Protein AF-A0A4Z0A9M0-F1 (afdb_monomer_lite)

Foldseek 3Di:
DDDDDDDDDDDDDDDDDDDDDDDDDDDDDDDDDDDDDDDDDDDDPPPPVVPPVVVVVVVVVQVVFWDWDWDADPQRKIWTWIWGQDPVRHTDIDTPDTHHDPDPPDDDDDDDDDDDDDDDDDDDDDDDDDDDDDDDDDDDDDDDDDDDDDDDDDPDPDDWDFDFDDDDPDPQDKGKDWTWDADPVRHTDIDIDIDGDPDDPDDDDDDPDPDDDQDPVNVCVVVDDPCVPVPDPPVVVVPPDPDDDDDDDDDDDDDDDDDDDDDDPPPPPPPPVPQAAAEEEEEEEEQALVCVVCLLVCLVVPVVVVQVVVCVVDPRHQYWYWYWYAYAPPDPPHRTQDTGAGHRPVVVNCCSNPPVVNNSHNVYHQNPPFGIAVLQSLLSVLVSLVCVVVVVVCDPPDPPPDDDDPPPSDHHYAAEYEYYDDHGHGPDQADDPHPDPVRRNPGPVCSVVSCVVSNYDYDYD

Organism: NCBI:txid135208

Sequence (461 aa):
MDSIPTPASRAEGCRSSPILPAPGTIAAIPLTHPSHRRLPREPSSTTMRAFVFPCVAALMTAINAQQIITTVDALGNTIVEQVTLNAAGVPVTQILQTLPAGIPVNPTSTSPSTTVPAATTTPLVQTTTQATRTTTPLTTTTPLTTTTPLAVTPPVQQGPVGQPASPPAEAGDPTPYQYTTTDANGDPTVVQDVFTPSFPATTPFTPTSTGSILDYSAWLSMIGNATAGLNQPIASQIASEGVPFVYPVLHDYIFPLSFPKTYEVSQVLLFNETMTNYVAVCVLVDSSLTLASEWHRLFMEYVTPLLQRLSEIYQGSQLRLALVSYGPSDSLSEPILAKRYFLPPQDIMKELKGHAENLGIGQTGSGGGMGMAALEGYAAAIEMFELFQNDQDLKPLRPLNGAEQQEKSTRTVSSYLLHLAAAPPDATTRPSYNSCPKLDDLSWDTMAVELRKARTSYQCF

Structure (mmCIF, N/CA/C/O backbone):
data_AF-A0A4Z0A9M0-F1
#
_entry.id   AF-A0A4Z0A9M0-F1
#
loop_
_atom_site.group_PDB
_atom_site.id
_atom_site.type_symbol
_atom_site.label_atom_id
_atom_site.label_alt_id
_atom_site.label_comp_id
_atom_site.label_asym_id
_atom_site.label_entity_id
_atom_site.label_seq_id
_atom_site.pdbx_PDB_ins_code
_atom_site.Cartn_x
_atom_site.Cartn_y
_atom_site.Cartn_z
_atom_site.occupancy
_atom_site.B_iso_or_equiv
_atom_site.auth_seq_id
_atom_site.auth_comp_id
_atom_site.auth_asym_id
_atom_site.auth_atom_id
_atom_site.pdbx_PDB_model_num
ATOM 1 N N . MET A 1 1 ? 61.204 -21.816 31.057 1.00 39.84 1 MET A N 1
ATOM 2 C CA . MET A 1 1 ? 60.731 -21.949 29.672 1.00 39.84 1 MET A CA 1
ATOM 3 C C . MET A 1 1 ? 59.338 -22.556 29.669 1.00 39.84 1 MET A C 1
ATOM 5 O O . MET A 1 1 ? 59.216 -23.765 29.587 1.00 39.84 1 MET A O 1
ATOM 9 N N . ASP A 1 2 ? 58.235 -21.841 29.803 1.00 42.62 2 ASP A N 1
ATOM 10 C CA . ASP A 1 2 ? 57.935 -20.545 30.406 1.00 42.62 2 ASP A CA 1
ATOM 11 C C . ASP A 1 2 ? 56.460 -20.624 30.796 1.00 42.62 2 ASP A C 1
ATOM 13 O O . ASP A 1 2 ? 55.621 -21.095 30.029 1.00 42.62 2 ASP A O 1
ATOM 17 N N . SER A 1 3 ? 56.181 -20.233 32.033 1.00 44.59 3 SER A N 1
ATOM 18 C CA . SER A 1 3 ? 54.864 -20.254 32.656 1.00 44.59 3 SER A CA 1
ATOM 19 C C . SER A 1 3 ? 54.127 -18.965 32.294 1.00 44.59 3 SER A C 1
ATOM 21 O O . SER A 1 3 ? 54.628 -17.877 32.571 1.00 44.59 3 SER A O 1
ATOM 23 N N . ILE A 1 4 ? 52.942 -19.075 31.695 1.00 53.69 4 ILE A N 1
ATOM 24 C CA . ILE A 1 4 ? 52.071 -17.933 31.380 1.00 53.69 4 ILE A CA 1
ATOM 25 C C . ILE A 1 4 ? 51.210 -17.613 32.614 1.00 53.69 4 ILE A C 1
ATOM 27 O O . ILE A 1 4 ? 50.502 -18.509 33.081 1.00 53.69 4 ILE A O 1
ATOM 31 N N . PRO A 1 5 ? 51.236 -16.378 33.155 1.00 61.41 5 PRO A N 1
ATOM 32 C CA . PRO A 1 5 ? 50.421 -16.004 34.300 1.00 61.41 5 PRO A CA 1
ATOM 33 C C . PRO A 1 5 ? 49.126 -15.278 33.902 1.00 61.41 5 PRO A C 1
ATOM 35 O O . PRO A 1 5 ? 49.069 -14.477 32.970 1.00 61.41 5 PRO A O 1
ATOM 38 N N . THR A 1 6 ? 48.099 -15.549 34.697 1.00 49.41 6 THR A N 1
ATOM 39 C CA . THR A 1 6 ? 46.799 -14.879 34.810 1.00 49.41 6 THR A CA 1
ATOM 40 C C . THR A 1 6 ? 46.940 -13.386 35.154 1.00 49.41 6 THR A C 1
ATOM 42 O O . THR A 1 6 ? 47.735 -13.061 36.039 1.00 49.41 6 THR A O 1
ATOM 45 N N . PRO A 1 7 ? 46.135 -12.465 34.585 1.00 59.12 7 PRO A N 1
ATOM 46 C CA . PRO A 1 7 ? 46.036 -11.108 35.108 1.00 59.12 7 PRO A CA 1
ATOM 47 C C . PRO A 1 7 ? 44.903 -10.970 36.133 1.00 59.12 7 PRO A C 1
ATOM 49 O O . PRO A 1 7 ? 43.756 -11.358 35.914 1.00 59.12 7 PRO A O 1
ATOM 52 N N . ALA A 1 8 ? 45.287 -10.392 37.268 1.00 50.22 8 ALA A N 1
ATOM 53 C CA . ALA A 1 8 ? 44.469 -10.073 38.421 1.00 50.22 8 ALA A CA 1
ATOM 54 C C . ALA A 1 8 ? 43.662 -8.775 38.249 1.00 50.22 8 ALA A C 1
ATOM 56 O O . ALA A 1 8 ? 44.024 -7.861 37.508 1.00 50.22 8 ALA A O 1
ATOM 57 N N . SER A 1 9 ? 42.591 -8.711 39.037 1.00 46.00 9 SER A N 1
ATOM 58 C CA . SER A 1 9 ? 41.753 -7.556 39.344 1.00 46.00 9 SER A CA 1
ATOM 59 C C . SER A 1 9 ? 42.542 -6.315 39.768 1.00 46.00 9 SER A C 1
ATOM 61 O O . SER A 1 9 ? 43.413 -6.403 40.637 1.00 46.00 9 SER A O 1
ATOM 63 N N . ARG A 1 10 ? 42.138 -5.137 39.279 1.00 46.62 10 ARG A N 1
ATOM 64 C CA . ARG A 1 10 ? 42.496 -3.853 39.892 1.00 46.62 10 ARG A CA 1
ATOM 65 C C . ARG A 1 10 ? 41.272 -2.945 39.982 1.00 46.62 10 ARG A C 1
ATOM 67 O O . ARG A 1 10 ? 40.719 -2.523 38.973 1.00 46.62 10 ARG A O 1
ATOM 74 N N . ALA A 1 11 ? 40.865 -2.704 41.222 1.00 44.00 11 ALA A N 1
ATOM 75 C CA . ALA A 1 11 ? 39.955 -1.650 41.633 1.00 44.00 11 ALA A CA 1
ATOM 76 C C . ALA A 1 11 ? 40.706 -0.308 41.774 1.00 44.00 11 ALA A C 1
ATOM 78 O O . ALA A 1 11 ? 41.935 -0.282 41.768 1.00 44.00 11 ALA A O 1
ATOM 79 N N . GLU A 1 12 ? 39.917 0.748 41.991 1.00 41.00 12 GLU A N 1
ATOM 80 C CA . GLU A 1 12 ? 40.255 2.132 42.371 1.00 41.00 12 GLU A CA 1
ATOM 81 C C . GLU A 1 12 ? 40.338 3.170 41.243 1.00 41.00 12 GLU A C 1
ATOM 83 O O . GLU A 1 12 ? 41.189 3.130 40.358 1.00 41.00 12 GLU A O 1
ATOM 88 N N . GLY A 1 13 ? 39.450 4.166 41.339 1.00 39.84 13 GLY A N 1
ATOM 89 C CA . GLY A 1 13 ? 39.440 5.341 40.475 1.00 39.84 13 GLY A CA 1
ATOM 90 C C . GLY A 1 13 ? 38.252 6.272 40.712 1.00 39.84 13 GLY A C 1
ATOM 91 O O . GLY A 1 13 ? 37.553 6.618 39.767 1.00 39.84 13 GLY A O 1
ATOM 92 N N . CYS A 1 14 ? 38.010 6.663 41.967 1.00 43.84 14 CYS A N 1
ATOM 93 C CA . CYS A 1 14 ? 37.103 7.753 42.342 1.00 43.84 14 CYS A CA 1
ATOM 94 C C . CYS A 1 14 ? 37.475 9.034 41.567 1.00 43.84 14 CYS A C 1
ATOM 96 O O . CYS A 1 14 ? 38.573 9.560 41.752 1.00 43.84 14 CYS A O 1
ATOM 98 N N . ARG A 1 15 ? 36.576 9.566 40.728 1.00 45.66 15 ARG A N 1
ATOM 99 C CA . ARG A 1 15 ? 36.690 10.924 40.170 1.00 45.66 15 ARG A CA 1
ATOM 100 C C . ARG A 1 15 ? 35.414 11.722 40.428 1.00 45.66 15 ARG A C 1
ATOM 102 O O . ARG A 1 15 ? 34.383 11.520 39.802 1.00 45.66 15 ARG A O 1
ATOM 109 N N . SER A 1 16 ? 35.571 12.605 41.407 1.00 43.06 16 SER A N 1
ATOM 110 C CA . SER A 1 16 ? 34.960 13.919 41.624 1.00 43.06 16 SER A CA 1
ATOM 111 C C . SER A 1 16 ? 34.029 14.473 40.537 1.00 43.06 16 SER A C 1
ATOM 113 O O . SER A 1 16 ? 34.441 14.719 39.403 1.00 43.06 16 SER A O 1
ATOM 115 N N . SER A 1 17 ? 32.817 14.790 40.988 1.00 44.50 17 SER A N 1
ATOM 116 C CA . SER A 1 17 ? 31.788 15.621 40.364 1.00 44.50 17 SER A CA 1
ATOM 117 C C . SER A 1 17 ? 32.280 17.027 39.986 1.00 44.50 17 SER A C 1
ATOM 119 O O . SER A 1 17 ? 33.005 17.642 40.774 1.00 44.50 17 SER A O 1
ATOM 121 N N . PRO A 1 18 ? 31.835 17.601 38.853 1.00 58.72 18 PRO A N 1
ATOM 122 C CA . PRO A 1 18 ? 31.982 19.022 38.592 1.00 58.72 18 PRO A CA 1
ATOM 123 C C . PRO A 1 18 ? 30.867 19.839 39.262 1.00 58.72 18 PRO A C 1
ATOM 125 O O . PRO A 1 18 ? 29.689 19.488 39.266 1.00 58.72 18 PRO A O 1
ATOM 128 N N . ILE A 1 19 ? 31.318 20.942 39.845 1.00 53.03 19 ILE A N 1
ATOM 129 C CA . ILE A 1 19 ? 30.608 21.963 40.610 1.00 53.03 19 ILE A CA 1
ATOM 130 C C . ILE A 1 19 ? 29.674 22.777 39.697 1.00 53.03 19 ILE A C 1
ATOM 132 O O . ILE A 1 19 ? 30.095 23.272 38.653 1.00 53.03 19 ILE A O 1
ATOM 136 N N . LEU A 1 20 ? 28.418 22.947 40.126 1.00 49.25 20 LEU A N 1
ATOM 137 C CA . LEU A 1 20 ? 27.456 23.916 39.587 1.00 49.25 20 LEU A CA 1
ATOM 138 C C . LEU A 1 20 ? 27.928 25.362 39.843 1.00 49.25 20 LEU A C 1
ATOM 140 O O . LEU A 1 20 ? 28.232 25.688 40.993 1.00 49.25 20 LEU A O 1
ATOM 144 N N . PRO A 1 21 ? 27.909 26.266 38.846 1.00 58.69 21 PRO A N 1
ATOM 145 C CA . PRO A 1 21 ? 27.988 27.698 39.103 1.00 58.69 21 PRO A CA 1
ATOM 146 C C . PRO A 1 21 ? 26.614 28.294 39.464 1.00 58.69 21 PRO A C 1
ATOM 148 O O . PRO A 1 21 ? 25.579 27.953 38.893 1.00 58.69 21 PRO A O 1
ATOM 151 N N . ALA A 1 22 ? 26.649 29.194 40.445 1.00 49.91 22 ALA A N 1
ATOM 152 C CA . ALA A 1 22 ? 25.544 29.953 41.024 1.00 49.91 22 ALA A CA 1
ATOM 153 C C . ALA A 1 22 ? 24.860 30.930 40.033 1.00 49.91 22 ALA A C 1
ATOM 155 O O . ALA A 1 22 ? 25.465 31.314 39.029 1.00 49.91 22 ALA A O 1
ATOM 156 N N . PRO A 1 23 ? 23.621 31.384 40.321 1.00 51.91 23 PRO A N 1
ATOM 157 C CA . PRO A 1 23 ? 22.862 32.265 39.439 1.00 51.91 23 PRO A CA 1
ATOM 158 C C . PRO A 1 23 ? 23.324 33.724 39.567 1.00 51.91 23 PRO A C 1
ATOM 160 O O . PRO A 1 23 ? 23.208 34.341 40.625 1.00 51.91 23 PRO A O 1
ATOM 163 N N . GLY A 1 24 ? 23.831 34.279 38.465 1.00 45.25 24 GLY A N 1
ATOM 164 C CA . GLY A 1 24 ? 24.187 35.689 38.327 1.00 45.25 24 GLY A CA 1
ATOM 165 C C . GLY A 1 24 ? 23.169 36.456 37.481 1.00 45.25 24 GLY A C 1
ATOM 166 O O . GLY A 1 24 ? 22.998 36.173 36.302 1.00 45.25 24 GLY A O 1
ATOM 167 N N . THR A 1 25 ? 22.510 37.418 38.124 1.00 42.19 25 THR A N 1
ATOM 168 C CA . THR A 1 25 ? 22.109 38.751 37.638 1.00 42.19 25 THR A CA 1
ATOM 169 C C . THR A 1 25 ? 21.792 38.916 36.143 1.00 42.19 25 THR A C 1
ATOM 171 O O . THR A 1 25 ? 22.677 39.119 35.314 1.00 42.19 25 THR A O 1
ATOM 174 N N . ILE A 1 26 ? 20.495 38.965 35.821 1.00 43.41 26 ILE A N 1
ATOM 175 C CA . ILE A 1 26 ? 19.971 39.383 34.514 1.00 43.41 26 ILE A CA 1
ATOM 176 C C . ILE A 1 26 ? 20.058 40.913 34.409 1.00 43.41 26 ILE A C 1
ATOM 178 O O . ILE A 1 26 ? 19.331 41.635 35.091 1.00 43.41 26 ILE A O 1
ATOM 182 N N . ALA A 1 27 ? 20.949 41.403 33.547 1.00 42.78 27 ALA A N 1
ATOM 183 C CA . ALA A 1 27 ? 20.980 42.791 33.101 1.00 42.78 27 ALA A CA 1
ATOM 184 C C . ALA A 1 27 ? 20.002 42.990 31.929 1.00 42.78 27 ALA A C 1
ATOM 186 O O . ALA A 1 27 ? 19.976 42.205 30.981 1.00 42.78 27 ALA A O 1
ATOM 187 N N . ALA A 1 28 ? 19.192 44.044 32.012 1.00 43.75 28 ALA A N 1
ATOM 188 C CA . ALA A 1 28 ? 18.209 44.432 31.008 1.00 43.75 28 ALA A CA 1
ATOM 189 C C . ALA A 1 28 ? 18.879 44.874 29.693 1.00 43.75 28 ALA A C 1
ATOM 191 O O . ALA A 1 28 ? 19.738 45.755 29.689 1.00 43.75 28 ALA A O 1
ATOM 192 N N . ILE A 1 29 ? 18.445 44.287 28.574 1.00 46.38 29 ILE A N 1
ATOM 193 C CA . ILE A 1 29 ? 18.834 44.675 27.212 1.00 46.38 29 ILE A CA 1
ATOM 194 C C . ILE A 1 29 ? 17.718 45.563 26.631 1.00 46.38 29 ILE A C 1
ATOM 196 O O . ILE A 1 29 ? 16.549 45.173 26.695 1.00 46.38 29 ILE A O 1
ATOM 200 N N . PRO A 1 30 ? 18.027 46.747 26.070 1.00 49.38 30 PRO A N 1
ATOM 201 C CA . PRO A 1 30 ? 17.018 47.660 25.545 1.00 49.38 30 PRO A CA 1
ATOM 202 C C . PRO A 1 30 ? 16.478 47.195 24.184 1.00 49.38 30 PRO A C 1
ATOM 204 O O . PRO A 1 30 ? 17.236 46.930 23.249 1.00 49.38 30 PRO A O 1
ATOM 207 N N . LEU A 1 31 ? 15.145 47.151 24.070 1.00 40.47 31 LEU A N 1
ATOM 208 C CA . LEU A 1 31 ? 14.417 46.978 22.812 1.00 40.47 31 LEU A CA 1
ATOM 209 C C . LEU A 1 31 ? 14.771 48.114 21.843 1.00 40.47 31 LEU A C 1
ATOM 211 O O . LEU A 1 31 ? 14.439 49.274 22.085 1.00 40.47 31 LEU A O 1
ATOM 215 N N . THR A 1 32 ? 15.371 47.768 20.707 1.00 43.78 32 THR A N 1
ATOM 216 C CA . THR A 1 32 ? 15.414 48.638 19.528 1.00 43.78 32 THR A CA 1
ATOM 217 C C . THR A 1 32 ? 14.512 48.050 18.451 1.00 43.78 32 THR A C 1
ATOM 219 O O . THR A 1 32 ? 14.633 46.899 18.043 1.00 43.78 32 THR A O 1
ATOM 222 N N . HIS A 1 33 ? 13.536 48.861 18.063 1.00 47.25 33 HIS A N 1
ATOM 223 C CA . HIS A 1 33 ? 12.468 48.571 17.120 1.00 47.25 33 HIS A CA 1
ATOM 224 C C . HIS A 1 33 ? 13.000 48.737 15.685 1.00 47.25 33 HIS A C 1
ATOM 226 O O . HIS A 1 33 ? 13.456 49.835 15.358 1.00 47.25 33 HIS A O 1
ATOM 232 N N . PRO A 1 34 ? 12.949 47.718 14.804 1.00 50.34 34 PRO A N 1
ATOM 233 C CA . PRO A 1 34 ? 13.258 47.921 13.400 1.00 50.34 34 PRO A CA 1
ATOM 234 C C . PRO A 1 34 ? 11.988 48.172 12.583 1.00 50.34 34 PRO A C 1
ATOM 236 O O . PRO A 1 34 ? 10.940 47.550 12.763 1.00 50.34 34 PRO A O 1
ATOM 239 N N . SER A 1 35 ? 12.138 49.144 11.694 1.00 42.53 35 SER A N 1
ATOM 240 C CA . SER A 1 35 ? 11.144 49.773 10.843 1.00 42.53 35 SER A CA 1
ATOM 241 C C . SER A 1 35 ? 10.605 48.877 9.722 1.00 42.53 35 SER A C 1
ATOM 243 O O . SER A 1 35 ? 11.291 48.009 9.186 1.00 42.53 35 SER A O 1
ATOM 245 N N . HIS A 1 36 ? 9.364 49.181 9.336 1.00 46.84 36 HIS A N 1
ATOM 246 C CA . HIS A 1 36 ? 8.600 48.671 8.197 1.00 46.84 36 HIS A CA 1
ATOM 247 C C . HIS A 1 36 ? 9.423 48.336 6.939 1.00 46.84 36 HIS A C 1
ATOM 249 O O . HIS A 1 36 ? 9.947 49.225 6.265 1.00 46.84 36 HIS A O 1
ATOM 255 N N . ARG A 1 37 ? 9.387 47.062 6.530 1.00 47.34 37 ARG A N 1
ATOM 256 C CA . ARG A 1 37 ? 9.769 46.606 5.186 1.00 47.34 37 ARG A CA 1
ATOM 257 C C . ARG A 1 37 ? 8.498 46.215 4.425 1.00 47.34 37 ARG A C 1
ATOM 259 O O . ARG A 1 37 ? 7.851 45.230 4.764 1.00 47.34 37 ARG A O 1
ATOM 266 N N . ARG A 1 38 ? 8.104 47.022 3.432 1.00 49.50 38 ARG A N 1
ATOM 267 C CA . ARG A 1 38 ? 7.003 46.706 2.503 1.00 49.50 38 ARG A CA 1
ATOM 268 C C . ARG A 1 38 ? 7.421 45.535 1.608 1.00 49.50 38 ARG A C 1
ATOM 270 O O . ARG A 1 38 ? 8.463 45.615 0.962 1.00 49.50 38 ARG A O 1
ATOM 277 N N . LEU A 1 39 ? 6.612 44.478 1.577 1.00 50.16 39 LEU A N 1
ATOM 278 C CA . LEU A 1 39 ? 6.776 43.340 0.670 1.00 50.16 39 LEU A CA 1
ATOM 279 C C . LEU A 1 39 ? 6.174 43.646 -0.716 1.00 50.16 39 LEU A C 1
ATOM 281 O O . LEU A 1 39 ? 5.169 44.361 -0.794 1.00 50.16 39 LEU A O 1
ATOM 285 N N . PRO A 1 40 ? 6.776 43.133 -1.805 1.00 55.22 40 PRO A N 1
ATOM 286 C CA . PRO A 1 40 ? 6.266 43.294 -3.158 1.00 55.22 40 PRO A CA 1
ATOM 287 C C . PRO A 1 40 ? 5.060 42.383 -3.424 1.00 55.22 40 PRO A C 1
ATOM 289 O O . PRO A 1 40 ? 4.939 41.281 -2.900 1.00 55.22 40 PRO A O 1
ATOM 292 N N . ARG A 1 41 ? 4.162 42.913 -4.251 1.00 50.62 41 ARG A N 1
ATOM 293 C CA . ARG A 1 41 ? 2.861 42.382 -4.665 1.00 50.62 41 ARG A CA 1
ATOM 294 C C . ARG A 1 41 ? 3.031 41.104 -5.505 1.00 50.62 41 ARG A C 1
ATOM 296 O O . ARG A 1 41 ? 3.784 41.124 -6.476 1.00 50.62 41 ARG A O 1
ATOM 303 N N . GLU A 1 42 ? 2.326 40.034 -5.136 1.00 46.66 42 GLU A N 1
ATOM 304 C CA . GLU A 1 42 ? 2.282 38.756 -5.866 1.00 46.66 42 GLU A CA 1
ATOM 305 C C . GLU A 1 42 ? 1.804 38.914 -7.326 1.00 46.66 42 GLU A C 1
ATOM 307 O O . GLU A 1 42 ? 0.864 39.677 -7.584 1.00 46.66 42 GLU A O 1
ATOM 312 N N . PRO A 1 43 ? 2.391 38.169 -8.284 1.00 51.91 43 PRO A N 1
ATOM 313 C CA . PRO A 1 43 ? 1.875 38.060 -9.644 1.00 51.91 43 PRO A CA 1
ATOM 314 C C . PRO A 1 43 ? 0.649 37.131 -9.704 1.00 51.91 43 PRO A C 1
ATOM 316 O O . PRO A 1 43 ? 0.655 36.009 -9.207 1.00 51.91 43 PRO A O 1
ATOM 319 N N . SER A 1 44 ? -0.415 37.609 -10.349 1.00 50.50 44 SER A N 1
ATOM 320 C CA . SER A 1 44 ? -1.705 36.929 -10.486 1.00 50.50 44 SER A CA 1
ATOM 321 C C . SER A 1 44 ? -1.615 35.586 -11.230 1.00 50.50 44 SER A C 1
ATOM 323 O O . SER A 1 44 ? -1.220 35.532 -12.395 1.00 50.50 44 SER A O 1
ATOM 325 N N . SER A 1 45 ? -2.086 34.528 -10.566 1.00 50.25 45 SER A N 1
ATOM 326 C CA . SER A 1 45 ? -2.159 33.110 -10.966 1.00 50.25 45 SER A CA 1
ATOM 327 C C . SER A 1 45 ? -3.151 32.783 -12.110 1.00 50.25 45 SER A C 1
ATOM 329 O O . SER A 1 45 ? -3.815 31.743 -12.093 1.00 50.25 45 SER A O 1
ATOM 331 N N . THR A 1 46 ? -3.290 33.635 -13.127 1.00 50.09 46 THR A N 1
ATOM 332 C CA . THR A 1 46 ? -4.298 33.416 -14.190 1.00 50.09 46 THR A CA 1
ATOM 333 C C . THR A 1 46 ? -3.709 32.809 -15.472 1.00 50.09 46 THR A C 1
ATOM 335 O O . THR A 1 46 ? -4.450 32.295 -16.304 1.00 50.09 46 THR A O 1
ATOM 338 N N . THR A 1 47 ? -2.381 32.762 -15.624 1.00 47.12 47 THR A N 1
ATOM 339 C CA . THR A 1 47 ? -1.743 32.399 -16.909 1.00 47.12 47 THR A CA 1
ATOM 340 C C . THR A 1 47 ? -1.293 30.931 -17.018 1.00 47.12 47 THR A C 1
ATOM 342 O O . THR A 1 47 ? -1.054 30.450 -18.120 1.00 47.12 47 THR A O 1
ATOM 345 N N . MET A 1 48 ? -1.228 30.161 -15.921 1.00 46.81 48 MET A N 1
ATOM 346 C CA . MET A 1 48 ? -0.751 28.759 -15.966 1.00 46.81 48 MET A CA 1
ATOM 347 C C . MET A 1 48 ? -1.781 27.741 -16.486 1.00 46.81 48 MET A C 1
ATOM 349 O O . MET A 1 48 ? -1.404 26.652 -16.909 1.00 46.81 48 MET A O 1
ATOM 353 N N . ARG A 1 49 ? -3.079 28.075 -16.518 1.00 47.28 49 ARG A N 1
ATOM 354 C CA . ARG A 1 49 ? -4.125 27.132 -16.966 1.00 47.28 49 ARG A CA 1
ATOM 355 C C . ARG A 1 49 ? -4.143 26.880 -18.479 1.00 47.28 49 ARG A C 1
ATOM 357 O O . ARG A 1 49 ? -4.729 25.890 -18.903 1.00 47.28 49 ARG A O 1
ATOM 364 N N . ALA A 1 50 ? -3.486 27.718 -19.283 1.00 50.81 50 ALA A N 1
ATOM 365 C CA . ALA A 1 50 ? -3.515 27.602 -20.744 1.00 50.81 50 ALA A CA 1
ATOM 366 C C . ALA A 1 50 ? -2.530 26.564 -21.323 1.00 50.81 50 ALA A C 1
ATOM 368 O O . ALA A 1 50 ? -2.712 26.139 -22.459 1.00 50.81 50 ALA A O 1
ATOM 369 N N . PHE A 1 51 ? -1.522 26.118 -20.560 1.00 51.94 51 PHE A N 1
ATOM 370 C CA . PHE A 1 51 ? -0.483 25.200 -21.062 1.00 51.94 51 PHE A CA 1
ATOM 371 C C . PHE A 1 51 ? -0.628 23.743 -20.596 1.00 51.94 51 PHE A C 1
ATOM 373 O O . PHE A 1 51 ? -0.051 22.852 -21.211 1.00 51.94 51 PHE A O 1
ATOM 380 N N . VAL A 1 52 ? -1.415 23.466 -19.552 1.00 57.50 52 VAL A N 1
ATOM 381 C CA . VAL A 1 52 ? -1.512 22.111 -18.971 1.00 57.50 52 VAL A CA 1
ATOM 382 C C . VAL A 1 52 ? -2.409 21.182 -19.803 1.00 57.50 52 VAL A C 1
ATOM 384 O O . VAL A 1 52 ? -2.087 20.012 -19.988 1.00 57.50 52 VAL A O 1
ATOM 387 N N . PHE A 1 53 ? -3.501 21.701 -20.369 1.00 56.66 53 PHE A N 1
ATOM 388 C CA . PHE A 1 53 ? -4.450 20.902 -21.155 1.00 56.66 53 PHE A CA 1
ATOM 389 C C . PHE A 1 53 ? -3.877 20.257 -22.437 1.00 56.66 53 PHE A C 1
ATOM 391 O O . PHE A 1 53 ? -4.140 19.070 -22.643 1.00 56.66 53 PHE A O 1
ATOM 398 N N . PRO A 1 54 ? -3.086 20.941 -23.293 1.00 61.28 54 PRO A N 1
ATOM 399 C CA . PRO A 1 54 ? -2.549 20.310 -24.503 1.00 61.28 54 PRO A CA 1
ATOM 400 C C . PRO A 1 54 ? -1.492 19.230 -24.211 1.00 61.28 54 PRO A C 1
ATOM 402 O O . PRO A 1 54 ? -1.426 18.243 -24.939 1.00 61.28 54 PRO A O 1
ATOM 405 N N . CYS A 1 55 ? -0.715 19.356 -23.129 1.00 60.88 55 CYS A N 1
ATOM 406 C CA . CYS A 1 55 ? 0.277 18.343 -22.748 1.00 60.88 55 CYS A CA 1
ATOM 407 C C . CYS A 1 55 ? -0.373 17.036 -22.272 1.00 60.88 55 CYS A C 1
ATOM 409 O O . CYS A 1 55 ? 0.088 15.957 -22.636 1.00 60.88 55 CYS A O 1
ATOM 411 N N . VAL A 1 56 ? -1.468 17.121 -21.508 1.00 62.75 56 VAL A N 1
ATOM 412 C CA . VAL A 1 56 ? -2.211 15.932 -21.054 1.00 62.75 56 VAL A CA 1
ATOM 413 C C . VAL A 1 56 ? -2.902 15.239 -22.232 1.00 62.75 56 VAL A C 1
ATOM 415 O O . VAL A 1 56 ? -2.855 14.016 -22.327 1.00 62.75 56 VAL A O 1
ATOM 418 N N . ALA A 1 57 ? -3.472 15.995 -23.177 1.00 63.06 57 ALA A N 1
ATOM 419 C CA . ALA A 1 57 ? -4.063 15.419 -24.387 1.00 63.06 57 ALA A CA 1
ATOM 420 C C . ALA A 1 57 ? -3.019 14.695 -25.261 1.00 63.06 57 ALA A C 1
ATOM 422 O O . ALA A 1 57 ? -3.278 13.579 -25.707 1.00 63.06 57 ALA A O 1
ATOM 423 N N . ALA A 1 58 ? -1.825 15.277 -25.439 1.00 65.00 58 ALA A N 1
ATOM 424 C CA . ALA A 1 58 ? -0.726 14.652 -26.182 1.00 65.00 58 ALA A CA 1
ATOM 425 C C . ALA A 1 58 ? -0.211 13.362 -25.508 1.00 65.00 58 ALA A C 1
ATOM 427 O O . ALA A 1 58 ? 0.087 12.377 -26.189 1.00 65.00 58 ALA A O 1
ATOM 428 N N . LEU A 1 59 ? -0.162 13.334 -24.171 1.00 62.34 59 LEU A N 1
ATOM 429 C CA . LEU A 1 59 ? 0.234 12.150 -23.406 1.00 62.34 59 LEU A CA 1
ATOM 430 C C . LEU A 1 59 ? -0.812 11.025 -23.515 1.00 62.34 59 LEU A C 1
ATOM 432 O O . LEU A 1 59 ? -0.455 9.874 -23.753 1.00 62.34 59 LEU A O 1
ATOM 436 N N . MET A 1 60 ? -2.105 11.357 -23.441 1.00 61.53 60 MET A N 1
ATOM 437 C CA . MET A 1 60 ? -3.192 10.377 -23.589 1.00 61.53 60 MET A CA 1
ATOM 438 C C . MET A 1 60 ? -3.276 9.800 -25.011 1.00 61.53 60 MET A C 1
ATOM 440 O O . MET A 1 60 ? -3.638 8.634 -25.178 1.00 61.53 60 MET A O 1
ATOM 444 N N . THR A 1 61 ? -2.896 10.561 -26.044 1.00 60.56 61 THR A N 1
ATOM 445 C CA . THR A 1 61 ? -2.763 10.017 -27.409 1.00 60.56 61 THR A CA 1
ATOM 446 C C . THR A 1 61 ? -1.544 9.109 -27.578 1.00 60.56 61 THR A C 1
ATOM 448 O O . THR A 1 61 ? -1.605 8.177 -28.372 1.00 60.56 61 THR A O 1
ATOM 451 N N . ALA A 1 62 ? -0.464 9.327 -26.819 1.00 58.97 62 ALA A N 1
ATOM 452 C CA . ALA A 1 62 ? 0.723 8.470 -26.865 1.00 58.97 62 ALA A CA 1
ATOM 453 C C . ALA A 1 62 ? 0.504 7.119 -26.156 1.00 58.97 62 ALA A C 1
ATOM 455 O O . ALA A 1 62 ? 1.009 6.098 -26.618 1.00 58.97 62 ALA A O 1
ATOM 456 N N . ILE A 1 63 ? -0.286 7.094 -25.075 1.00 59.03 63 ILE A N 1
ATOM 457 C CA . ILE A 1 63 ? -0.585 5.867 -24.313 1.00 59.03 63 ILE A CA 1
ATOM 458 C C . ILE A 1 63 ? -1.554 4.942 -25.074 1.00 59.03 63 ILE A C 1
ATOM 460 O O . ILE A 1 63 ? -1.392 3.727 -25.044 1.00 59.03 63 ILE A O 1
ATOM 464 N N . ASN A 1 64 ? -2.501 5.490 -25.845 1.00 58.25 64 ASN A N 1
ATOM 465 C CA . ASN A 1 64 ? -3.425 4.692 -26.669 1.00 58.25 64 ASN A CA 1
ATOM 466 C C . ASN A 1 64 ? -2.797 4.116 -27.959 1.00 58.25 64 ASN A C 1
ATOM 468 O O . ASN A 1 64 ? -3.492 3.471 -28.740 1.00 58.25 64 ASN A O 1
ATOM 472 N N . ALA A 1 65 ? -1.505 4.350 -28.215 1.00 62.91 65 ALA A N 1
ATOM 473 C CA . ALA A 1 65 ? -0.854 3.972 -29.471 1.00 62.91 65 ALA A CA 1
ATOM 474 C C . ALA A 1 65 ? -0.207 2.574 -29.463 1.00 62.91 65 ALA A C 1
ATOM 476 O O . ALA A 1 65 ? 0.462 2.228 -30.436 1.00 62.91 65 ALA A O 1
ATOM 477 N N . GLN A 1 66 ? -0.362 1.785 -28.392 1.00 73.88 66 GLN A N 1
ATOM 478 C CA . GLN A 1 66 ? 0.176 0.424 -28.312 1.00 73.88 66 GLN A CA 1
ATOM 479 C C . GLN A 1 66 ? -0.959 -0.600 -28.340 1.00 73.88 66 GLN A C 1
ATOM 481 O O . GLN A 1 66 ? -1.771 -0.665 -27.419 1.00 73.88 66 GLN A O 1
ATOM 486 N N . GLN A 1 67 ? -1.005 -1.414 -29.393 1.00 87.12 67 GLN A N 1
ATOM 487 C CA . GLN A 1 67 ? -1.983 -2.488 -29.553 1.00 87.12 67 GLN A CA 1
ATOM 488 C C . GLN A 1 67 ? -1.255 -3.829 -29.675 1.00 87.12 67 GLN A C 1
ATOM 490 O O . GLN A 1 67 ? -0.311 -3.954 -30.451 1.00 87.12 67 GLN A O 1
ATOM 495 N N . ILE A 1 68 ? -1.699 -4.842 -28.928 1.00 92.06 68 ILE A N 1
ATOM 496 C CA . ILE A 1 68 ? -1.236 -6.225 -29.102 1.00 92.06 68 ILE A CA 1
ATOM 497 C C . ILE A 1 68 ? -2.179 -6.910 -30.090 1.00 92.06 68 ILE A C 1
ATOM 499 O O . ILE A 1 68 ? -3.397 -6.890 -29.903 1.00 92.06 68 ILE A O 1
ATOM 503 N N . ILE A 1 69 ? -1.620 -7.497 -31.144 1.00 92.75 69 ILE A N 1
ATOM 504 C CA . ILE A 1 69 ? -2.354 -8.232 -32.174 1.00 92.75 69 ILE A CA 1
ATOM 505 C C . ILE A 1 69 ? -1.819 -9.664 -32.215 1.00 92.75 69 ILE A C 1
ATOM 507 O O . ILE A 1 69 ? -0.625 -9.912 -32.065 1.00 92.75 69 ILE A O 1
ATOM 511 N N . THR A 1 70 ? -2.723 -10.626 -32.386 1.00 92.88 70 THR A N 1
ATOM 512 C CA . THR A 1 70 ? -2.376 -12.030 -32.614 1.00 92.88 70 THR A CA 1
ATOM 513 C C . THR A 1 70 ? -2.773 -12.402 -34.035 1.00 92.88 70 THR A C 1
ATOM 515 O O . THR A 1 70 ? -3.947 -12.304 -34.393 1.00 92.88 70 THR A O 1
ATOM 518 N N . THR A 1 71 ? -1.800 -12.797 -34.849 1.00 94.31 71 THR A N 1
ATOM 519 C CA . THR A 1 71 ? -1.987 -13.214 -36.244 1.00 94.31 71 THR A CA 1
ATOM 520 C C . THR A 1 71 ? -1.469 -14.636 -36.445 1.00 94.31 71 THR A C 1
ATOM 522 O O . THR A 1 71 ? -0.772 -15.183 -35.593 1.00 94.31 71 THR A O 1
ATOM 525 N N . VAL A 1 72 ? -1.850 -15.276 -37.549 1.00 92.12 72 VAL A N 1
ATOM 526 C CA . VAL A 1 72 ? -1.338 -16.597 -37.936 1.00 92.12 72 VAL A CA 1
ATOM 527 C C . VAL A 1 72 ? -0.572 -16.439 -39.245 1.00 92.12 72 VAL A C 1
ATOM 529 O O . VAL A 1 72 ? -1.085 -15.812 -40.174 1.00 92.12 72 VAL A O 1
ATOM 532 N N . ASP A 1 73 ? 0.656 -16.954 -39.315 1.00 93.75 73 ASP A N 1
ATOM 533 C CA . ASP A 1 73 ? 1.475 -16.869 -40.528 1.00 93.75 73 ASP A CA 1
ATOM 534 C C . ASP A 1 73 ? 1.094 -17.926 -41.582 1.00 93.75 73 ASP A C 1
ATOM 536 O O . ASP A 1 73 ? 0.263 -18.807 -41.359 1.00 93.75 73 ASP A O 1
ATOM 540 N N . ALA A 1 74 ? 1.725 -17.856 -42.757 1.00 88.81 74 ALA A N 1
ATOM 541 C CA . ALA A 1 74 ? 1.486 -18.799 -43.853 1.00 88.81 74 ALA A CA 1
ATOM 542 C C . ALA A 1 74 ? 1.877 -20.256 -43.525 1.00 88.81 74 ALA A C 1
ATOM 544 O O . ALA A 1 74 ? 1.510 -21.167 -44.265 1.00 88.81 74 ALA A O 1
ATOM 545 N N . LEU A 1 75 ? 2.630 -20.479 -42.445 1.00 87.69 75 LEU A N 1
ATOM 546 C CA . LEU A 1 75 ? 3.033 -21.795 -41.954 1.00 87.69 75 LEU A CA 1
ATOM 547 C C . LEU A 1 75 ? 2.119 -22.288 -40.816 1.00 87.69 75 LEU A C 1
ATOM 549 O O . LEU A 1 75 ? 2.342 -23.378 -40.292 1.00 87.69 75 LEU A O 1
ATOM 553 N N . GLY A 1 76 ? 1.094 -21.514 -40.440 1.00 89.25 76 GLY A N 1
ATOM 554 C CA . GLY A 1 76 ? 0.158 -21.836 -39.363 1.00 89.25 76 GLY A CA 1
ATOM 555 C C . GLY A 1 76 ? 0.659 -21.474 -37.961 1.00 89.25 76 GLY A C 1
ATOM 556 O O . GLY A 1 76 ? 0.011 -21.833 -36.976 1.00 89.25 76 GLY A O 1
ATOM 557 N N . ASN A 1 77 ? 1.800 -20.794 -37.834 1.00 92.00 77 ASN A N 1
ATOM 558 C CA . ASN A 1 77 ? 2.320 -20.381 -36.534 1.00 92.00 77 ASN A CA 1
ATOM 559 C C . ASN A 1 77 ? 1.507 -19.200 -36.004 1.00 92.00 77 ASN A C 1
ATOM 561 O O . ASN A 1 77 ? 1.199 -18.273 -36.751 1.00 92.00 77 ASN A O 1
ATOM 565 N N . THR A 1 78 ? 1.210 -19.191 -34.707 1.00 94.19 78 THR A N 1
ATOM 566 C CA . THR A 1 78 ? 0.581 -18.031 -34.063 1.00 94.19 78 THR A CA 1
ATOM 567 C C . THR A 1 78 ? 1.657 -17.008 -33.707 1.00 94.19 78 THR A C 1
ATOM 569 O O . THR A 1 78 ? 2.551 -17.291 -32.908 1.00 94.19 78 THR A O 1
ATOM 572 N N . ILE A 1 79 ? 1.581 -15.820 -34.299 1.00 94.50 79 ILE A N 1
ATOM 573 C CA . ILE A 1 79 ? 2.464 -14.684 -34.039 1.00 94.50 79 ILE A CA 1
ATOM 574 C C . ILE A 1 79 ? 1.732 -13.703 -33.125 1.00 94.50 79 ILE A C 1
ATOM 576 O O . ILE A 1 79 ? 0.674 -13.180 -33.468 1.00 94.50 79 ILE A O 1
ATOM 580 N N . VAL A 1 80 ? 2.307 -13.436 -31.955 1.00 92.31 80 VAL A N 1
ATO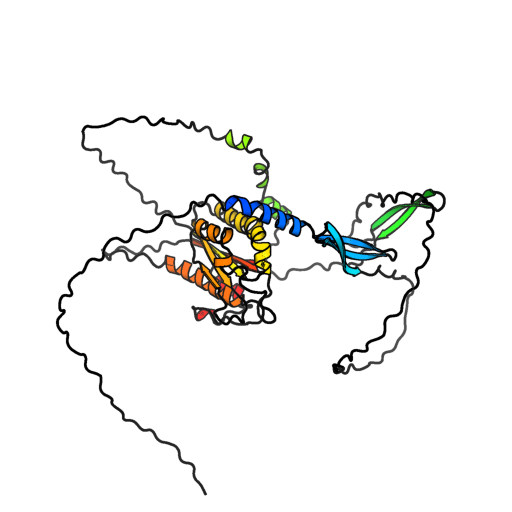M 581 C CA . VAL A 1 80 ? 1.893 -12.334 -31.083 1.00 92.31 80 VAL A CA 1
ATOM 582 C C . VAL A 1 80 ? 2.818 -11.162 -31.371 1.00 92.31 80 VAL A C 1
ATOM 584 O O . VAL A 1 80 ? 4.029 -11.250 -31.142 1.00 92.31 80 VAL A O 1
ATOM 587 N N . GLU A 1 81 ? 2.264 -10.067 -31.876 1.00 95.56 81 GLU A N 1
ATOM 588 C CA . GLU A 1 81 ? 3.011 -8.859 -32.209 1.00 95.56 81 GLU A CA 1
ATOM 589 C C . GLU A 1 81 ? 2.429 -7.623 -31.525 1.00 95.56 81 GLU A C 1
ATOM 591 O O . GLU A 1 81 ? 1.225 -7.492 -31.304 1.00 95.56 81 GLU A O 1
ATOM 596 N N . GLN A 1 82 ? 3.314 -6.702 -31.175 1.00 94.12 82 GLN A N 1
ATOM 597 C CA . GLN A 1 82 ? 2.969 -5.382 -30.686 1.00 94.12 82 GLN A CA 1
ATOM 598 C C . GLN A 1 82 ? 3.039 -4.404 -31.854 1.00 94.12 82 GLN A C 1
ATOM 600 O O . GLN A 1 82 ? 4.085 -4.254 -32.486 1.00 94.12 82 GLN A O 1
ATOM 605 N N . VAL A 1 83 ? 1.934 -3.719 -32.123 1.00 93.38 83 VAL A N 1
ATOM 606 C CA . VAL A 1 83 ? 1.857 -2.641 -33.106 1.00 93.38 83 VAL A CA 1
ATOM 607 C C . VAL A 1 83 ? 1.904 -1.319 -32.357 1.00 93.38 83 VAL A C 1
ATOM 609 O O . VAL A 1 83 ? 1.057 -1.039 -31.508 1.00 93.38 83 VAL A O 1
ATOM 612 N N . THR A 1 84 ? 2.916 -0.512 -32.660 1.00 91.44 84 THR A N 1
ATOM 613 C CA . THR A 1 84 ? 3.079 0.840 -32.114 1.00 91.44 84 THR A CA 1
ATOM 614 C C . THR A 1 84 ? 3.122 1.855 -33.242 1.00 91.44 84 THR A C 1
ATOM 616 O O . THR A 1 84 ? 3.591 1.544 -34.331 1.00 91.44 84 THR A O 1
ATOM 619 N N . LEU A 1 85 ? 2.644 3.077 -33.023 1.00 87.81 85 LEU A N 1
ATOM 620 C CA . LEU A 1 85 ? 2.866 4.161 -33.981 1.00 87.81 85 LEU A CA 1
ATOM 621 C C . LEU A 1 85 ? 4.184 4.866 -33.652 1.00 87.81 85 LEU A C 1
ATOM 623 O O . LEU A 1 85 ? 4.426 5.237 -32.504 1.00 87.81 85 LEU A O 1
ATOM 627 N N . ASN A 1 86 ? 5.039 5.081 -34.652 1.00 83.69 86 ASN A N 1
ATOM 628 C CA . ASN A 1 86 ? 6.213 5.931 -34.472 1.00 83.69 86 ASN A CA 1
ATOM 629 C C . ASN A 1 86 ? 5.817 7.419 -34.387 1.00 83.69 86 ASN A C 1
ATOM 631 O O . ASN A 1 86 ? 4.656 7.789 -34.557 1.00 83.69 86 ASN A O 1
ATOM 635 N N . ALA A 1 87 ? 6.798 8.302 -34.178 1.00 75.06 87 ALA A N 1
ATOM 636 C CA . ALA A 1 87 ? 6.567 9.747 -34.077 1.00 75.06 87 ALA A CA 1
ATOM 637 C C . ALA A 1 87 ? 5.897 10.381 -35.320 1.00 75.06 87 ALA A C 1
ATOM 639 O O . ALA A 1 87 ? 5.373 11.487 -35.225 1.00 75.06 87 ALA A O 1
ATOM 640 N N . ALA A 1 88 ? 5.897 9.702 -36.474 1.00 84.50 88 ALA A N 1
ATOM 641 C CA . ALA A 1 88 ? 5.223 10.135 -37.698 1.00 84.50 88 ALA A CA 1
ATOM 642 C C . ALA A 1 88 ? 3.819 9.516 -37.873 1.00 84.50 88 ALA A C 1
ATOM 644 O O . ALA A 1 88 ? 3.201 9.702 -38.920 1.00 84.50 88 ALA A O 1
ATOM 645 N N . GLY A 1 89 ? 3.317 8.766 -36.886 1.00 82.00 89 GLY A N 1
ATOM 646 C CA . GLY A 1 89 ? 2.039 8.057 -36.977 1.00 82.00 89 GLY A CA 1
ATOM 647 C C . GLY A 1 89 ? 2.080 6.821 -37.882 1.00 82.00 89 GLY A C 1
ATOM 648 O O . GLY A 1 89 ? 1.028 6.323 -38.274 1.00 82.00 89 GLY A O 1
ATOM 649 N N . VAL A 1 90 ? 3.271 6.330 -38.241 1.00 87.44 90 VAL A N 1
ATOM 650 C CA . VAL A 1 90 ? 3.431 5.126 -39.068 1.00 87.44 90 VAL A CA 1
ATOM 651 C C . VAL A 1 90 ? 3.508 3.905 -38.150 1.00 87.44 90 VAL A C 1
ATOM 653 O O . VAL A 1 90 ? 4.304 3.927 -37.205 1.00 87.44 90 VAL A O 1
ATOM 656 N N . PRO A 1 91 ? 2.722 2.844 -38.404 1.00 87.88 91 PRO A N 1
ATOM 657 C CA . PRO A 1 91 ? 2.785 1.628 -37.608 1.00 87.88 91 PRO A CA 1
ATOM 658 C C . PRO A 1 91 ? 4.147 0.943 -37.752 1.00 87.88 91 PRO A C 1
ATOM 660 O O . PRO A 1 91 ? 4.664 0.759 -38.853 1.00 87.88 91 PRO A O 1
ATOM 663 N N . VAL A 1 92 ? 4.715 0.562 -36.616 1.00 92.88 92 VAL A N 1
ATOM 664 C CA . VAL A 1 92 ? 5.915 -0.253 -36.455 1.00 92.88 92 VAL A CA 1
ATOM 665 C C . VAL A 1 92 ? 5.510 -1.476 -35.646 1.00 92.88 92 VAL A C 1
ATOM 667 O O . VAL A 1 92 ? 4.891 -1.347 -34.587 1.00 92.88 92 VAL A O 1
ATOM 670 N N . THR A 1 93 ? 5.844 -2.659 -36.149 1.00 94.62 93 THR A N 1
ATOM 671 C CA . THR A 1 93 ? 5.521 -3.928 -35.498 1.00 94.62 93 THR A CA 1
ATOM 672 C C . THR A 1 93 ? 6.748 -4.513 -34.804 1.00 94.62 93 THR A C 1
ATOM 674 O O . THR A 1 93 ? 7.878 -4.387 -35.282 1.00 94.62 93 THR A O 1
ATOM 677 N N . GLN A 1 94 ? 6.529 -5.152 -33.659 1.00 93.94 94 GLN A N 1
ATOM 678 C CA . GLN A 1 94 ? 7.530 -5.929 -32.937 1.00 93.94 94 GLN A CA 1
ATOM 679 C C . GLN A 1 94 ? 6.942 -7.298 -32.600 1.00 93.94 94 GLN A C 1
ATOM 681 O O . GLN A 1 94 ? 5.947 -7.389 -31.886 1.00 93.94 94 GLN A O 1
ATOM 686 N N . ILE A 1 95 ? 7.569 -8.370 -33.084 1.00 94.81 95 ILE A N 1
ATOM 687 C CA . ILE A 1 95 ? 7.170 -9.736 -32.732 1.00 94.81 95 ILE A CA 1
ATOM 688 C C . ILE A 1 95 ? 7.595 -10.002 -31.288 1.00 94.81 95 ILE A C 1
ATOM 690 O O . ILE A 1 95 ? 8.781 -9.924 -30.962 1.00 94.81 95 ILE A O 1
ATOM 694 N N . LEU A 1 96 ? 6.624 -10.313 -30.434 1.00 91.25 96 LEU A N 1
ATOM 695 C CA . LEU A 1 96 ? 6.858 -10.683 -29.040 1.00 91.25 96 LEU A CA 1
ATOM 696 C C . LEU A 1 96 ? 7.047 -12.193 -28.904 1.00 91.25 96 LEU A C 1
ATOM 698 O O . LEU A 1 96 ? 7.894 -12.646 -28.137 1.00 91.25 96 LEU A O 1
ATOM 702 N N . GLN A 1 97 ? 6.267 -12.975 -29.656 1.00 94.38 97 GLN A N 1
ATOM 703 C CA . GLN A 1 97 ? 6.291 -14.430 -29.576 1.00 94.38 97 GLN A CA 1
ATOM 704 C C . GLN A 1 97 ? 5.818 -15.070 -30.882 1.00 94.38 97 GLN A C 1
ATOM 706 O O . GLN A 1 97 ? 4.865 -14.609 -31.505 1.00 94.38 97 GLN A O 1
ATOM 711 N N . THR A 1 98 ? 6.449 -16.182 -31.256 1.00 95.25 98 THR A N 1
ATOM 712 C CA . THR A 1 98 ? 5.975 -17.075 -32.318 1.00 95.25 98 THR A CA 1
ATOM 713 C C . THR A 1 98 ? 5.758 -18.459 -31.721 1.00 95.25 98 THR A C 1
ATOM 715 O O . THR A 1 98 ? 6.687 -19.069 -31.193 1.00 95.25 98 THR A O 1
ATOM 718 N N . LEU A 1 99 ? 4.524 -18.941 -31.779 1.00 89.94 99 LEU A N 1
ATOM 719 C CA . LEU A 1 99 ? 4.119 -20.272 -31.342 1.00 89.94 99 LEU A CA 1
ATOM 720 C C . LEU A 1 99 ? 4.023 -21.171 -32.581 1.00 89.94 99 LEU A C 1
ATOM 722 O O . LEU A 1 99 ? 3.227 -20.858 -33.470 1.00 89.94 99 LEU A O 1
ATOM 726 N N . PRO A 1 100 ? 4.810 -22.259 -32.669 1.00 91.88 100 PRO A N 1
ATOM 727 C CA . PRO A 1 100 ? 4.762 -23.160 -33.811 1.00 91.88 100 PRO A CA 1
ATOM 728 C C . PRO A 1 100 ? 3.366 -23.751 -34.009 1.00 91.88 100 PRO A C 1
ATOM 730 O O . PRO A 1 100 ? 2.714 -24.115 -33.026 1.00 91.88 100 PRO A O 1
ATOM 733 N N . ALA A 1 101 ? 2.935 -23.904 -35.263 1.00 86.62 101 ALA A N 1
ATOM 734 C CA . ALA A 1 101 ? 1.781 -24.736 -35.584 1.00 86.62 101 ALA A CA 1
ATOM 735 C C . ALA A 1 101 ? 2.026 -26.133 -34.996 1.00 86.62 101 ALA A C 1
ATOM 737 O O . ALA A 1 101 ? 3.055 -26.753 -35.281 1.00 86.62 101 ALA A O 1
ATOM 738 N N . GLY A 1 102 ? 1.131 -26.607 -34.126 1.00 80.62 102 GLY A N 1
ATOM 739 C CA . GLY A 1 102 ? 1.276 -27.914 -33.492 1.00 80.62 102 GLY A CA 1
ATOM 740 C C . GLY A 1 102 ? 1.527 -28.990 -34.549 1.00 80.62 102 GLY A C 1
ATOM 741 O O . GLY A 1 102 ? 0.752 -29.124 -35.493 1.00 80.62 102 GLY A O 1
ATOM 742 N N . ILE A 1 103 ? 2.631 -29.730 -34.416 1.00 58.25 103 ILE A N 1
ATOM 743 C CA . ILE A 1 103 ? 2.951 -30.842 -35.316 1.00 58.25 103 ILE A CA 1
ATOM 744 C C . ILE A 1 103 ? 1.783 -31.835 -35.236 1.00 58.25 103 ILE A C 1
ATOM 746 O O . ILE A 1 103 ? 1.457 -32.263 -34.125 1.00 58.25 103 ILE A O 1
ATOM 750 N N . PRO A 1 104 ? 1.156 -32.230 -36.360 1.00 48.38 104 PRO A N 1
ATOM 751 C CA . PRO A 1 104 ? 0.134 -33.262 -36.338 1.00 48.38 104 PRO A CA 1
ATOM 752 C C . PRO A 1 104 ? 0.759 -34.556 -35.813 1.00 48.38 104 PRO A C 1
ATOM 754 O O . PRO A 1 104 ? 1.608 -35.178 -36.455 1.00 48.38 104 PRO A O 1
ATOM 757 N N . VAL A 1 105 ? 0.362 -34.943 -34.602 1.00 42.53 105 VAL A N 1
ATOM 758 C CA . VAL A 1 105 ? 0.748 -36.217 -34.006 1.00 42.53 105 VAL A CA 1
ATOM 759 C C . VAL A 1 105 ? -0.029 -37.294 -34.752 1.00 42.53 105 VAL A C 1
ATOM 761 O O . VAL A 1 105 ? -1.235 -37.429 -34.580 1.00 42.53 105 VAL A O 1
ATOM 764 N N . ASN A 1 106 ? 0.657 -38.029 -35.624 1.00 40.81 106 ASN A N 1
ATOM 765 C CA . ASN A 1 106 ? 0.082 -39.138 -36.377 1.00 40.81 106 ASN A CA 1
ATOM 766 C C . ASN A 1 106 ? -0.228 -40.308 -35.412 1.00 40.81 106 ASN A C 1
ATOM 768 O O . ASN A 1 106 ? 0.715 -40.860 -34.834 1.00 40.81 106 ASN A O 1
ATOM 772 N N . PRO A 1 107 ? -1.494 -40.716 -35.194 1.00 52.94 107 PRO A N 1
ATOM 773 C CA . PRO A 1 107 ? -1.817 -41.750 -34.222 1.00 52.94 107 PRO A CA 1
ATOM 774 C C . PRO A 1 107 ? -1.882 -43.121 -34.903 1.00 52.94 107 PRO A C 1
ATOM 776 O O . PRO A 1 107 ? -2.959 -43.604 -35.239 1.00 52.94 107 PRO A O 1
ATOM 779 N N . THR A 1 108 ? -0.747 -43.794 -35.122 1.00 38.69 108 THR A N 1
ATOM 780 C CA . THR A 1 108 ? -0.762 -45.246 -35.400 1.00 38.69 108 THR A CA 1
ATOM 781 C C . THR A 1 108 ? 0.579 -45.912 -35.082 1.00 38.69 108 THR A C 1
ATOM 783 O O . THR A 1 108 ? 1.558 -45.688 -35.786 1.00 38.69 108 THR A O 1
ATOM 786 N N . SER A 1 109 ? 0.612 -46.760 -34.046 1.00 34.19 109 SER A N 1
ATOM 787 C CA . SER A 1 109 ? 1.218 -48.109 -34.055 1.00 34.19 109 SER A CA 1
ATOM 788 C C . SER A 1 109 ? 1.563 -48.592 -32.639 1.00 34.19 109 SER A C 1
ATOM 790 O O . SER A 1 109 ? 2.387 -48.024 -31.928 1.00 34.19 109 SER A O 1
ATOM 792 N N . THR A 1 110 ? 0.936 -49.700 -32.271 1.00 37.69 110 THR A N 1
ATOM 793 C CA . THR A 1 110 ? 1.092 -50.512 -31.063 1.00 37.69 110 THR A CA 1
ATOM 794 C C . THR A 1 110 ? 2.371 -51.369 -31.025 1.00 37.69 110 THR A C 1
ATOM 796 O O . THR A 1 110 ? 2.638 -52.102 -31.972 1.00 37.69 110 THR A O 1
ATOM 799 N N . SER A 1 111 ? 2.983 -51.425 -29.828 1.00 35.78 111 SER A N 1
ATOM 800 C CA . SER A 1 111 ? 3.653 -52.582 -29.174 1.00 35.78 111 SER A CA 1
ATOM 801 C C . SER A 1 111 ? 5.118 -52.956 -29.543 1.00 35.78 111 SER A C 1
ATOM 803 O O . SER A 1 111 ? 5.662 -52.425 -30.504 1.00 35.78 111 SER A O 1
ATOM 805 N N . PRO A 1 112 ? 5.831 -53.774 -28.725 1.00 64.56 112 PRO A N 1
ATOM 806 C CA . PRO A 1 112 ? 6.869 -53.304 -27.791 1.00 64.56 112 PRO A CA 1
ATOM 807 C C . PRO A 1 112 ? 8.243 -53.981 -28.023 1.00 64.56 112 PRO A C 1
ATOM 809 O O . PRO A 1 112 ? 8.293 -54.992 -28.706 1.00 64.56 112 PRO A O 1
ATOM 812 N N . SER A 1 113 ? 9.341 -53.482 -27.424 1.00 33.66 113 SER A N 1
ATOM 813 C CA . SER A 1 113 ? 10.441 -54.285 -26.819 1.00 33.66 113 SER A CA 1
ATOM 814 C C . SER A 1 113 ? 11.677 -53.422 -26.465 1.00 33.66 113 SER A C 1
ATOM 816 O O . SER A 1 113 ? 12.350 -52.899 -27.339 1.00 33.66 113 SER A O 1
ATOM 818 N N . THR A 1 114 ? 11.972 -53.371 -25.161 1.00 33.75 114 THR A N 1
ATOM 819 C CA . THR A 1 114 ? 13.274 -53.611 -24.488 1.00 33.75 114 THR A CA 1
ATOM 820 C C . THR A 1 114 ? 14.517 -52.707 -24.684 1.00 33.75 114 THR A C 1
ATOM 822 O O . THR A 1 114 ? 14.959 -52.378 -25.776 1.00 33.75 114 THR A O 1
ATOM 825 N N . THR A 1 115 ? 15.176 -52.524 -23.526 1.00 30.45 115 THR A N 1
ATOM 826 C CA . THR A 1 115 ? 16.612 -52.312 -23.214 1.00 30.45 115 THR A CA 1
ATOM 827 C C . THR A 1 115 ? 17.187 -50.891 -23.072 1.00 30.45 115 THR A C 1
ATOM 829 O O . THR A 1 115 ? 17.635 -50.254 -24.013 1.00 30.45 115 THR A O 1
ATOM 832 N N . VAL A 1 116 ? 17.257 -50.501 -21.792 1.00 38.06 116 VAL A N 1
ATOM 833 C CA . VAL A 1 116 ? 18.255 -49.700 -21.039 1.00 38.06 116 VAL A CA 1
ATOM 834 C C . VAL A 1 116 ? 19.700 -49.936 -21.555 1.00 38.06 116 VAL A C 1
ATOM 836 O O . VAL A 1 116 ? 20.026 -51.086 -21.856 1.00 38.06 116 VAL A O 1
ATOM 839 N N . PRO A 1 117 ? 20.582 -48.909 -21.651 1.00 45.38 117 PRO A N 1
ATOM 840 C CA . PRO A 1 117 ? 21.376 -48.505 -20.487 1.00 45.38 117 PRO A CA 1
ATOM 841 C C . PRO A 1 117 ? 21.549 -47.003 -20.236 1.00 45.38 117 PRO A C 1
ATOM 843 O O . PRO A 1 117 ? 21.511 -46.156 -21.122 1.00 45.38 117 PRO A O 1
ATOM 846 N N . ALA A 1 118 ? 21.765 -46.739 -18.949 1.00 42.38 118 ALA A N 1
ATOM 847 C CA . ALA A 1 118 ? 22.019 -45.466 -18.308 1.00 42.38 118 ALA A CA 1
ATOM 848 C C . ALA A 1 118 ? 23.247 -44.731 -18.865 1.00 42.38 118 ALA A C 1
ATOM 850 O O . ALA A 1 118 ? 24.299 -45.334 -19.080 1.00 42.38 118 ALA A O 1
ATOM 851 N N . ALA A 1 119 ? 23.129 -43.407 -18.979 1.00 36.66 119 ALA A N 1
ATOM 852 C CA . ALA A 1 119 ? 24.262 -42.506 -19.121 1.00 36.66 119 ALA A CA 1
ATOM 853 C C . ALA A 1 119 ? 24.162 -41.375 -18.090 1.00 36.66 119 ALA A C 1
ATOM 855 O O . ALA A 1 119 ? 23.207 -40.604 -18.038 1.00 36.66 119 ALA A O 1
ATOM 856 N N . THR A 1 120 ? 25.190 -41.355 -17.254 1.00 34.22 120 THR A N 1
ATOM 857 C CA . THR A 1 120 ? 25.572 -40.393 -16.230 1.00 34.22 120 THR A CA 1
ATOM 858 C C . THR A 1 120 ? 25.628 -38.958 -16.762 1.00 34.22 120 THR A C 1
ATOM 860 O O . THR A 1 120 ? 26.354 -38.676 -17.711 1.00 34.22 120 THR A O 1
ATOM 863 N N . THR A 1 121 ? 24.935 -38.026 -16.108 1.00 33.47 121 THR A N 1
ATOM 864 C CA . THR A 1 121 ? 25.106 -36.582 -16.322 1.00 33.47 121 THR A CA 1
ATOM 865 C C . THR A 1 121 ? 26.210 -36.038 -15.415 1.00 33.47 121 THR A C 1
ATOM 867 O O . THR A 1 121 ? 26.053 -35.974 -14.197 1.00 33.47 121 THR A O 1
ATOM 870 N N . THR A 1 122 ? 27.327 -35.632 -16.017 1.00 38.16 122 THR A N 1
ATOM 871 C CA . THR A 1 122 ? 28.354 -34.767 -15.415 1.00 38.16 122 THR A CA 1
ATOM 872 C C . THR A 1 122 ? 28.049 -33.310 -15.801 1.00 38.16 122 THR A C 1
ATOM 874 O O . THR A 1 122 ? 27.704 -33.073 -16.960 1.00 38.16 122 THR A O 1
ATOM 877 N N . PRO A 1 123 ? 28.147 -32.322 -14.892 1.00 40.06 123 PRO A N 1
ATOM 878 C CA . PRO A 1 123 ? 27.851 -30.928 -15.218 1.00 40.06 123 PRO A CA 1
ATOM 879 C C . PRO A 1 123 ? 28.977 -30.297 -16.051 1.00 40.06 123 PRO A C 1
ATOM 881 O O . PRO A 1 123 ? 30.148 -30.339 -15.672 1.00 40.06 123 PRO A O 1
ATOM 884 N N . LEU A 1 124 ? 28.613 -29.701 -17.191 1.00 35.81 124 LEU A N 1
ATOM 885 C CA . LEU A 1 124 ? 29.527 -28.951 -18.048 1.00 35.81 124 LEU A CA 1
ATOM 886 C C . LEU A 1 124 ? 29.750 -27.543 -17.470 1.00 35.81 124 LEU A C 1
ATOM 888 O O . LEU A 1 124 ? 28.810 -26.784 -17.242 1.00 35.81 124 LEU A O 1
ATOM 892 N N . VAL A 1 125 ? 31.021 -27.213 -17.260 1.00 34.97 125 VAL A N 1
ATOM 893 C CA . VAL A 1 125 ? 31.539 -25.900 -16.868 1.00 34.97 125 VAL A CA 1
ATOM 894 C C . VAL A 1 125 ? 31.299 -24.888 -17.996 1.00 34.97 125 VAL A C 1
ATOM 896 O O . VAL A 1 125 ? 31.764 -25.082 -19.120 1.00 34.97 125 VAL A O 1
ATOM 899 N N . GLN A 1 126 ? 30.601 -23.788 -17.700 1.00 35.16 126 GLN A N 1
ATOM 900 C CA . GLN A 1 126 ? 30.496 -22.635 -18.597 1.00 35.16 126 GLN A CA 1
ATOM 901 C C . GLN A 1 126 ? 31.857 -21.933 -18.692 1.00 35.16 126 GLN A C 1
ATOM 903 O O . GLN A 1 126 ? 32.338 -21.353 -17.723 1.00 35.16 126 GLN A O 1
ATOM 908 N N . THR A 1 127 ? 32.473 -21.984 -19.874 1.00 31.52 127 THR A N 1
ATOM 909 C CA . THR A 1 127 ? 33.664 -21.193 -20.208 1.00 31.52 127 THR A CA 1
ATOM 910 C C . THR A 1 127 ? 33.234 -20.026 -21.091 1.00 31.52 127 THR A C 1
ATOM 912 O O . THR A 1 127 ? 32.852 -20.207 -22.248 1.00 31.52 127 THR A O 1
ATOM 915 N N . THR A 1 128 ? 33.271 -18.819 -20.537 1.00 36.25 128 THR A N 1
ATOM 916 C CA . THR A 1 128 ? 32.980 -17.566 -21.237 1.00 36.25 128 THR A CA 1
ATOM 917 C C . THR A 1 128 ? 34.107 -17.276 -22.228 1.00 36.25 128 THR A C 1
ATOM 919 O O . THR A 1 128 ? 35.230 -16.993 -21.817 1.00 36.25 128 THR A O 1
ATOM 922 N N . THR A 1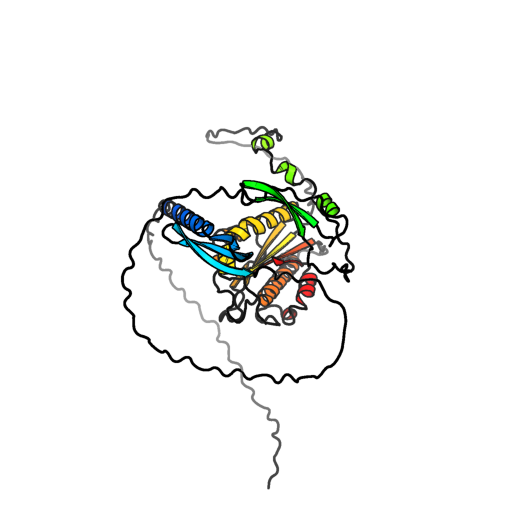 129 ? 33.829 -17.346 -23.534 1.00 31.45 129 THR A N 1
ATOM 923 C CA . THR A 1 129 ? 34.797 -16.957 -24.574 1.00 31.45 129 THR A CA 1
ATOM 924 C C . THR A 1 129 ? 34.396 -15.608 -25.164 1.00 31.45 129 THR A C 1
ATOM 926 O O . THR A 1 129 ? 33.275 -15.410 -25.623 1.00 31.45 129 THR A O 1
ATOM 929 N N . GLN A 1 130 ? 35.332 -14.670 -25.084 1.00 34.97 130 GLN A N 1
ATOM 930 C CA . GLN A 1 130 ? 35.241 -13.262 -25.453 1.00 34.97 130 GLN A CA 1
ATOM 931 C C . GLN A 1 130 ? 35.156 -13.099 -26.984 1.00 34.97 130 GLN A C 1
ATOM 933 O O . GLN A 1 130 ? 36.033 -13.559 -27.713 1.00 34.97 130 GLN A O 1
ATOM 938 N N . ALA A 1 131 ? 34.106 -12.442 -27.485 1.00 37.28 131 ALA A N 1
ATOM 939 C CA . ALA A 1 131 ? 33.910 -12.221 -28.918 1.00 37.28 131 ALA A CA 1
ATOM 940 C C . ALA A 1 131 ? 34.881 -11.156 -29.463 1.00 37.28 131 ALA A C 1
ATOM 942 O O . ALA A 1 131 ? 34.837 -9.985 -29.082 1.00 37.28 131 ALA A O 1
ATOM 943 N N . THR A 1 132 ? 35.753 -11.572 -30.383 1.00 34.69 132 THR A N 1
ATOM 944 C CA . THR A 1 132 ? 36.614 -10.693 -31.187 1.00 34.69 132 THR A CA 1
ATOM 945 C C . THR A 1 132 ? 35.799 -10.077 -32.327 1.00 34.69 132 THR A C 1
ATOM 947 O O . THR A 1 132 ? 35.122 -10.785 -33.068 1.00 34.69 132 THR A O 1
ATOM 950 N N . ARG A 1 133 ? 35.857 -8.746 -32.473 1.00 40.56 133 ARG A N 1
ATOM 951 C CA . ARG A 1 133 ? 35.265 -8.010 -33.601 1.00 40.56 133 ARG A CA 1
ATOM 952 C C . ARG A 1 133 ? 36.056 -8.293 -34.879 1.00 40.56 133 ARG A C 1
ATOM 954 O O . ARG A 1 133 ? 37.210 -7.887 -34.983 1.00 40.56 133 ARG A O 1
ATOM 961 N N . THR A 1 134 ? 35.409 -8.903 -35.866 1.00 37.91 134 THR A N 1
ATOM 962 C CA . THR A 1 134 ? 35.901 -8.966 -37.248 1.00 37.91 134 THR A CA 1
ATOM 963 C C . THR A 1 134 ? 35.070 -8.019 -38.108 1.00 37.91 134 THR A C 1
ATOM 965 O O . THR A 1 134 ? 33.857 -8.167 -38.221 1.00 37.91 134 THR A O 1
ATOM 968 N N . THR A 1 135 ? 35.724 -7.016 -38.688 1.00 49.88 135 THR A N 1
ATOM 969 C CA . THR A 1 135 ? 35.152 -6.086 -39.669 1.00 49.88 135 THR A CA 1
ATOM 970 C C . THR A 1 135 ? 35.248 -6.684 -41.071 1.00 49.88 135 THR A C 1
ATOM 972 O O . THR A 1 135 ? 36.350 -6.985 -41.531 1.00 49.88 135 THR A O 1
ATOM 975 N N . THR A 1 136 ? 34.116 -6.818 -41.763 1.00 41.16 136 THR A N 1
ATOM 976 C CA . THR A 1 136 ? 34.034 -7.243 -43.173 1.00 41.16 136 THR A CA 1
ATOM 977 C C . THR A 1 136 ? 33.624 -6.048 -44.048 1.00 41.16 136 THR A C 1
ATOM 979 O O . THR A 1 136 ? 32.783 -5.257 -43.615 1.00 41.16 136 THR A O 1
ATOM 982 N N . PRO A 1 137 ? 34.220 -5.864 -45.244 1.00 45.78 137 PRO A N 1
ATOM 983 C CA . PRO A 1 137 ? 34.011 -4.674 -46.063 1.00 45.78 137 PRO A CA 1
ATOM 984 C C . PRO A 1 137 ? 32.689 -4.674 -46.844 1.00 45.78 137 PRO A C 1
ATOM 986 O O . PRO A 1 137 ? 32.137 -5.708 -47.216 1.00 45.78 137 PRO A O 1
ATOM 989 N N . LEU A 1 138 ? 32.226 -3.450 -47.104 1.00 40.06 138 LEU A N 1
ATOM 990 C CA . LEU A 1 138 ? 31.020 -3.074 -47.836 1.00 40.06 138 LEU A CA 1
ATOM 991 C C . LEU A 1 138 ? 31.067 -3.586 -49.289 1.00 40.06 138 LEU A C 1
ATOM 993 O O . LEU A 1 138 ? 32.000 -3.269 -50.025 1.00 40.06 138 LEU A O 1
ATOM 997 N N . THR A 1 139 ? 30.049 -4.342 -49.708 1.00 37.09 139 THR A N 1
ATOM 998 C CA . THR A 1 139 ? 29.867 -4.763 -51.108 1.00 37.09 139 THR A CA 1
ATOM 999 C C . THR A 1 139 ? 28.779 -3.908 -51.757 1.00 37.09 139 THR A C 1
ATOM 1001 O O . THR A 1 139 ? 27.643 -3.866 -51.289 1.00 37.09 139 THR A O 1
ATOM 1004 N N . THR A 1 140 ? 29.152 -3.208 -52.825 1.00 42.12 140 THR A N 1
ATOM 1005 C CA . THR A 1 140 ? 28.299 -2.363 -53.670 1.00 42.12 140 THR A CA 1
ATOM 1006 C C . THR A 1 140 ? 27.261 -3.205 -54.415 1.00 42.12 140 THR A C 1
ATOM 1008 O O . THR A 1 140 ? 27.625 -4.128 -55.141 1.00 42.12 140 THR A O 1
ATOM 1011 N N . THR A 1 141 ? 25.976 -2.876 -54.273 1.00 41.47 141 THR A N 1
ATOM 1012 C CA . THR A 1 141 ? 24.864 -3.510 -55.000 1.00 41.47 141 THR A CA 1
ATOM 1013 C C . THR A 1 141 ? 24.427 -2.671 -56.204 1.00 41.47 141 THR A C 1
ATOM 1015 O O . THR A 1 141 ? 24.263 -1.455 -56.129 1.00 41.47 141 THR A O 1
ATOM 1018 N N . THR A 1 142 ? 24.271 -3.354 -57.338 1.00 52.38 142 THR A N 1
ATOM 1019 C CA . THR A 1 142 ? 23.792 -2.865 -58.640 1.00 52.38 142 THR A CA 1
ATOM 1020 C C . THR A 1 142 ? 22.260 -2.707 -58.632 1.00 52.38 142 THR A C 1
ATOM 1022 O O . THR A 1 142 ? 21.586 -3.540 -58.026 1.00 52.38 142 THR A O 1
ATOM 1025 N N . PRO A 1 143 ? 21.670 -1.693 -59.297 1.00 45.25 143 PRO A N 1
ATOM 1026 C CA . PRO A 1 143 ? 20.217 -1.522 -59.328 1.00 45.25 143 PRO A CA 1
ATOM 1027 C C . PRO A 1 143 ? 19.540 -2.560 -60.236 1.00 45.25 143 PRO A C 1
ATOM 1029 O O . PRO A 1 143 ? 19.897 -2.697 -61.407 1.00 45.25 143 PRO A O 1
ATOM 1032 N N . LEU A 1 144 ? 18.541 -3.266 -59.698 1.00 41.41 144 LEU A N 1
ATOM 1033 C CA . LEU A 1 144 ? 17.677 -4.180 -60.446 1.00 41.41 144 LEU A CA 1
ATOM 1034 C C . LEU A 1 144 ? 16.437 -3.433 -60.962 1.00 41.41 144 LEU A C 1
ATOM 1036 O O . LEU A 1 144 ? 15.820 -2.644 -60.250 1.00 41.41 144 LEU A O 1
ATOM 1040 N N . THR A 1 145 ? 16.091 -3.684 -62.220 1.00 40.81 145 THR A N 1
ATOM 1041 C CA . THR A 1 145 ? 14.980 -3.073 -62.953 1.00 40.81 145 THR A CA 1
ATOM 1042 C C . THR A 1 145 ? 13.635 -3.643 -62.490 1.00 40.81 145 THR A C 1
ATOM 1044 O O . THR A 1 145 ? 13.381 -4.839 -62.620 1.00 40.81 145 THR A O 1
ATOM 1047 N N . THR A 1 146 ? 12.756 -2.782 -61.977 1.00 38.59 146 THR A N 1
ATOM 1048 C CA . THR A 1 146 ? 11.376 -3.117 -61.599 1.00 38.59 146 THR A CA 1
ATOM 1049 C C . THR A 1 146 ? 10.510 -3.297 -62.846 1.00 38.59 146 THR A C 1
ATOM 1051 O O . THR A 1 146 ? 10.340 -2.362 -63.625 1.00 38.59 146 THR A O 1
ATOM 1054 N N . THR A 1 147 ? 9.930 -4.484 -63.025 1.00 43.41 147 THR A N 1
ATOM 1055 C CA . THR A 1 147 ? 8.828 -4.733 -63.968 1.00 43.41 147 THR A CA 1
ATOM 1056 C C . THR A 1 147 ? 7.521 -4.859 -63.187 1.00 43.41 147 THR A C 1
ATOM 1058 O O . THR A 1 147 ? 7.420 -5.624 -62.233 1.00 43.41 147 THR A O 1
ATOM 1061 N N . THR A 1 148 ? 6.533 -4.051 -63.567 1.00 42.88 148 THR A N 1
ATOM 1062 C CA . THR A 1 148 ? 5.194 -3.976 -62.967 1.00 42.88 148 THR A CA 1
ATOM 1063 C C . THR A 1 148 ? 4.315 -5.131 -63.471 1.00 42.88 148 THR A C 1
ATOM 1065 O O . THR A 1 148 ? 4.092 -5.203 -64.681 1.00 42.88 148 THR A O 1
ATOM 1068 N N . PRO A 1 149 ? 3.773 -6.015 -62.611 1.00 41.00 149 PRO A N 1
ATOM 1069 C CA . PRO A 1 149 ? 2.748 -6.972 -63.018 1.00 41.00 149 PRO A CA 1
ATOM 1070 C C . PRO A 1 149 ? 1.357 -6.322 -63.005 1.00 41.00 149 PRO A C 1
ATOM 1072 O O . PRO A 1 149 ? 1.044 -5.505 -62.138 1.00 41.00 149 PRO A O 1
ATOM 1075 N N . LEU A 1 150 ? 0.518 -6.702 -63.974 1.00 41.03 150 LEU A N 1
ATOM 1076 C CA . LEU A 1 150 ? -0.888 -6.305 -64.055 1.00 41.03 150 LEU A CA 1
ATOM 1077 C C . LEU A 1 150 ? -1.692 -6.817 -62.849 1.00 41.03 150 LEU A C 1
ATOM 1079 O O . LEU A 1 150 ? -1.521 -7.950 -62.403 1.00 41.03 150 LEU A O 1
ATOM 1083 N N . ALA A 1 151 ? -2.600 -5.969 -62.366 1.00 38.62 151 ALA A N 1
ATOM 1084 C CA . ALA A 1 151 ? -3.506 -6.243 -61.260 1.00 38.62 151 ALA A CA 1
ATOM 1085 C C . ALA A 1 151 ? -4.504 -7.363 -61.604 1.00 38.62 151 ALA A C 1
ATOM 1087 O O . ALA A 1 151 ? -5.343 -7.209 -62.491 1.00 38.62 151 ALA A O 1
ATOM 1088 N N . VAL A 1 152 ? -4.434 -8.464 -60.856 1.00 46.06 152 VAL A N 1
ATOM 1089 C CA . VAL A 1 152 ? -5.509 -9.453 -60.728 1.00 46.06 152 VAL A CA 1
ATOM 1090 C C . VAL A 1 152 ? -6.165 -9.209 -59.374 1.00 46.06 152 VAL A C 1
ATOM 1092 O O . VAL A 1 152 ? -5.485 -9.187 -58.350 1.00 46.06 152 VAL A O 1
ATOM 1095 N N . THR A 1 153 ? -7.474 -8.974 -59.371 1.00 41.84 153 THR A N 1
ATOM 1096 C CA . THR A 1 153 ? -8.279 -8.770 -58.163 1.00 41.84 153 THR A CA 1
ATOM 1097 C C . THR A 1 153 ? -8.264 -10.057 -57.323 1.00 41.84 153 THR A C 1
ATOM 1099 O O . THR A 1 153 ? -8.728 -11.084 -57.823 1.00 41.84 153 THR A O 1
ATOM 1102 N N . PRO A 1 154 ? -7.734 -10.061 -56.086 1.00 43.84 154 PRO A N 1
ATOM 1103 C CA . PRO A 1 154 ? -7.762 -11.253 -55.246 1.00 43.84 154 PRO A CA 1
ATOM 1104 C C . PRO A 1 154 ? -9.206 -11.569 -54.813 1.00 43.84 154 PRO A C 1
ATOM 1106 O O . PRO A 1 154 ? -9.970 -10.637 -54.533 1.00 43.84 154 PRO A O 1
ATOM 1109 N N . PRO A 1 155 ? -9.607 -12.854 -54.756 1.00 46.66 155 PRO A N 1
ATOM 1110 C CA . PRO A 1 155 ? -10.902 -13.239 -54.210 1.00 46.66 155 PRO A CA 1
ATOM 1111 C C . PRO A 1 155 ? -10.995 -12.781 -52.750 1.00 46.66 155 PRO A C 1
ATOM 1113 O O . PRO A 1 155 ? -10.061 -12.944 -51.966 1.00 46.66 155 PRO A O 1
ATOM 1116 N N . VAL A 1 156 ? -12.123 -12.165 -52.399 1.00 43.50 156 VAL A N 1
ATOM 1117 C CA . VAL A 1 156 ? -12.418 -11.692 -51.044 1.00 43.50 156 VAL A CA 1
ATOM 1118 C C . VAL A 1 156 ? -12.446 -12.905 -50.115 1.00 43.50 156 VAL A C 1
ATOM 1120 O O . VAL A 1 156 ? -13.355 -13.726 -50.195 1.00 43.50 156 VAL A O 1
ATOM 1123 N N . GLN A 1 157 ? -11.444 -13.032 -49.246 1.00 41.94 157 GLN A N 1
ATOM 1124 C CA . GLN A 1 157 ? -11.387 -14.077 -48.229 1.00 41.94 157 GLN A CA 1
ATOM 1125 C C . GLN A 1 157 ? -12.469 -13.791 -47.177 1.00 41.94 157 GLN A C 1
ATOM 1127 O O . GLN A 1 157 ? -12.259 -13.028 -46.235 1.00 41.94 157 GLN A O 1
ATOM 1132 N N . GLN A 1 158 ? -13.662 -14.359 -47.358 1.00 48.56 158 GLN A N 1
ATOM 1133 C CA . GLN A 1 158 ? -14.647 -14.453 -46.286 1.00 48.56 158 GLN A CA 1
ATOM 1134 C C . GLN A 1 158 ? -14.093 -15.428 -45.245 1.00 48.56 158 GLN A C 1
ATOM 1136 O O . GLN A 1 158 ? -13.911 -16.611 -45.526 1.00 48.56 158 GLN A O 1
ATOM 1141 N N . GLY A 1 159 ? -13.765 -14.915 -44.057 1.00 52.38 159 GLY A N 1
ATOM 1142 C CA . GLY A 1 159 ? -13.393 -15.751 -42.918 1.00 52.38 159 GLY A CA 1
ATOM 1143 C C . GLY A 1 159 ? -14.500 -16.766 -42.588 1.00 52.38 159 GLY A C 1
ATOM 1144 O O . GLY A 1 159 ? -15.656 -16.542 -42.951 1.00 52.38 159 GLY A O 1
ATOM 1145 N N . PRO A 1 160 ? -14.170 -17.885 -41.923 1.00 49.75 160 PRO A N 1
ATOM 1146 C CA . PRO A 1 160 ? -15.102 -18.985 -41.699 1.00 49.75 160 PRO A CA 1
ATOM 1147 C C . PRO A 1 160 ? -16.351 -18.515 -40.938 1.00 49.75 160 PRO A C 1
ATOM 1149 O O . PRO A 1 160 ? -16.285 -18.157 -39.764 1.00 49.75 160 PRO A O 1
ATOM 1152 N N . VAL A 1 161 ? -17.503 -18.522 -41.617 1.00 58.03 161 VAL A N 1
ATOM 1153 C CA . VAL A 1 161 ? -18.818 -18.260 -41.016 1.00 58.03 161 VAL A CA 1
ATOM 1154 C C . VAL A 1 161 ? -19.449 -19.606 -40.673 1.00 58.03 161 VAL A C 1
ATOM 1156 O O . VAL A 1 161 ? -20.131 -20.219 -41.490 1.00 58.03 161 VAL A O 1
ATOM 1159 N N . GLY A 1 162 ? -19.184 -20.090 -39.464 1.00 59.53 162 GLY A N 1
ATOM 1160 C CA . GLY A 1 162 ? -19.807 -21.291 -38.917 1.00 59.53 162 GLY A CA 1
ATOM 1161 C C . GLY A 1 162 ? -20.019 -21.137 -37.418 1.00 59.53 162 GLY A C 1
ATOM 1162 O O . GLY A 1 162 ? -19.080 -20.847 -36.681 1.00 59.53 162 GLY A O 1
ATOM 1163 N N . GLN A 1 163 ? -21.261 -21.304 -36.966 1.00 56.25 163 GLN A N 1
ATOM 1164 C CA . GLN A 1 163 ? -21.589 -21.395 -35.547 1.00 56.25 163 GLN A CA 1
ATOM 1165 C C . GLN A 1 163 ? -21.103 -22.762 -35.026 1.00 56.25 163 GLN A C 1
ATOM 1167 O O . GLN A 1 163 ? -21.431 -23.773 -35.651 1.00 56.25 163 GLN A O 1
ATOM 1172 N N . PRO A 1 164 ? -20.338 -22.830 -33.918 1.00 61.69 164 PRO A N 1
ATOM 1173 C CA . PRO A 1 164 ? -19.947 -24.100 -33.313 1.00 61.69 164 PRO A CA 1
ATOM 1174 C C . PRO A 1 164 ? -21.172 -24.977 -33.039 1.00 61.69 164 PRO A C 1
ATOM 1176 O O . PRO A 1 164 ? -22.213 -24.474 -32.603 1.00 61.69 164 PRO A O 1
ATOM 1179 N N . ALA A 1 165 ? -21.046 -26.285 -33.273 1.00 67.31 165 ALA A N 1
ATOM 1180 C CA . ALA A 1 165 ? -22.039 -27.240 -32.800 1.00 67.31 165 ALA A CA 1
ATOM 1181 C C . ALA A 1 165 ? -22.177 -27.137 -31.269 1.00 67.31 165 ALA A C 1
ATOM 1183 O O . ALA A 1 165 ? -21.280 -26.646 -30.579 1.00 67.31 165 ALA A O 1
ATOM 1184 N N . SER A 1 166 ? -23.314 -27.583 -30.731 1.00 71.44 166 SER A N 1
ATOM 1185 C CA . SER A 1 166 ? -23.523 -27.641 -29.283 1.00 71.44 166 SER A CA 1
ATOM 1186 C C . SER A 1 166 ? -22.362 -28.395 -28.617 1.00 71.44 166 SER A C 1
ATOM 1188 O O . SER A 1 166 ? -21.989 -29.456 -29.124 1.00 71.44 166 SER A O 1
ATOM 1190 N N . PRO A 1 167 ? -21.771 -27.866 -27.528 1.00 67.12 167 PRO A N 1
ATOM 1191 C CA . PRO A 1 167 ? -20.645 -28.520 -26.874 1.00 67.12 167 PRO A CA 1
ATOM 1192 C C . PRO A 1 167 ? -21.033 -29.936 -26.417 1.00 67.12 167 PRO A C 1
ATOM 1194 O O . PRO A 1 167 ? -22.194 -30.154 -26.046 1.00 67.12 167 PRO A O 1
ATOM 1197 N N . PRO A 1 168 ? -20.096 -30.900 -26.466 1.00 68.00 168 PRO A N 1
ATOM 1198 C CA . PRO A 1 168 ? -20.360 -32.271 -26.052 1.00 68.00 168 PRO A CA 1
ATOM 1199 C C . PRO A 1 168 ? -20.727 -32.351 -24.562 1.00 68.00 168 PRO A C 1
ATOM 1201 O O . PRO A 1 168 ? -20.424 -31.455 -23.774 1.00 68.00 168 PRO A O 1
ATOM 1204 N N . ALA A 1 169 ? -21.430 -33.425 -24.190 1.00 72.81 169 ALA A N 1
ATOM 1205 C CA . ALA A 1 169 ? -21.991 -33.599 -22.850 1.00 72.81 169 ALA A CA 1
ATOM 1206 C C . ALA A 1 169 ? -20.922 -33.803 -21.761 1.00 72.81 169 ALA A C 1
ATOM 1208 O O . ALA A 1 169 ? -21.194 -33.526 -20.592 1.00 72.81 169 ALA A O 1
ATOM 1209 N N . GLU A 1 170 ? -19.721 -34.257 -22.131 1.00 75.75 170 GLU A N 1
ATOM 1210 C CA . GLU A 1 170 ? -18.623 -34.524 -21.204 1.00 75.75 170 GLU A CA 1
ATOM 1211 C C . GLU A 1 170 ? -17.397 -33.646 -21.500 1.00 75.75 170 GLU A C 1
ATOM 1213 O O . GLU A 1 170 ? -17.031 -33.370 -22.645 1.00 75.75 170 GLU A O 1
ATOM 1218 N N . ALA A 1 171 ? -16.759 -33.163 -20.431 1.00 66.25 171 ALA A N 1
ATOM 1219 C CA . ALA A 1 171 ? -15.573 -32.323 -20.524 1.00 66.25 171 ALA A CA 1
ATOM 1220 C C . ALA A 1 171 ? -14.377 -33.148 -21.025 1.00 66.25 171 ALA A C 1
ATOM 1222 O O . ALA A 1 171 ? -13.914 -34.053 -20.334 1.00 66.25 171 ALA A O 1
ATOM 1223 N N . GLY A 1 172 ? -13.859 -32.796 -22.204 1.00 70.62 172 GLY A N 1
ATOM 1224 C CA . GLY A 1 172 ? -12.733 -33.482 -22.847 1.00 70.62 172 GLY A CA 1
ATOM 1225 C C . GLY A 1 172 ? -13.104 -34.237 -24.124 1.00 70.62 172 GLY A C 1
ATOM 1226 O O . GLY A 1 172 ? -12.203 -34.654 -24.850 1.00 70.62 172 GLY A O 1
ATOM 1227 N N . ASP A 1 173 ? -14.396 -34.359 -24.436 1.00 77.81 173 ASP A N 1
ATOM 1228 C CA . ASP A 1 173 ? -14.836 -34.978 -25.683 1.00 77.81 173 ASP A CA 1
ATOM 1229 C C . ASP A 1 173 ? -14.455 -34.134 -26.914 1.00 77.81 173 ASP A C 1
ATOM 1231 O O . ASP A 1 173 ? -14.422 -32.899 -26.840 1.00 77.81 173 ASP A O 1
ATOM 1235 N N . PRO A 1 174 ? -14.176 -34.773 -28.068 1.00 79.31 174 PRO A N 1
ATOM 1236 C CA . PRO A 1 174 ? -13.864 -34.058 -29.294 1.00 79.31 174 PRO A CA 1
ATOM 1237 C C . PRO A 1 174 ? -15.052 -33.207 -29.758 1.00 79.31 174 PRO A C 1
ATOM 1239 O O . PRO A 1 174 ? -16.179 -33.695 -29.860 1.00 79.31 174 PRO A O 1
ATOM 1242 N N . THR A 1 175 ? -14.795 -31.948 -30.105 1.00 81.12 175 THR A N 1
ATOM 1243 C CA . THR A 1 175 ? -15.817 -31.040 -30.637 1.00 81.12 175 THR A CA 1
ATOM 1244 C C . THR A 1 175 ? -15.733 -31.021 -32.165 1.00 81.12 175 THR A C 1
ATOM 1246 O O . THR A 1 175 ? -14.738 -30.523 -32.704 1.00 81.12 175 THR A O 1
ATOM 1249 N N . PRO A 1 176 ? -16.737 -31.546 -32.892 1.00 82.62 176 PRO A N 1
ATOM 1250 C CA . PRO A 1 176 ? -16.756 -31.483 -34.346 1.00 82.62 176 PRO A CA 1
ATOM 1251 C C . PRO A 1 176 ? -17.090 -30.066 -34.829 1.00 82.62 176 PRO A C 1
ATOM 1253 O O . PRO A 1 176 ? -18.022 -29.422 -34.342 1.00 82.62 176 PRO A O 1
ATOM 1256 N N . TYR A 1 177 ? -16.356 -29.608 -35.837 1.00 79.12 177 TYR A N 1
ATOM 1257 C CA . TYR A 1 177 ? -16.577 -28.357 -36.550 1.00 79.12 177 TYR A CA 1
ATOM 1258 C C . TYR A 1 177 ? -16.825 -28.637 -38.033 1.00 79.12 177 TYR A C 1
ATOM 1260 O O . TYR A 1 177 ? -16.264 -29.562 -38.618 1.00 79.12 177 TYR A O 1
ATOM 1268 N N . GLN A 1 178 ? -17.681 -27.823 -38.649 1.00 80.38 178 GLN A N 1
ATOM 1269 C CA . GLN A 1 178 ? -17.882 -27.809 -40.095 1.00 80.38 178 GLN A CA 1
ATOM 1270 C C . GLN A 1 178 ? -17.513 -26.433 -40.627 1.00 80.38 178 GLN A C 1
ATOM 1272 O O . GLN A 1 178 ? -18.039 -25.426 -40.149 1.00 80.38 178 GLN A O 1
ATOM 1277 N N . TYR A 1 179 ? -16.634 -26.390 -41.624 1.00 78.75 179 TYR A N 1
ATOM 1278 C CA . TYR A 1 179 ? -16.356 -25.179 -42.388 1.00 78.75 179 TYR A CA 1
ATOM 1279 C C . TYR A 1 179 ? -16.741 -25.386 -43.847 1.00 78.75 179 TYR A C 1
ATOM 1281 O O . TYR A 1 179 ? -16.510 -26.440 -44.433 1.00 78.75 179 TYR A O 1
ATOM 1289 N N . THR A 1 180 ? -17.357 -24.363 -44.435 1.00 83.00 180 THR A N 1
ATOM 1290 C CA . THR A 1 180 ? -17.598 -24.321 -45.878 1.00 83.00 180 THR A CA 1
ATOM 1291 C C . THR A 1 180 ? -16.400 -23.634 -46.515 1.00 83.00 180 THR A C 1
ATOM 1293 O O . THR A 1 180 ? -16.145 -22.464 -46.239 1.00 83.00 180 THR A O 1
ATOM 1296 N N . THR A 1 181 ? -15.644 -24.368 -47.321 1.00 86.12 181 THR A N 1
ATOM 1297 C CA . THR A 1 181 ? -14.582 -23.828 -48.173 1.00 86.12 181 THR A CA 1
ATOM 1298 C C . THR A 1 181 ? -15.058 -23.789 -49.621 1.00 86.12 181 THR A C 1
ATOM 1300 O O . THR A 1 181 ? -16.188 -24.161 -49.921 1.00 86.12 181 THR A O 1
ATOM 1303 N N . THR A 1 182 ? -14.237 -23.290 -50.530 1.00 89.44 182 THR A N 1
ATOM 1304 C CA . THR A 1 182 ? -14.508 -23.294 -51.9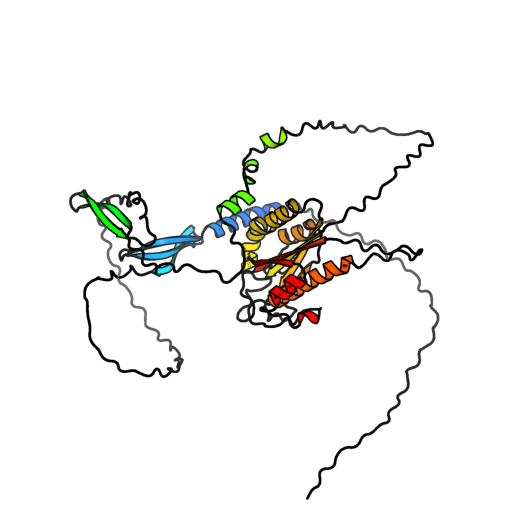68 1.00 89.44 182 THR A CA 1
ATOM 1305 C C . THR A 1 182 ? -13.446 -24.143 -52.656 1.00 89.44 182 THR A C 1
ATOM 1307 O O . THR A 1 182 ? -12.269 -24.039 -52.308 1.00 89.44 182 THR A O 1
ATOM 1310 N N . ASP A 1 183 ? -13.840 -25.019 -53.577 1.00 84.81 183 ASP A N 1
ATOM 1311 C CA . ASP A 1 183 ? -12.891 -25.830 -54.339 1.00 84.81 183 ASP A CA 1
ATOM 1312 C C . ASP A 1 183 ? -12.175 -25.016 -55.437 1.00 84.81 183 ASP A C 1
ATOM 1314 O O . ASP A 1 183 ? -12.395 -23.815 -55.611 1.00 84.81 183 ASP A O 1
ATOM 1318 N N . ALA A 1 184 ? -11.287 -25.670 -56.192 1.00 81.06 184 ALA A N 1
ATOM 1319 C CA . ALA A 1 184 ? -10.507 -25.022 -57.249 1.00 81.06 184 ALA A CA 1
ATOM 1320 C C . ALA A 1 184 ? -11.362 -24.443 -58.396 1.00 81.06 184 ALA A C 1
ATOM 1322 O O . ALA A 1 184 ? -10.857 -23.627 -59.170 1.00 81.06 184 ALA A O 1
ATOM 1323 N N . ASN A 1 185 ? -12.630 -24.844 -58.506 1.00 87.31 185 ASN A N 1
ATOM 1324 C CA . ASN A 1 185 ? -13.557 -24.382 -59.534 1.00 87.31 185 ASN A CA 1
ATOM 1325 C C . ASN A 1 185 ? -14.469 -23.251 -59.042 1.00 87.31 185 ASN A C 1
ATOM 1327 O O . ASN A 1 185 ? -15.188 -22.667 -59.852 1.00 87.31 185 ASN A O 1
ATOM 1331 N N . GLY A 1 186 ? -14.426 -22.908 -57.751 1.00 85.12 186 GLY A N 1
ATOM 1332 C CA . GLY A 1 186 ? -15.318 -21.907 -57.174 1.00 85.12 186 GLY A CA 1
ATOM 1333 C C . GLY A 1 186 ? -16.579 -22.487 -56.522 1.00 85.12 186 GLY A C 1
ATOM 1334 O O . GLY A 1 186 ? -17.430 -21.703 -56.099 1.00 85.12 186 GLY A O 1
ATOM 1335 N N . ASP A 1 187 ? -16.707 -23.813 -56.402 1.00 89.19 187 ASP A N 1
ATOM 1336 C CA . ASP A 1 187 ? -17.887 -24.450 -55.810 1.00 89.19 187 ASP A CA 1
ATOM 1337 C C . ASP A 1 187 ? -17.736 -24.606 -54.282 1.00 89.19 187 ASP A C 1
ATOM 1339 O O . ASP A 1 187 ? -16.673 -25.017 -53.800 1.00 89.19 187 ASP A O 1
ATOM 1343 N N . PRO A 1 188 ? -18.771 -24.294 -53.474 1.00 86.25 188 PRO A N 1
ATOM 1344 C CA . PRO A 1 188 ? -18.702 -24.454 -52.028 1.00 86.25 188 PRO A CA 1
ATOM 1345 C C . PRO A 1 188 ? -18.641 -25.939 -51.650 1.00 86.25 188 PRO A C 1
ATOM 1347 O O . PRO A 1 188 ? -19.498 -26.735 -52.033 1.00 86.25 188 PRO A O 1
ATOM 1350 N N . THR A 1 189 ? -17.655 -26.309 -50.841 1.00 88.31 189 THR A N 1
ATOM 1351 C CA . THR A 1 189 ? -17.472 -27.657 -50.299 1.00 88.31 189 THR A CA 1
ATOM 1352 C C . THR A 1 189 ? -17.449 -27.610 -48.776 1.00 88.31 189 THR A C 1
ATOM 1354 O O . THR A 1 189 ? -16.822 -26.746 -48.168 1.00 88.31 189 THR A O 1
ATOM 1357 N N . VAL A 1 190 ? -18.166 -28.530 -48.132 1.00 88.00 190 VAL A N 1
ATOM 1358 C CA . VAL A 1 190 ? -18.185 -28.641 -46.668 1.00 88.00 190 VAL A CA 1
ATOM 1359 C C . VAL A 1 190 ? -17.063 -29.574 -46.236 1.00 88.00 190 VAL A C 1
ATOM 1361 O O . VAL A 1 190 ? -16.988 -30.712 -46.699 1.00 88.00 190 VAL A O 1
ATOM 1364 N N . VAL A 1 191 ? -16.218 -29.108 -45.325 1.00 87.62 191 VAL A N 1
ATOM 1365 C CA . VAL A 1 191 ? -15.155 -29.898 -44.707 1.00 87.62 191 VAL A CA 1
ATOM 1366 C C . VAL A 1 191 ? -15.473 -30.063 -43.224 1.00 87.62 191 VAL A C 1
ATOM 1368 O O . VAL A 1 191 ? -15.839 -29.108 -42.536 1.00 87.62 191 VAL A O 1
ATOM 1371 N N . GLN A 1 192 ? -15.367 -31.302 -42.752 1.00 87.25 192 GLN A N 1
ATOM 1372 C CA . GLN A 1 192 ? -15.512 -31.661 -41.346 1.00 87.25 192 GLN A CA 1
ATOM 1373 C C . GLN A 1 192 ? -14.138 -31.746 -40.695 1.00 87.25 192 GLN A C 1
ATOM 1375 O O . GLN A 1 192 ? -13.219 -32.335 -41.261 1.00 87.25 192 GLN A O 1
ATOM 1380 N N . ASP A 1 193 ? -14.030 -31.199 -39.493 1.00 84.25 193 ASP A N 1
ATOM 1381 C CA . ASP A 1 193 ? -12.830 -31.267 -38.669 1.00 84.25 193 ASP A CA 1
ATOM 1382 C C . ASP A 1 193 ? -13.218 -31.486 -37.206 1.00 84.25 193 ASP A C 1
ATOM 1384 O O . ASP A 1 193 ? -14.371 -31.283 -36.817 1.00 84.25 193 ASP A O 1
ATOM 1388 N N . VAL A 1 194 ? -12.283 -31.957 -36.393 1.00 84.38 194 VAL A N 1
ATOM 1389 C CA . VAL A 1 194 ? -12.541 -32.340 -35.006 1.00 84.38 194 VAL A CA 1
ATOM 1390 C C . VAL A 1 194 ? -11.468 -31.737 -34.115 1.00 84.38 194 VAL A C 1
ATOM 1392 O O . VAL A 1 194 ? -10.309 -32.148 -34.133 1.00 84.38 194 VAL A O 1
ATOM 1395 N N . PHE A 1 195 ? -11.870 -30.794 -33.266 1.00 78.69 195 PHE A N 1
ATOM 1396 C CA . PHE A 1 195 ? -10.993 -30.283 -32.224 1.00 78.69 195 PHE A CA 1
ATOM 1397 C C . PHE A 1 195 ? -10.988 -31.262 -31.054 1.00 78.69 195 PHE A C 1
ATOM 1399 O O . PHE A 1 195 ? -11.989 -31.405 -30.352 1.00 78.69 195 PHE A O 1
ATOM 1406 N N . THR A 1 196 ? -9.855 -31.920 -30.830 1.00 79.50 196 THR A N 1
ATOM 1407 C CA . THR A 1 196 ? -9.640 -32.727 -29.626 1.00 79.50 196 THR A CA 1
ATOM 1408 C C . THR A 1 196 ? -8.825 -31.895 -28.636 1.00 79.50 196 THR A C 1
ATOM 1410 O O . THR A 1 196 ? -7.633 -31.685 -28.880 1.00 79.50 196 THR A O 1
ATOM 1413 N N . PRO A 1 197 ? -9.425 -31.369 -27.552 1.00 72.12 197 PRO A N 1
ATOM 1414 C CA . PRO A 1 197 ? -8.675 -30.605 -26.563 1.00 72.12 197 PRO A CA 1
ATOM 1415 C C . PRO A 1 197 ? -7.562 -31.469 -25.955 1.00 72.12 197 PRO A C 1
ATOM 1417 O O . PRO A 1 197 ? -7.820 -32.538 -25.415 1.00 72.12 197 PRO A O 1
ATOM 1420 N N . SER A 1 198 ? -6.315 -30.995 -25.994 1.00 75.50 198 SER A N 1
ATOM 1421 C CA . SER A 1 198 ? -5.164 -31.699 -25.407 1.00 75.50 198 SER A CA 1
ATOM 1422 C C . SER A 1 198 ? -5.017 -31.466 -23.899 1.00 75.50 198 SER A C 1
ATOM 1424 O O . SER A 1 198 ? -3.932 -31.656 -23.345 1.00 75.50 198 SER A O 1
ATOM 1426 N N . PHE A 1 199 ? -6.064 -30.981 -23.228 1.00 64.69 199 PHE A N 1
ATOM 1427 C CA . PHE A 1 199 ? -6.001 -30.732 -21.796 1.00 64.69 199 PHE A CA 1
ATOM 1428 C C . PHE A 1 199 ? -6.017 -32.079 -21.060 1.00 64.69 199 PHE A C 1
ATOM 1430 O O . PHE A 1 199 ? -6.894 -32.902 -21.326 1.00 64.69 199 PHE A O 1
ATOM 1437 N N . PRO A 1 200 ? -5.063 -32.340 -20.149 1.00 66.06 200 PRO A N 1
ATOM 1438 C CA . PRO A 1 200 ? -5.145 -33.512 -19.289 1.00 66.06 200 PRO A CA 1
ATOM 1439 C C . PRO A 1 200 ? -6.458 -33.464 -18.500 1.00 66.06 200 PRO A C 1
ATOM 1441 O O . PRO A 1 200 ? -6.894 -32.385 -18.095 1.00 66.06 200 PRO A O 1
ATOM 1444 N N . ALA A 1 201 ? -7.079 -34.630 -18.291 1.00 63.47 201 ALA A N 1
ATOM 1445 C CA . ALA A 1 201 ? -8.309 -34.742 -17.515 1.00 63.47 201 ALA A CA 1
ATOM 1446 C C . ALA A 1 201 ? -8.150 -33.987 -16.190 1.00 63.47 201 ALA A C 1
ATOM 1448 O O . ALA A 1 201 ? -7.201 -34.224 -15.436 1.00 63.47 201 ALA A O 1
ATOM 1449 N N . THR A 1 202 ? -9.055 -33.048 -15.924 1.00 61.12 202 THR A N 1
ATOM 1450 C CA . THR A 1 202 ? -9.036 -32.269 -14.692 1.00 61.12 202 THR A CA 1
ATOM 1451 C C . THR A 1 202 ? -9.280 -33.216 -13.523 1.00 61.12 202 THR A C 1
ATOM 1453 O O . THR A 1 202 ? -10.378 -33.727 -13.319 1.00 61.12 202 THR A O 1
ATOM 1456 N N . THR A 1 203 ? -8.238 -33.492 -12.740 1.00 66.25 203 THR A N 1
ATOM 1457 C CA . THR A 1 203 ? -8.407 -34.217 -11.482 1.00 66.25 203 THR A CA 1
ATOM 1458 C C . THR A 1 203 ? -9.139 -33.296 -10.507 1.00 66.25 203 THR A C 1
ATOM 1460 O O . THR A 1 203 ? -8.660 -32.178 -10.290 1.00 66.25 203 THR A O 1
ATOM 1463 N N . PRO A 1 204 ? -10.265 -33.719 -9.907 1.00 64.00 204 PRO A N 1
ATOM 1464 C CA . PRO A 1 204 ? -10.982 -32.906 -8.935 1.00 64.00 204 PRO A CA 1
ATOM 1465 C C . PRO A 1 204 ? -10.043 -32.472 -7.805 1.00 64.00 204 PRO A C 1
ATOM 1467 O O . PRO A 1 204 ? -9.493 -33.304 -7.081 1.00 64.00 204 PRO A O 1
ATOM 1470 N N . PHE A 1 205 ? -9.839 -31.165 -7.657 1.00 69.31 205 PHE A N 1
ATOM 1471 C CA . PHE A 1 205 ? -9.104 -30.621 -6.524 1.00 69.31 205 PHE A CA 1
ATOM 1472 C C . PHE A 1 205 ? -9.969 -30.770 -5.272 1.00 69.31 205 PHE A C 1
ATOM 1474 O O . PHE A 1 205 ? -11.061 -30.210 -5.196 1.00 69.31 205 PHE A O 1
ATOM 1481 N N . THR A 1 206 ? -9.487 -31.532 -4.291 1.00 71.62 206 THR A N 1
ATOM 1482 C CA . THR A 1 206 ? -10.110 -31.586 -2.965 1.00 71.62 206 THR A CA 1
ATOM 1483 C C . THR A 1 206 ? -9.396 -30.563 -2.079 1.00 71.62 206 THR A C 1
ATOM 1485 O O . THR A 1 206 ? -8.244 -30.803 -1.712 1.00 71.62 206 THR A O 1
ATOM 1488 N N . PRO A 1 207 ? -10.012 -29.413 -1.755 1.00 64.75 207 PRO A N 1
ATOM 1489 C CA . PRO A 1 207 ? -9.389 -28.423 -0.885 1.00 64.75 207 PRO A CA 1
ATOM 1490 C C . PRO A 1 207 ? -9.130 -29.026 0.500 1.00 64.75 207 PRO A C 1
ATOM 1492 O O . PRO A 1 207 ? -10.025 -29.592 1.122 1.00 64.75 207 PRO A O 1
ATOM 1495 N N . THR A 1 208 ? -7.904 -28.887 1.005 1.00 74.69 208 THR A N 1
ATOM 1496 C CA . THR A 1 208 ? -7.520 -29.278 2.374 1.00 74.69 208 THR A CA 1
ATOM 1497 C C . THR A 1 208 ? -7.898 -28.234 3.429 1.00 74.69 208 THR A C 1
ATOM 1499 O O . THR A 1 208 ? -7.679 -28.456 4.619 1.00 74.69 208 THR A O 1
ATOM 1502 N N . SER A 1 209 ? -8.472 -27.098 3.029 1.00 69.88 209 SER A N 1
ATOM 1503 C CA . SER A 1 209 ? -8.952 -26.071 3.949 1.00 69.88 209 SER A CA 1
ATOM 1504 C C . SER A 1 209 ? -10.391 -26.345 4.394 1.00 69.88 209 SER A C 1
ATOM 1506 O O . SER A 1 209 ? -11.294 -26.575 3.593 1.00 69.88 209 SER A O 1
ATOM 1508 N N . THR A 1 210 ? -10.634 -26.267 5.702 1.00 64.94 210 THR A N 1
ATOM 1509 C CA . THR A 1 210 ? -11.985 -26.187 6.266 1.00 64.94 210 THR A CA 1
ATOM 1510 C C . THR A 1 210 ? -12.511 -24.765 6.082 1.00 64.94 210 THR A C 1
ATOM 1512 O O . THR A 1 210 ? -12.319 -23.901 6.937 1.00 64.94 210 THR A O 1
ATOM 1515 N N . GLY A 1 211 ? -13.137 -24.511 4.938 1.00 65.31 211 GLY A N 1
ATOM 1516 C CA . GLY A 1 211 ? -13.853 -23.277 4.631 1.00 65.31 211 GLY A CA 1
ATOM 1517 C C . GLY A 1 211 ? -15.072 -23.596 3.773 1.00 65.31 211 GLY A C 1
ATOM 1518 O O . GLY A 1 211 ? -15.052 -24.535 2.983 1.00 65.31 211 GLY A O 1
ATOM 1519 N N . SER A 1 212 ? -16.158 -22.847 3.945 1.00 74.19 212 SER A N 1
ATOM 1520 C CA . SER A 1 212 ? -17.313 -22.965 3.051 1.00 74.19 212 SER A CA 1
ATOM 1521 C C . SER A 1 212 ? -16.986 -22.247 1.742 1.00 74.19 212 SER A C 1
ATOM 1523 O O . SER A 1 212 ? -16.794 -21.032 1.745 1.00 74.19 212 SER A O 1
ATOM 1525 N N . ILE A 1 213 ? -16.889 -22.990 0.637 1.00 61.44 213 ILE A N 1
ATOM 1526 C CA . ILE A 1 213 ? -16.804 -22.398 -0.702 1.00 61.44 213 ILE A CA 1
ATOM 1527 C C . ILE A 1 213 ? -18.170 -21.788 -1.004 1.00 61.44 213 ILE A C 1
ATOM 1529 O O . ILE A 1 213 ? -19.187 -22.481 -0.991 1.00 61.44 213 ILE A O 1
ATOM 1533 N N . LEU A 1 214 ? -18.189 -20.476 -1.217 1.00 70.31 214 LEU A N 1
ATOM 1534 C CA . LEU A 1 214 ? -19.399 -19.739 -1.546 1.00 70.31 214 LEU A CA 1
ATOM 1535 C C . LEU A 1 214 ? -19.684 -19.942 -3.035 1.00 70.31 214 LEU A C 1
ATOM 1537 O O . LEU A 1 214 ? -18.881 -19.551 -3.879 1.00 70.31 214 LEU A O 1
ATOM 1541 N N . ASP A 1 215 ? -20.802 -20.594 -3.340 1.00 76.06 215 ASP A N 1
ATOM 1542 C CA . ASP A 1 215 ? -21.208 -20.869 -4.716 1.00 76.06 215 ASP A CA 1
ATOM 1543 C C . ASP A 1 215 ? -21.446 -19.552 -5.480 1.00 76.06 215 ASP A C 1
ATOM 1545 O O . ASP A 1 215 ? -21.906 -18.564 -4.898 1.00 76.06 215 ASP A O 1
ATOM 1549 N N . TYR A 1 216 ? -21.141 -19.505 -6.778 1.00 59.16 216 TYR A N 1
ATOM 1550 C CA . TYR A 1 216 ? -21.172 -18.255 -7.559 1.00 59.16 216 TYR A CA 1
ATOM 1551 C C . TYR A 1 216 ? -22.565 -17.603 -7.565 1.00 59.16 216 TYR A C 1
ATOM 1553 O O . TYR A 1 216 ? -22.703 -16.381 -7.482 1.00 59.16 216 TYR A O 1
ATOM 1561 N N . SER A 1 217 ? -23.615 -18.424 -7.589 1.00 73.62 217 SER A N 1
ATOM 1562 C CA . SER A 1 217 ? -25.010 -17.985 -7.481 1.00 73.62 217 SER A CA 1
ATOM 1563 C C . SER A 1 217 ? -25.344 -17.429 -6.091 1.00 73.62 217 SER A C 1
ATOM 1565 O O . SER A 1 217 ? -26.048 -16.424 -5.983 1.00 73.62 217 SER A O 1
ATOM 1567 N N . ALA A 1 218 ? -24.790 -18.022 -5.028 1.00 71.75 218 ALA A N 1
ATOM 1568 C CA . ALA A 1 218 ? -24.919 -17.521 -3.664 1.00 71.75 218 ALA A CA 1
ATOM 1569 C C . ALA A 1 218 ? -24.192 -16.176 -3.502 1.00 71.75 218 ALA A C 1
ATOM 1571 O O . ALA A 1 218 ? -24.756 -15.246 -2.924 1.00 71.75 218 ALA A O 1
ATOM 1572 N N . TRP A 1 219 ? -23.004 -16.023 -4.097 1.00 76.50 219 TRP A N 1
ATOM 1573 C CA . TRP A 1 219 ? -22.279 -14.750 -4.157 1.00 76.50 219 TRP A CA 1
ATOM 1574 C C . TRP A 1 219 ? -23.077 -13.682 -4.919 1.00 76.50 219 TRP A C 1
ATOM 1576 O O . TRP A 1 219 ? -23.310 -12.604 -4.377 1.00 76.50 219 TRP A O 1
ATOM 1586 N N . LEU A 1 220 ? -23.597 -13.992 -6.113 1.00 66.62 220 LEU A N 1
ATOM 1587 C CA . LEU A 1 220 ? -24.448 -13.071 -6.882 1.00 66.62 220 LEU A CA 1
ATOM 1588 C C . LEU A 1 220 ? -25.713 -12.660 -6.116 1.00 66.62 220 LEU A C 1
ATOM 1590 O O . LEU A 1 220 ? -26.120 -11.501 -6.186 1.00 66.62 220 LEU A O 1
ATOM 1594 N N . SER A 1 221 ? -26.319 -13.580 -5.362 1.00 71.94 221 SER A N 1
ATOM 1595 C CA . SER A 1 221 ? -27.485 -13.274 -4.525 1.00 71.94 221 SER A CA 1
ATOM 1596 C C . SER A 1 221 ? -27.141 -12.370 -3.334 1.00 71.94 221 SER A C 1
ATOM 1598 O O . SER A 1 221 ? -27.951 -11.528 -2.950 1.00 71.94 221 SER A O 1
ATOM 1600 N N . MET A 1 222 ? -25.923 -12.488 -2.794 1.00 72.56 222 MET A N 1
ATOM 1601 C CA . MET A 1 222 ? -25.432 -11.678 -1.676 1.00 72.56 222 MET A CA 1
ATOM 1602 C C . MET A 1 222 ? -25.086 -10.244 -2.104 1.00 72.56 222 MET A C 1
ATOM 1604 O O . MET A 1 222 ? -25.239 -9.315 -1.316 1.00 72.56 222 MET A O 1
ATOM 1608 N N . ILE A 1 223 ? -24.670 -10.048 -3.360 1.00 67.31 223 ILE A N 1
ATOM 1609 C CA . ILE A 1 223 ? -24.373 -8.728 -3.957 1.00 67.31 223 ILE A CA 1
ATOM 1610 C C . ILE A 1 223 ? -25.580 -8.197 -4.761 1.00 67.31 223 ILE A C 1
ATOM 1612 O O . ILE A 1 223 ? -25.451 -7.292 -5.584 1.00 67.31 223 ILE A O 1
ATOM 1616 N N . GLY A 1 224 ? -26.770 -8.768 -4.544 1.00 50.59 224 GLY A N 1
ATOM 1617 C CA . GLY A 1 224 ? -27.965 -8.544 -5.354 1.00 50.59 224 GLY A CA 1
ATOM 1618 C C . GLY A 1 224 ? -28.210 -7.085 -5.770 1.00 50.59 224 GLY A C 1
ATOM 1619 O O . GLY A 1 224 ? -28.160 -6.171 -4.955 1.00 50.59 224 GLY A O 1
ATOM 1620 N N . ASN A 1 225 ? -28.521 -6.889 -7.057 1.00 51.78 225 ASN A N 1
ATOM 1621 C CA . ASN A 1 225 ? -29.194 -5.718 -7.644 1.00 51.78 225 ASN A CA 1
ATOM 1622 C C . ASN A 1 225 ? -28.662 -4.298 -7.338 1.00 51.78 225 ASN A C 1
ATOM 1624 O O . ASN A 1 225 ? -29.312 -3.325 -7.727 1.00 51.78 225 ASN A O 1
ATOM 1628 N N . ALA A 1 226 ? -27.473 -4.133 -6.752 1.00 52.50 226 ALA A N 1
ATOM 1629 C CA . ALA A 1 226 ? -26.900 -2.812 -6.463 1.00 52.50 226 ALA A CA 1
ATOM 1630 C C . ALA A 1 226 ? -26.589 -1.968 -7.724 1.00 52.50 226 ALA A C 1
ATOM 1632 O O . ALA A 1 226 ? -26.312 -0.777 -7.624 1.00 52.50 226 ALA A O 1
ATOM 1633 N N . THR A 1 227 ? -26.677 -2.546 -8.925 1.00 49.34 227 THR A N 1
ATOM 1634 C CA . THR A 1 227 ? -26.506 -1.843 -10.208 1.00 49.34 227 THR A CA 1
ATOM 1635 C C . THR A 1 227 ? -27.802 -1.286 -10.804 1.00 49.34 227 THR A C 1
ATOM 1637 O O . THR A 1 227 ? -27.731 -0.462 -11.715 1.00 49.34 227 THR A O 1
ATOM 1640 N N . ALA A 1 228 ? -28.987 -1.647 -10.293 1.00 53.41 228 ALA A N 1
ATOM 1641 C CA . ALA A 1 228 ? -30.259 -1.206 -10.885 1.00 53.41 228 ALA A CA 1
ATOM 1642 C C . ALA A 1 228 ? -30.507 0.316 -10.757 1.00 53.41 228 ALA A C 1
ATOM 1644 O O . ALA A 1 228 ? -31.242 0.890 -11.562 1.00 53.41 228 ALA A O 1
ATOM 1645 N N . GLY A 1 229 ? -29.867 0.985 -9.789 1.00 54.03 229 GLY A N 1
ATOM 1646 C CA . GLY A 1 229 ? -29.963 2.439 -9.589 1.00 54.03 229 GLY A CA 1
ATOM 1647 C C . GLY A 1 229 ? -28.901 3.275 -10.317 1.00 54.03 229 GLY A C 1
ATOM 1648 O O . GLY A 1 229 ? -29.099 4.474 -10.503 1.00 54.03 229 GLY A O 1
ATOM 1649 N N . LEU A 1 230 ? -27.797 2.661 -10.761 1.00 48.72 230 LEU A N 1
ATOM 1650 C CA . LEU A 1 230 ? -26.637 3.367 -11.331 1.00 48.72 230 LEU A CA 1
ATOM 1651 C C . LEU A 1 230 ? -26.781 3.700 -12.826 1.00 48.72 230 LEU A C 1
ATOM 1653 O O . LEU A 1 230 ? -26.048 4.543 -13.328 1.00 48.72 230 LEU A O 1
ATOM 1657 N N . ASN A 1 231 ? -27.756 3.096 -13.516 1.00 44.50 231 ASN A N 1
ATOM 1658 C CA . ASN A 1 231 ? -28.054 3.358 -14.931 1.00 44.50 231 ASN A CA 1
ATOM 1659 C C . ASN A 1 231 ? -29.304 4.231 -15.157 1.00 44.50 231 ASN A C 1
ATOM 1661 O O . ASN A 1 231 ? -29.768 4.352 -16.291 1.00 44.50 231 ASN A O 1
ATOM 1665 N N . GLN A 1 232 ? -29.875 4.838 -14.111 1.00 47.41 232 GLN A N 1
ATOM 1666 C CA . GLN A 1 232 ? -30.995 5.768 -14.284 1.00 47.41 232 GLN A CA 1
ATOM 1667 C C . GLN A 1 232 ? -30.481 7.169 -14.658 1.00 47.41 232 GLN A C 1
ATOM 1669 O O . GLN A 1 232 ? -29.522 7.645 -14.046 1.00 47.41 232 GLN A O 1
ATOM 1674 N N . PRO A 1 233 ? -31.110 7.873 -15.619 1.00 49.06 233 PRO A N 1
ATOM 1675 C CA . PRO A 1 233 ? -30.787 9.265 -15.912 1.00 49.06 233 PRO A CA 1
ATOM 1676 C C . PRO A 1 233 ? -30.865 10.126 -14.641 1.00 49.06 233 PRO A C 1
ATOM 1678 O O . PRO A 1 233 ? -31.816 10.007 -13.866 1.00 49.06 233 PRO A O 1
ATOM 1681 N N . ILE A 1 234 ? -29.913 11.045 -14.449 1.00 52.19 234 ILE A N 1
ATOM 1682 C CA . ILE A 1 234 ? -29.868 11.980 -13.301 1.00 52.19 234 ILE A CA 1
ATOM 1683 C C . ILE A 1 234 ? -31.213 12.700 -13.072 1.00 52.19 234 ILE A C 1
ATOM 1685 O O . ILE A 1 234 ? -31.603 12.953 -11.935 1.00 52.19 234 ILE A O 1
ATOM 1689 N N . ALA A 1 235 ? -31.968 12.967 -14.141 1.00 49.59 235 ALA A N 1
ATOM 1690 C CA . ALA A 1 235 ? -33.272 13.624 -14.076 1.00 49.59 235 ALA A CA 1
ATOM 1691 C C . ALA A 1 235 ? -34.336 12.843 -13.274 1.00 49.59 235 ALA A C 1
ATOM 1693 O O . ALA A 1 235 ? -35.218 13.459 -12.682 1.00 49.59 235 ALA A O 1
ATOM 1694 N N . SER A 1 236 ? -34.249 11.510 -13.206 1.00 51.12 236 SER A N 1
ATOM 1695 C CA . SER A 1 236 ? -35.192 10.672 -12.442 1.00 51.12 236 SER A CA 1
ATOM 1696 C C . SER A 1 236 ? -34.889 10.607 -10.942 1.00 51.12 236 SER A C 1
ATOM 1698 O O . SER A 1 236 ? -35.776 10.269 -10.165 1.00 51.12 236 SER A O 1
ATOM 1700 N N . GLN A 1 237 ? -33.672 10.956 -10.514 1.00 49.59 237 GLN A N 1
ATOM 1701 C CA . GLN A 1 237 ? -33.279 10.898 -9.099 1.00 49.59 237 GLN A CA 1
ATOM 1702 C C . GLN A 1 237 ? -33.732 12.141 -8.310 1.00 49.59 237 GLN A C 1
ATOM 1704 O O . GLN A 1 237 ? -33.929 12.069 -7.102 1.00 49.59 237 GLN A O 1
ATOM 1709 N N . ILE A 1 238 ? -33.982 13.264 -8.994 1.00 48.69 238 ILE A N 1
ATOM 1710 C CA . ILE A 1 238 ? -34.363 14.549 -8.375 1.00 48.69 238 ILE A CA 1
ATOM 1711 C C . ILE A 1 238 ? -35.876 14.635 -8.084 1.00 48.69 238 ILE A C 1
ATOM 1713 O O . ILE A 1 238 ? -36.313 15.444 -7.273 1.00 48.69 238 ILE A O 1
ATOM 1717 N N . ALA A 1 239 ? -36.702 13.779 -8.693 1.00 51.53 239 ALA A N 1
ATOM 1718 C CA . ALA A 1 239 ? -38.160 13.869 -8.568 1.00 51.53 239 ALA A CA 1
ATOM 1719 C C . ALA A 1 239 ? -38.746 13.248 -7.280 1.00 51.53 239 ALA A C 1
ATOM 1721 O O . ALA A 1 239 ? -39.948 13.379 -7.057 1.00 51.53 239 ALA A O 1
ATOM 1722 N N . SER A 1 240 ? -37.945 12.570 -6.444 1.00 44.88 240 SER A N 1
ATOM 1723 C CA . SER A 1 240 ? -38.470 11.823 -5.282 1.00 44.88 240 SER A CA 1
ATOM 1724 C C . SER A 1 240 ? -38.334 12.519 -3.922 1.00 44.88 240 SER A C 1
ATOM 1726 O O . SER A 1 240 ? -38.963 12.081 -2.962 1.00 44.88 240 SER A O 1
ATOM 1728 N N . GLU A 1 241 ? -37.617 13.643 -3.830 1.00 42.69 241 GLU A N 1
ATOM 1729 C CA . GLU A 1 241 ? -37.489 14.404 -2.581 1.00 42.69 241 GLU A CA 1
ATOM 1730 C C . GLU A 1 241 ? -38.177 15.767 -2.700 1.00 42.69 241 GLU A C 1
ATOM 1732 O O . GLU A 1 241 ? -37.593 16.784 -3.069 1.00 42.69 241 GLU A O 1
ATOM 1737 N N . GLY A 1 242 ? -39.477 15.780 -2.399 1.00 44.53 242 GLY A N 1
ATOM 1738 C CA . GLY A 1 242 ? -40.285 16.992 -2.303 1.00 44.53 242 GLY A CA 1
ATOM 1739 C C . GLY A 1 242 ? -39.935 17.828 -1.071 1.00 44.53 242 GLY A C 1
ATOM 1740 O O . GLY A 1 242 ? -40.688 17.833 -0.098 1.00 44.53 242 GLY A O 1
ATOM 1741 N N . VAL A 1 243 ? -38.825 18.565 -1.122 1.00 45.00 243 VAL A N 1
ATOM 1742 C CA . VAL A 1 243 ? -38.471 19.576 -0.113 1.00 45.00 243 VAL A CA 1
ATOM 1743 C C . VAL A 1 243 ? -38.499 20.968 -0.762 1.00 45.00 243 VAL A C 1
ATOM 1745 O O . VAL A 1 243 ? -37.703 21.236 -1.663 1.00 45.00 243 VAL A O 1
ATOM 1748 N N . PRO A 1 244 ? -39.400 21.883 -0.353 1.00 46.34 244 PRO A N 1
ATOM 1749 C CA . PRO A 1 244 ? -39.464 23.217 -0.936 1.00 46.34 244 PRO A CA 1
ATOM 1750 C C . PRO A 1 244 ? -38.317 24.094 -0.413 1.00 46.34 244 PRO A C 1
ATOM 1752 O O . PRO A 1 244 ? -38.296 24.495 0.751 1.00 46.34 244 PRO A O 1
ATOM 1755 N N . PHE A 1 245 ? -37.373 24.423 -1.294 1.00 40.66 245 PHE A N 1
ATOM 1756 C CA . PHE A 1 245 ? -36.335 25.424 -1.048 1.00 40.66 245 PHE A CA 1
ATOM 1757 C C . PHE A 1 245 ? -36.931 26.835 -1.190 1.00 40.66 245 PHE A C 1
ATOM 1759 O O . PHE A 1 245 ? -37.237 27.292 -2.291 1.00 40.66 245 PHE A O 1
ATOM 1766 N N . VAL A 1 246 ? -37.101 27.531 -0.064 1.00 40.28 246 VAL A N 1
ATOM 1767 C CA . VAL A 1 246 ? -37.418 28.965 -0.012 1.00 40.28 246 VAL A CA 1
ATOM 1768 C C . VAL A 1 246 ? -36.101 29.735 0.092 1.00 40.28 246 VAL A C 1
ATOM 1770 O O . VAL A 1 246 ? -35.380 29.603 1.078 1.00 40.28 246 VAL A O 1
ATOM 1773 N N . TYR A 1 247 ? -35.777 30.548 -0.913 1.00 37.53 247 TYR A N 1
ATOM 1774 C CA . TYR A 1 247 ? -34.680 31.518 -0.836 1.00 37.53 247 TYR A CA 1
ATOM 1775 C C . TYR A 1 247 ? -35.122 32.761 -0.051 1.00 37.53 247 TYR A C 1
ATOM 1777 O O . TYR A 1 247 ? -36.167 33.322 -0.387 1.00 37.53 247 TYR A O 1
ATOM 1785 N N . PRO A 1 248 ? -34.320 33.292 0.891 1.00 42.62 248 PRO A N 1
ATOM 1786 C CA . PRO A 1 248 ? -34.444 34.681 1.285 1.00 42.62 248 PRO A CA 1
ATOM 1787 C C . PRO A 1 248 ? -33.429 35.551 0.538 1.00 42.62 248 PRO A C 1
ATOM 1789 O O . PRO A 1 248 ? -32.215 35.353 0.577 1.00 42.62 248 PRO A O 1
ATOM 1792 N N . VAL A 1 249 ? -33.997 36.541 -0.141 1.00 35.56 249 VAL A N 1
ATOM 1793 C CA . VAL A 1 249 ? -33.354 37.737 -0.679 1.00 35.56 249 VAL A CA 1
ATOM 1794 C C . VAL A 1 249 ? -32.790 38.560 0.486 1.00 35.56 249 VAL A C 1
ATOM 1796 O O . VAL A 1 249 ? -33.506 38.859 1.439 1.00 35.56 249 VAL A O 1
ATOM 1799 N N . LEU A 1 250 ? -31.511 38.930 0.407 1.00 35.44 250 LEU A N 1
ATOM 1800 C CA . LEU A 1 250 ? -30.870 39.879 1.319 1.00 35.44 250 LEU A CA 1
ATOM 1801 C C . LEU A 1 250 ? -31.349 41.302 1.000 1.00 35.44 250 LEU A C 1
ATOM 1803 O O . LEU A 1 250 ? -31.096 41.807 -0.091 1.00 35.44 250 LEU A O 1
ATOM 1807 N N . HIS A 1 251 ? -31.991 41.952 1.969 1.00 35.41 251 HIS A N 1
ATOM 1808 C CA . HIS A 1 251 ? -32.123 43.405 2.019 1.00 35.41 251 HIS A CA 1
ATOM 1809 C C . HIS A 1 251 ? -31.583 43.907 3.362 1.00 35.41 251 HIS A C 1
ATOM 1811 O O . HIS A 1 251 ? -31.958 43.402 4.420 1.00 35.41 251 HIS A O 1
ATOM 1817 N N . ASP A 1 252 ? -30.689 44.893 3.279 1.00 40.84 252 ASP A N 1
ATOM 1818 C CA . ASP A 1 252 ? -30.189 45.725 4.376 1.00 40.84 252 ASP A CA 1
ATOM 1819 C C . ASP A 1 252 ? -31.322 46.272 5.256 1.00 40.84 252 ASP A C 1
ATOM 1821 O O . ASP A 1 252 ? -32.340 46.680 4.708 1.00 40.84 252 ASP A O 1
ATOM 1825 N N . TYR A 1 253 ? -31.122 46.376 6.579 1.00 32.19 253 TYR A N 1
ATOM 1826 C CA . TYR A 1 253 ? -31.450 47.582 7.363 1.00 32.19 253 TYR A CA 1
ATOM 1827 C C . TYR A 1 253 ? -30.875 47.542 8.796 1.00 32.19 253 TYR A C 1
ATOM 1829 O O . TYR A 1 253 ? -30.593 46.503 9.385 1.00 32.19 253 TYR A O 1
ATOM 1837 N N . ILE A 1 254 ? -30.681 48.754 9.307 1.00 34.69 254 ILE A N 1
ATOM 1838 C CA . ILE A 1 254 ? -29.874 49.245 10.430 1.00 34.69 254 ILE A CA 1
ATOM 1839 C C . ILE A 1 254 ? -30.738 49.439 11.707 1.00 34.69 254 ILE A C 1
ATOM 1841 O O . ILE A 1 254 ? -31.724 50.161 11.625 1.00 34.69 254 ILE A O 1
ATOM 1845 N N . PHE A 1 255 ? -30.288 48.888 12.860 1.00 32.56 255 PHE A N 1
ATOM 1846 C CA . PHE A 1 255 ? -30.540 49.236 14.299 1.00 32.56 255 PHE A CA 1
ATOM 1847 C C . PHE A 1 255 ? -32.000 49.329 14.865 1.00 32.56 255 PHE A C 1
ATOM 1849 O O . PHE A 1 255 ? -32.961 49.372 14.112 1.00 32.56 255 PHE A O 1
ATOM 1856 N N . PRO A 1 256 ? -32.204 49.497 16.202 1.00 62.12 256 PRO A N 1
ATOM 1857 C CA . PRO A 1 256 ? -32.026 48.571 17.342 1.00 62.12 256 PRO A CA 1
ATOM 1858 C C . PRO A 1 256 ? -33.344 48.328 18.132 1.00 62.12 256 PRO A C 1
ATOM 1860 O O . PRO A 1 256 ? -34.330 49.008 17.887 1.00 62.12 256 PRO A O 1
ATOM 1863 N N . LEU A 1 257 ? -33.316 47.452 19.158 1.00 31.14 257 LEU A N 1
ATOM 1864 C CA . LEU A 1 257 ? -33.932 47.606 20.507 1.00 31.14 257 LEU A CA 1
ATOM 1865 C C . LEU A 1 257 ? -34.534 46.302 21.086 1.00 31.14 257 LEU A C 1
ATOM 1867 O O . LEU A 1 257 ? -35.532 45.789 20.608 1.00 31.14 257 LEU A O 1
ATOM 1871 N N . SER A 1 258 ? -33.942 45.883 22.210 1.00 35.53 258 SER A N 1
ATOM 1872 C CA . SER A 1 258 ? -34.564 45.606 23.520 1.00 35.53 258 SER A CA 1
ATOM 1873 C C . SER A 1 258 ? -35.620 44.499 23.765 1.00 35.53 258 SER A C 1
ATOM 1875 O O . SER A 1 258 ? -36.714 44.518 23.215 1.00 35.53 258 SER A O 1
ATOM 1877 N N . PHE A 1 259 ? -35.311 43.732 24.835 1.00 33.59 259 PHE A N 1
ATOM 1878 C CA . PHE A 1 259 ? -36.137 42.917 25.766 1.00 33.59 259 PHE A CA 1
ATOM 1879 C C . PHE A 1 259 ? -36.552 41.485 25.347 1.00 33.59 259 PHE A C 1
ATOM 1881 O O . PHE A 1 259 ? -36.682 41.231 24.157 1.00 33.59 259 PHE A O 1
ATOM 1888 N N . PRO A 1 260 ? -36.890 40.556 26.286 1.00 47.19 260 PRO A N 1
ATOM 1889 C CA . PRO A 1 260 ? -36.592 40.436 27.727 1.00 47.19 260 PRO A CA 1
ATOM 1890 C C . PRO A 1 260 ? -36.075 39.027 28.156 1.00 47.19 260 PRO A C 1
ATOM 1892 O O . PRO A 1 260 ? -35.828 38.133 27.356 1.00 47.19 260 PRO A O 1
ATOM 1895 N N . LYS A 1 261 ? -35.916 38.880 29.479 1.00 39.50 261 LYS A N 1
ATOM 1896 C CA . LYS A 1 261 ? -35.614 37.686 30.287 1.00 39.50 261 LYS A CA 1
ATOM 1897 C C . LYS A 1 261 ? -36.479 36.434 30.016 1.00 39.50 261 LYS A C 1
ATOM 1899 O O . LYS A 1 261 ? -37.664 36.535 29.722 1.00 39.50 261 LYS A O 1
ATOM 1904 N N . THR A 1 262 ? -35.855 35.299 30.372 1.00 45.56 262 THR A N 1
ATOM 1905 C CA . THR A 1 262 ? -36.400 34.032 30.919 1.00 45.56 262 THR A CA 1
ATOM 1906 C C . THR A 1 262 ? -37.269 33.153 30.028 1.00 45.56 262 THR A C 1
ATOM 1908 O O . THR A 1 262 ? -38.476 33.338 30.009 1.00 45.56 262 THR A O 1
ATOM 1911 N N . TYR A 1 263 ? -36.655 32.089 29.490 1.00 34.06 263 TYR A N 1
ATOM 1912 C CA . TYR A 1 263 ? -37.189 30.719 29.532 1.00 34.06 263 TYR A CA 1
ATOM 1913 C C . TYR A 1 263 ? -36.015 29.740 29.715 1.00 34.06 263 TYR A C 1
ATOM 1915 O O . TYR A 1 263 ? -35.211 29.545 28.806 1.00 34.06 263 TYR A O 1
ATOM 1923 N N . GLU A 1 264 ? -35.890 29.162 30.913 1.00 41.69 264 GLU A N 1
ATOM 1924 C CA . GLU A 1 264 ? -35.114 27.940 31.141 1.00 41.69 264 GLU A CA 1
ATOM 1925 C C . GLU A 1 264 ? -35.870 26.790 30.470 1.00 41.69 264 GLU A C 1
ATOM 1927 O O . GLU A 1 264 ? -36.893 26.325 30.969 1.00 41.69 264 GLU A O 1
ATOM 1932 N N . VAL A 1 265 ? -35.380 26.337 29.319 1.00 38.97 265 VAL A N 1
ATOM 1933 C CA . VAL A 1 265 ? -35.690 24.995 28.833 1.00 38.97 265 VAL A CA 1
ATOM 1934 C C . VAL A 1 265 ? -34.550 24.120 29.321 1.00 38.97 265 VAL A C 1
ATOM 1936 O O . VAL A 1 265 ? -33.487 24.068 28.704 1.00 38.97 265 VAL A O 1
ATOM 1939 N N . SER A 1 266 ? -34.761 23.452 30.453 1.00 40.91 266 SER A N 1
ATOM 1940 C CA . SER A 1 266 ? -33.954 22.306 30.855 1.00 40.91 266 SER A CA 1
ATOM 1941 C C . SER A 1 266 ? -34.163 21.199 29.819 1.00 40.91 266 SER A C 1
ATOM 1943 O O . SER A 1 266 ? -34.970 20.289 30.007 1.00 40.91 266 SER A O 1
ATOM 1945 N N . GLN A 1 267 ? -33.462 21.288 28.685 1.00 35.44 267 GLN A N 1
ATOM 1946 C CA . GLN A 1 267 ? -33.212 20.111 27.873 1.00 35.44 267 GLN A CA 1
ATOM 1947 C C . GLN A 1 267 ? -32.338 19.201 28.720 1.00 35.44 267 GLN A C 1
ATOM 1949 O O . GLN A 1 267 ? -31.151 19.450 28.927 1.00 35.44 267 GLN A O 1
ATOM 1954 N N . VAL A 1 268 ? -32.966 18.149 29.231 1.00 39.00 268 VAL A N 1
ATOM 1955 C CA . VAL A 1 268 ? -32.296 16.919 29.623 1.00 39.00 268 VAL A CA 1
ATOM 1956 C C . VAL A 1 268 ? -31.593 16.414 28.360 1.00 39.00 268 VAL A C 1
ATOM 1958 O O . VAL A 1 268 ? -32.152 15.654 27.574 1.00 39.00 268 VAL A O 1
ATOM 1961 N N . LEU A 1 269 ? -30.380 16.921 28.126 1.00 39.94 269 LEU A N 1
ATOM 1962 C CA . LEU A 1 269 ? -29.393 16.332 27.237 1.00 39.94 269 LEU A CA 1
ATOM 1963 C C . LEU A 1 269 ? -29.048 14.984 27.863 1.00 39.94 269 LEU A C 1
ATOM 1965 O O . LEU A 1 269 ? -28.097 14.856 28.630 1.00 39.94 269 LEU A O 1
ATOM 1969 N N . LEU A 1 270 ? -29.876 13.979 27.575 1.00 37.06 270 LEU A N 1
ATOM 1970 C CA . LEU A 1 270 ? -29.428 12.601 27.590 1.00 37.06 270 LEU A CA 1
ATOM 1971 C C . LEU A 1 270 ? -28.245 12.580 26.626 1.00 37.06 270 LEU A C 1
ATOM 1973 O O . LEU A 1 270 ? -28.423 12.573 25.407 1.00 37.06 270 LEU A O 1
ATOM 1977 N N . PHE A 1 271 ? -27.039 12.671 27.183 1.00 39.62 271 PHE A N 1
ATOM 1978 C CA . PHE A 1 271 ? -25.812 12.322 26.499 1.00 39.62 271 PHE A CA 1
ATOM 1979 C C . PHE A 1 271 ? -25.952 10.844 26.142 1.00 39.62 271 PHE A C 1
ATOM 1981 O O . PHE A 1 271 ? -25.511 9.970 26.880 1.00 39.62 271 PHE A O 1
ATOM 1988 N N . ASN A 1 272 ? -26.637 10.554 25.034 1.00 41.12 272 ASN A N 1
ATOM 1989 C CA . ASN A 1 272 ? -26.472 9.292 24.348 1.00 41.12 272 ASN A CA 1
ATOM 1990 C C . ASN A 1 272 ? -25.009 9.295 23.935 1.00 41.12 272 ASN A C 1
ATOM 1992 O O . ASN A 1 272 ? -24.624 9.938 22.959 1.00 41.12 272 ASN A O 1
ATOM 1996 N N . GLU A 1 273 ? -24.185 8.662 24.759 1.00 51.03 273 GLU A N 1
ATOM 1997 C CA . GLU A 1 273 ? -22.789 8.406 24.481 1.00 51.03 273 GLU A CA 1
ATOM 1998 C C . GLU A 1 273 ? -22.771 7.450 23.287 1.00 51.03 273 GLU A C 1
ATOM 2000 O O . GLU A 1 273 ? -22.829 6.228 23.411 1.00 51.03 273 GLU A O 1
ATOM 2005 N N . THR A 1 274 ? -22.849 8.021 22.086 1.00 57.97 274 THR A N 1
ATOM 2006 C CA . THR A 1 274 ? -22.895 7.254 20.849 1.00 57.97 274 THR A CA 1
ATOM 2007 C C . THR A 1 274 ? -21.576 6.509 20.742 1.00 57.97 274 THR A C 1
ATOM 2009 O O . THR A 1 274 ? -20.523 7.143 20.612 1.00 57.97 274 THR A O 1
ATOM 2012 N N . MET A 1 275 ? -21.626 5.176 20.815 1.00 69.88 275 MET A N 1
ATOM 2013 C CA . MET A 1 275 ? -20.467 4.319 20.583 1.00 69.88 275 MET A CA 1
ATOM 2014 C C . MET A 1 275 ? -19.823 4.733 19.260 1.00 69.88 275 MET A C 1
ATOM 2016 O O . MET A 1 275 ? -20.392 4.549 18.186 1.00 69.88 275 MET A O 1
ATOM 2020 N N . THR A 1 276 ? -18.667 5.390 19.348 1.00 79.19 276 THR A N 1
ATOM 2021 C CA . THR A 1 276 ? -17.982 5.904 18.165 1.00 79.19 276 THR A CA 1
ATOM 2022 C C . THR A 1 276 ? -17.212 4.749 17.554 1.00 79.19 276 THR A C 1
ATOM 2024 O O . THR A 1 276 ? -16.184 4.328 18.088 1.00 79.19 276 THR A O 1
ATOM 2027 N N . ASN A 1 277 ? -17.745 4.216 16.462 1.00 91.44 277 ASN A N 1
ATOM 2028 C CA . ASN A 1 277 ? -17.102 3.158 15.699 1.00 91.44 277 ASN A CA 1
ATOM 2029 C C . ASN A 1 277 ? -16.113 3.776 14.715 1.00 91.44 277 ASN A C 1
ATOM 2031 O O . ASN A 1 277 ? -16.401 4.796 14.083 1.00 91.44 277 ASN A O 1
ATOM 2035 N N . TYR A 1 278 ? -14.943 3.160 14.589 1.00 94.25 278 TYR A N 1
ATOM 2036 C CA . TYR A 1 278 ? -13.912 3.597 13.654 1.00 94.25 278 TYR A CA 1
ATOM 2037 C C . TYR A 1 278 ? -13.620 2.499 12.642 1.00 94.25 278 TYR A C 1
ATOM 2039 O O . TYR A 1 278 ? -13.572 1.312 12.977 1.00 94.25 278 TYR A O 1
ATOM 2047 N N . VAL A 1 279 ? -13.376 2.919 11.406 1.00 96.19 279 VAL A N 1
ATOM 2048 C CA . VAL A 1 279 ? -12.832 2.059 10.357 1.00 96.19 279 VAL A CA 1
ATOM 2049 C C . VAL A 1 279 ? -11.457 2.598 10.010 1.00 96.19 279 VAL A C 1
ATOM 2051 O O . VAL A 1 279 ? -11.335 3.728 9.548 1.00 96.19 279 VAL A O 1
ATOM 2054 N N . ALA A 1 280 ? -10.423 1.814 10.275 1.00 97.12 280 ALA A N 1
ATOM 2055 C CA . ALA A 1 280 ? -9.035 2.161 10.030 1.00 97.12 280 ALA A CA 1
ATOM 2056 C C . ALA A 1 280 ? -8.578 1.494 8.731 1.00 97.12 280 ALA A C 1
ATOM 2058 O O . ALA A 1 280 ? -8.579 0.271 8.631 1.00 97.12 280 ALA A O 1
ATOM 2059 N N . VAL A 1 281 ? -8.179 2.279 7.735 1.00 97.75 281 VAL A N 1
ATOM 2060 C CA . VAL A 1 281 ? -7.618 1.768 6.479 1.00 97.75 281 VAL A CA 1
ATOM 2061 C C . VAL A 1 281 ? -6.181 2.250 6.356 1.00 97.75 281 VAL A C 1
ATOM 2063 O O . VAL A 1 281 ? -5.940 3.448 6.442 1.00 97.75 281 VAL A O 1
ATOM 2066 N N . CYS A 1 282 ? -5.230 1.346 6.150 1.00 98.06 282 CYS A N 1
ATOM 2067 C CA . CYS A 1 282 ? -3.852 1.685 5.812 1.00 98.06 282 CYS A CA 1
ATOM 2068 C C . CYS A 1 282 ? -3.599 1.319 4.350 1.00 98.06 282 CYS A C 1
ATOM 2070 O O . CYS A 1 282 ? -3.858 0.186 3.943 1.00 98.06 282 CYS A O 1
ATOM 2072 N N . VAL A 1 283 ? -3.114 2.280 3.568 1.00 98.19 283 VAL A N 1
ATOM 2073 C CA . VAL A 1 283 ? -2.680 2.062 2.188 1.00 98.19 283 VAL A CA 1
ATOM 2074 C C . VAL A 1 283 ? -1.163 1.934 2.193 1.00 98.19 283 VAL A C 1
ATOM 2076 O O . VAL A 1 283 ? -0.451 2.900 2.469 1.00 98.19 283 VAL A O 1
ATOM 2079 N N . LEU A 1 284 ? -0.683 0.728 1.923 1.00 98.44 284 LEU A N 1
ATOM 2080 C CA . LEU A 1 284 ? 0.727 0.404 1.789 1.00 98.44 284 LEU A CA 1
ATOM 2081 C C . LEU A 1 284 ? 1.091 0.432 0.304 1.00 98.44 284 LEU A C 1
ATOM 2083 O O . LEU A 1 284 ? 0.456 -0.255 -0.492 1.00 98.44 284 LEU A O 1
ATOM 2087 N N . VAL A 1 285 ? 2.079 1.236 -0.078 1.00 98.38 285 VAL A N 1
ATOM 2088 C CA . VAL A 1 285 ? 2.371 1.534 -1.488 1.00 98.38 285 VAL A CA 1
ATOM 2089 C C . VAL A 1 285 ? 3.867 1.400 -1.753 1.00 98.38 285 VAL A C 1
ATOM 2091 O O . VAL A 1 285 ? 4.673 1.938 -0.993 1.00 98.38 285 VAL A O 1
ATOM 2094 N N . ASP A 1 286 ? 4.266 0.710 -2.821 1.00 98.19 286 ASP A N 1
ATOM 2095 C CA . ASP A 1 286 ? 5.663 0.785 -3.263 1.00 98.19 286 ASP A CA 1
ATOM 2096 C C . ASP A 1 286 ? 5.966 2.150 -3.915 1.00 98.19 286 ASP A C 1
ATOM 2098 O O . ASP A 1 286 ? 5.085 2.869 -4.379 1.00 98.19 286 ASP A O 1
ATOM 2102 N N . SER A 1 287 ? 7.224 2.569 -3.917 1.00 98.00 287 SER A N 1
ATOM 2103 C CA . SER A 1 287 ? 7.628 3.863 -4.494 1.00 98.00 287 SER A CA 1
ATOM 2104 C C . SER A 1 287 ? 8.088 3.775 -5.947 1.00 98.00 287 SER A C 1
ATOM 2106 O O . SER A 1 287 ? 8.687 4.727 -6.459 1.00 98.00 287 SER A O 1
ATOM 2108 N N . SER A 1 288 ? 7.816 2.656 -6.619 1.00 97.81 288 SER A N 1
ATOM 2109 C CA . SER A 1 288 ? 8.380 2.375 -7.933 1.00 97.81 288 SER A CA 1
ATOM 2110 C C . SER A 1 288 ? 7.820 3.301 -9.018 1.00 97.81 288 SER A C 1
ATOM 2112 O O . SER A 1 288 ? 6.646 3.683 -9.017 1.00 97.81 288 SER A O 1
ATOM 2114 N N . LEU A 1 289 ? 8.658 3.628 -10.005 1.00 97.25 289 LEU A N 1
ATOM 2115 C CA . LEU A 1 289 ? 8.239 4.348 -11.214 1.00 97.25 289 LEU A CA 1
ATOM 2116 C C . LEU A 1 289 ? 7.132 3.612 -11.987 1.00 97.25 289 LEU A C 1
ATOM 2118 O O . LEU A 1 289 ? 6.260 4.261 -12.558 1.00 97.25 289 LEU A O 1
ATOM 2122 N N . THR A 1 290 ? 7.144 2.275 -11.977 1.00 97.31 290 THR A N 1
ATOM 2123 C CA . THR A 1 290 ? 6.113 1.443 -12.617 1.00 97.31 290 THR A CA 1
ATOM 2124 C C . THR A 1 290 ? 4.750 1.635 -11.963 1.00 97.31 290 THR A C 1
ATOM 2126 O O . THR A 1 290 ? 3.743 1.780 -12.653 1.00 97.31 290 THR A O 1
ATOM 2129 N N . LEU A 1 291 ? 4.701 1.679 -10.630 1.00 97.62 291 LEU A N 1
ATOM 2130 C CA . LEU A 1 291 ? 3.449 1.955 -9.937 1.00 97.62 291 LEU A CA 1
ATOM 2131 C C . LEU A 1 291 ? 2.990 3.395 -10.186 1.00 97.62 291 LEU A C 1
ATOM 2133 O O . LEU A 1 291 ? 1.804 3.645 -10.394 1.00 97.62 291 LEU A O 1
ATOM 2137 N N . ALA A 1 292 ? 3.931 4.340 -10.229 1.00 97.75 292 ALA A N 1
ATOM 2138 C CA . ALA A 1 292 ? 3.633 5.740 -10.499 1.00 97.75 292 ALA A CA 1
ATOM 2139 C C . ALA A 1 292 ? 3.017 5.974 -11.887 1.00 97.75 292 ALA A C 1
ATOM 2141 O O . ALA A 1 292 ? 2.106 6.798 -12.003 1.00 97.75 292 ALA A O 1
ATOM 2142 N N . SER A 1 293 ? 3.447 5.245 -12.926 1.00 97.50 293 SER A N 1
ATOM 2143 C CA . SER A 1 293 ? 2.866 5.386 -14.272 1.00 97.50 293 SER A CA 1
ATOM 2144 C C . SER A 1 293 ? 1.396 4.967 -14.339 1.00 97.50 293 SER A C 1
ATOM 2146 O O . SER A 1 293 ? 0.634 5.553 -15.104 1.00 97.50 293 SER A O 1
ATOM 2148 N N . GLU A 1 294 ? 0.978 4.021 -13.497 1.00 97.69 294 GLU A N 1
ATOM 2149 C CA . GLU A 1 294 ? -0.413 3.554 -13.407 1.00 97.69 294 GLU A CA 1
ATOM 2150 C C . GLU A 1 294 ? -1.190 4.206 -12.250 1.00 97.69 294 GLU A C 1
ATOM 2152 O O . GLU A 1 294 ? -2.383 3.947 -12.069 1.00 97.69 294 GLU A O 1
ATOM 2157 N N . TRP A 1 295 ? -0.552 5.084 -11.467 1.00 97.31 295 TRP A N 1
ATOM 2158 C CA . TRP A 1 295 ? -1.117 5.601 -10.220 1.00 97.31 295 TRP A CA 1
ATOM 2159 C C . TRP A 1 295 ? -2.463 6.294 -10.420 1.00 97.31 295 TRP A C 1
ATOM 2161 O O . TRP A 1 295 ? -3.405 6.049 -9.670 1.00 97.31 295 TRP A O 1
ATOM 2171 N N . HIS A 1 296 ? -2.584 7.131 -11.455 1.00 97.06 296 HIS A N 1
ATOM 2172 C CA . HIS A 1 296 ? -3.832 7.844 -11.731 1.00 97.06 296 HIS A CA 1
ATOM 2173 C C . HIS A 1 296 ? -5.004 6.877 -11.939 1.00 97.06 296 HIS A C 1
ATOM 2175 O O . HIS A 1 296 ? -6.090 7.084 -11.393 1.00 97.06 296 HIS A O 1
ATOM 2181 N N . ARG A 1 297 ? -4.760 5.801 -12.691 1.00 97.06 297 ARG A N 1
ATOM 2182 C CA . ARG A 1 297 ? -5.745 4.764 -12.971 1.00 97.06 297 ARG A CA 1
ATOM 2183 C C . ARG A 1 297 ? -6.077 3.977 -11.708 1.00 97.06 297 ARG A C 1
ATOM 2185 O O . ARG A 1 297 ? -7.246 3.902 -11.343 1.00 97.06 297 ARG A O 1
ATOM 2192 N N . LEU A 1 298 ? -5.068 3.467 -11.000 1.00 97.00 298 LEU A N 1
ATOM 2193 C CA . LEU A 1 298 ? -5.252 2.713 -9.754 1.00 97.00 298 LEU A CA 1
ATOM 2194 C C . LEU A 1 298 ? -6.030 3.518 -8.707 1.00 97.00 298 LEU A C 1
ATOM 2196 O O . LEU A 1 298 ? -6.967 3.023 -8.077 1.00 97.00 298 LEU A O 1
ATOM 2200 N N . PHE A 1 299 ? -5.691 4.794 -8.560 1.00 96.44 299 PHE A N 1
ATOM 2201 C CA . PHE A 1 299 ? -6.337 5.682 -7.610 1.00 96.44 299 PHE A CA 1
ATOM 2202 C C . PHE A 1 299 ? -7.818 5.934 -7.938 1.00 96.44 299 PHE A C 1
ATOM 2204 O O . PHE A 1 299 ? -8.667 5.894 -7.040 1.00 96.44 299 PHE A O 1
ATOM 2211 N N . MET A 1 300 ? -8.139 6.188 -9.210 1.00 96.69 300 MET A N 1
ATOM 2212 C CA . MET A 1 300 ? -9.503 6.507 -9.650 1.00 96.69 300 MET A CA 1
ATOM 2213 C C . MET A 1 300 ? -10.392 5.266 -9.779 1.00 96.69 300 MET A C 1
ATOM 2215 O O . MET A 1 300 ? -11.565 5.326 -9.418 1.00 96.69 300 MET A O 1
ATOM 2219 N N . GLU A 1 301 ? -9.850 4.155 -10.277 1.00 96.94 301 GLU A N 1
ATOM 2220 C CA . GLU A 1 301 ? -10.617 2.940 -10.576 1.00 96.94 301 GLU A CA 1
ATOM 2221 C C . GLU A 1 301 ? -10.712 1.983 -9.380 1.00 96.94 301 GLU A C 1
ATOM 2223 O O . GLU A 1 301 ? -11.697 1.253 -9.275 1.00 96.94 301 GLU A O 1
ATOM 2228 N N . TYR A 1 302 ? -9.743 2.002 -8.454 1.00 95.56 302 TYR A N 1
ATOM 2229 C CA . TYR A 1 302 ? -9.679 1.028 -7.356 1.00 95.56 302 TYR A CA 1
ATOM 2230 C C . TYR A 1 302 ? -9.723 1.677 -5.977 1.00 95.56 302 TYR A C 1
ATOM 2232 O O . TYR A 1 302 ? -10.646 1.407 -5.207 1.00 95.56 302 TYR A O 1
ATOM 2240 N N . VAL A 1 303 ? -8.771 2.559 -5.657 1.00 96.12 303 VAL A N 1
ATOM 2241 C CA . VAL A 1 303 ? -8.653 3.115 -4.296 1.00 96.12 303 VAL A CA 1
ATOM 2242 C C . VAL A 1 303 ? -9.888 3.938 -3.930 1.00 96.12 303 VAL A C 1
ATOM 2244 O O . VAL A 1 303 ? -10.499 3.707 -2.885 1.00 96.12 303 VAL A O 1
ATOM 2247 N N . THR A 1 304 ? -10.296 4.868 -4.798 1.00 97.06 304 THR A N 1
ATOM 2248 C CA . THR A 1 304 ? -11.444 5.746 -4.525 1.00 97.06 304 THR A CA 1
ATOM 2249 C C . THR A 1 304 ? -12.753 4.957 -4.370 1.00 97.06 304 THR A C 1
ATOM 2251 O O . THR A 1 304 ? -13.409 5.121 -3.336 1.00 97.06 304 THR A O 1
ATOM 2254 N N . PRO A 1 305 ? -13.135 4.061 -5.306 1.00 97.06 305 PRO A N 1
ATOM 2255 C CA . PRO A 1 305 ? -14.373 3.294 -5.172 1.00 97.06 305 PRO A CA 1
ATOM 2256 C C . PRO A 1 305 ? -14.359 2.328 -3.983 1.00 97.06 305 PRO A C 1
ATOM 2258 O O . PRO A 1 305 ? -15.394 2.131 -3.344 1.00 97.06 305 PRO A O 1
ATOM 2261 N N . LEU A 1 306 ? -13.202 1.747 -3.642 1.00 96.44 306 LEU A N 1
ATOM 2262 C CA . LEU A 1 306 ? -13.069 0.869 -2.476 1.00 96.44 306 LEU A CA 1
ATOM 2263 C C . LEU A 1 306 ? -13.311 1.635 -1.173 1.00 96.44 306 LEU A C 1
ATOM 2265 O O . LEU A 1 306 ? -14.097 1.186 -0.337 1.00 96.44 306 LEU A O 1
ATOM 2269 N N . LEU A 1 307 ? -12.685 2.803 -1.004 1.00 96.31 307 LEU A N 1
ATOM 2270 C CA . LEU A 1 307 ? -12.885 3.637 0.185 1.00 96.31 307 LEU A CA 1
ATOM 2271 C C . LEU A 1 307 ? -14.327 4.145 0.289 1.00 96.31 307 LEU A C 1
ATOM 2273 O O . LEU A 1 307 ? -14.894 4.150 1.384 1.00 96.31 307 LEU A O 1
ATOM 2277 N N . GLN A 1 308 ? -14.936 4.518 -0.840 1.00 96.75 308 GLN A N 1
ATOM 2278 C CA . GLN A 1 308 ? -16.348 4.885 -0.885 1.00 96.75 308 GLN A CA 1
ATOM 2279 C C . GLN A 1 308 ? -17.225 3.718 -0.411 1.00 96.75 308 GLN A C 1
ATOM 2281 O O . GLN A 1 308 ? -18.031 3.892 0.504 1.00 96.75 308 GLN A O 1
ATOM 2286 N N . ARG A 1 309 ? -17.008 2.510 -0.938 1.00 96.56 309 ARG A N 1
ATOM 2287 C CA . ARG A 1 309 ? -17.760 1.319 -0.528 1.00 96.56 309 ARG A CA 1
ATOM 2288 C C . ARG A 1 309 ? -17.576 0.995 0.956 1.00 96.56 309 ARG A C 1
ATOM 2290 O O . ARG A 1 309 ? -18.548 0.659 1.624 1.00 96.56 309 ARG A O 1
ATOM 2297 N N . LEU A 1 310 ? -16.367 1.131 1.502 1.00 94.38 310 LEU A N 1
ATOM 2298 C CA . LEU A 1 310 ? -16.143 0.967 2.944 1.00 94.38 310 LEU A CA 1
ATOM 2299 C C . LEU A 1 310 ? -16.941 1.992 3.761 1.00 94.38 310 LEU A C 1
ATOM 2301 O O . LEU A 1 310 ? -17.529 1.631 4.778 1.00 94.38 310 LEU A O 1
ATOM 2305 N N . SER A 1 311 ? -17.011 3.247 3.312 1.00 95.38 311 SER A N 1
ATOM 2306 C CA . SER A 1 311 ? -17.819 4.267 3.991 1.00 95.38 311 SER A CA 1
ATOM 2307 C C . SER A 1 311 ? -19.324 3.963 3.954 1.00 95.38 311 SER A C 1
ATOM 2309 O O . SER A 1 311 ? -20.021 4.213 4.935 1.00 95.38 311 SER A O 1
ATOM 2311 N N . GLU A 1 312 ? -19.811 3.361 2.864 1.00 96.00 312 GLU A N 1
ATOM 2312 C CA . GLU A 1 312 ? -21.212 2.954 2.698 1.00 96.00 312 GLU A CA 1
ATOM 2313 C C . GLU A 1 312 ? -21.572 1.724 3.541 1.00 96.00 312 GLU A C 1
ATOM 2315 O O . GLU A 1 312 ? -22.672 1.667 4.087 1.00 96.00 312 GLU A O 1
ATOM 2320 N N . ILE A 1 313 ? -20.659 0.752 3.671 1.00 95.31 313 ILE A N 1
ATOM 2321 C CA . ILE A 1 313 ? -20.858 -0.456 4.491 1.00 95.31 313 ILE A CA 1
ATOM 2322 C C . ILE A 1 313 ? -20.892 -0.099 5.982 1.00 95.31 313 ILE A C 1
ATOM 2324 O O . ILE A 1 313 ? -21.698 -0.639 6.739 1.00 95.31 313 ILE A O 1
ATOM 2328 N N . TYR A 1 314 ? -20.031 0.822 6.412 1.00 94.50 314 TYR A N 1
ATOM 2329 C CA . TYR A 1 314 ? -19.870 1.197 7.815 1.00 94.50 314 TYR A CA 1
ATOM 2330 C C . TYR A 1 314 ? -20.553 2.527 8.149 1.00 94.50 314 TYR A C 1
ATOM 2332 O O . TYR A 1 314 ? -19.937 3.433 8.718 1.00 94.50 314 TYR A O 1
ATOM 2340 N N . GLN A 1 315 ? -21.844 2.643 7.827 1.00 94.25 315 GLN A N 1
ATOM 2341 C CA . GLN A 1 315 ? -22.629 3.847 8.118 1.00 94.25 315 GLN A CA 1
ATOM 2342 C C . GLN A 1 315 ? -22.555 4.213 9.609 1.00 94.25 315 GLN A C 1
ATOM 2344 O O . GLN A 1 315 ? -22.665 3.361 10.489 1.00 94.25 315 GLN A O 1
ATOM 2349 N N . GLY A 1 316 ? -22.330 5.496 9.898 1.00 91.81 316 GLY A N 1
ATOM 2350 C CA . GLY A 1 316 ? -22.167 6.001 11.266 1.00 91.81 316 GLY A CA 1
ATOM 2351 C C . GLY A 1 316 ? -20.793 5.741 11.897 1.00 91.81 316 GLY A C 1
ATOM 2352 O O . GLY A 1 316 ? -20.537 6.232 12.996 1.00 91.81 316 GLY A O 1
ATOM 2353 N N . SER A 1 317 ? -19.889 5.029 11.215 1.00 94.62 317 SER A N 1
ATOM 2354 C CA . SER A 1 317 ? -18.495 4.891 11.646 1.00 94.62 317 SER A CA 1
ATOM 2355 C C . SER A 1 317 ? -17.616 5.974 11.022 1.00 94.62 317 SER A C 1
ATOM 2357 O O . SER A 1 317 ? -17.826 6.396 9.886 1.00 94.62 317 SER A O 1
ATOM 2359 N N . GLN A 1 318 ? -16.588 6.416 11.745 1.00 95.00 318 GLN A N 1
ATOM 2360 C CA . GLN A 1 318 ? -15.592 7.335 11.198 1.00 95.00 318 GLN A CA 1
ATOM 2361 C C . GLN A 1 318 ? -14.495 6.555 10.473 1.00 95.00 318 GLN A C 1
ATOM 2363 O O . GLN A 1 318 ? -13.699 5.855 11.103 1.00 95.00 318 GLN A O 1
ATOM 2368 N N . LEU A 1 319 ? -14.427 6.717 9.152 1.00 96.56 319 LEU A N 1
ATOM 2369 C CA . LEU A 1 319 ? -13.317 6.220 8.348 1.00 96.56 319 LEU A CA 1
ATOM 2370 C C . LEU A 1 319 ? -12.059 7.057 8.625 1.00 96.56 319 LEU A C 1
ATOM 2372 O O . LEU A 1 319 ? -12.106 8.289 8.607 1.00 96.56 319 LEU A O 1
ATOM 2376 N N . ARG A 1 320 ? -10.936 6.390 8.879 1.00 97.50 320 ARG A N 1
ATOM 2377 C CA . ARG A 1 320 ? -9.608 6.974 9.073 1.00 97.50 320 ARG A CA 1
ATOM 2378 C C . ARG A 1 320 ? -8.642 6.301 8.117 1.00 97.50 320 ARG A C 1
ATOM 2380 O O . ARG A 1 320 ? -8.620 5.076 8.029 1.00 97.50 320 ARG A O 1
ATOM 2387 N N . LEU A 1 321 ? -7.855 7.104 7.415 1.00 97.81 321 LEU A N 1
ATOM 2388 C CA . LEU A 1 321 ? -6.930 6.639 6.393 1.00 97.81 321 LEU A CA 1
ATOM 2389 C C . LEU A 1 321 ? -5.496 6.868 6.870 1.00 97.81 321 LEU A C 1
ATOM 2391 O O . LEU A 1 321 ? -5.171 7.942 7.369 1.00 97.81 321 LEU A O 1
ATOM 2395 N N . ALA A 1 322 ? -4.648 5.863 6.733 1.00 98.19 322 ALA A N 1
ATOM 2396 C CA . ALA A 1 322 ? -3.209 5.938 6.918 1.00 98.19 322 ALA A CA 1
ATOM 2397 C C . ALA A 1 322 ? -2.521 5.576 5.602 1.00 98.19 322 ALA A C 1
ATOM 2399 O O . ALA A 1 322 ? -3.101 4.881 4.763 1.00 98.19 322 ALA A O 1
ATOM 2400 N N . LEU A 1 323 ? -1.286 6.031 5.430 1.00 98.31 323 LEU A N 1
ATOM 2401 C CA . LEU A 1 323 ? -0.473 5.681 4.275 1.00 98.31 323 LEU A CA 1
ATOM 2402 C C . LEU A 1 323 ? 0.969 5.419 4.684 1.00 98.31 323 LEU A C 1
ATOM 2404 O O . LEU A 1 323 ? 1.555 6.185 5.455 1.00 98.31 323 LEU A O 1
ATOM 2408 N N . VAL A 1 324 ? 1.525 4.352 4.125 1.00 98.38 324 VAL A N 1
ATOM 2409 C CA . VAL A 1 324 ? 2.937 4.001 4.224 1.00 98.38 324 VAL A CA 1
ATOM 2410 C C . VAL A 1 324 ? 3.452 3.795 2.810 1.00 98.38 324 VAL A C 1
ATOM 2412 O O . VAL A 1 324 ? 2.878 3.007 2.060 1.00 98.38 324 VAL A O 1
ATOM 2415 N N . SER A 1 325 ? 4.531 4.483 2.450 1.00 98.25 325 SER A N 1
ATOM 2416 C CA . SER A 1 325 ? 5.260 4.187 1.221 1.00 98.25 325 SER A CA 1
ATOM 2417 C C . SER A 1 325 ? 6.653 3.670 1.516 1.00 98.25 325 SER A C 1
ATOM 2419 O O . SER A 1 325 ? 7.326 4.154 2.429 1.00 98.25 325 SER A O 1
ATOM 2421 N N . TYR A 1 326 ? 7.078 2.675 0.744 1.00 98.38 326 TYR A N 1
ATOM 2422 C CA . TYR A 1 326 ? 8.369 2.028 0.934 1.00 98.38 326 TYR A CA 1
ATOM 2423 C C . TYR A 1 326 ? 9.174 1.953 -0.369 1.00 98.38 326 TYR A C 1
ATOM 2425 O O . TYR A 1 326 ? 8.633 1.971 -1.478 1.00 98.38 326 TYR A O 1
ATOM 2433 N N . GLY A 1 327 ? 10.492 1.935 -0.225 1.00 97.75 327 GLY A N 1
ATOM 2434 C CA . GLY A 1 327 ? 11.486 1.976 -1.285 1.00 97.75 327 GLY A CA 1
ATOM 2435 C C . GLY A 1 327 ? 12.261 0.683 -1.482 1.00 97.75 327 GLY A C 1
ATOM 2436 O O . GLY A 1 327 ? 11.914 -0.354 -0.913 1.00 97.75 327 GLY A O 1
ATOM 2437 N N . PRO A 1 328 ? 13.297 0.739 -2.331 1.00 97.44 328 PRO A N 1
ATOM 2438 C CA . PRO A 1 328 ? 14.295 -0.307 -2.471 1.00 97.44 328 PRO A CA 1
ATOM 2439 C C . PRO A 1 328 ? 14.957 -0.629 -1.134 1.00 97.44 328 PRO A C 1
ATOM 2441 O O . PRO A 1 328 ? 15.168 0.259 -0.310 1.00 97.44 328 PRO A O 1
ATOM 2444 N N . SER A 1 329 ? 15.339 -1.885 -0.938 1.00 94.44 329 SER A N 1
ATOM 2445 C CA . SER A 1 329 ? 16.028 -2.314 0.285 1.00 94.44 329 SER A CA 1
ATOM 2446 C C . SER A 1 329 ? 17.456 -1.780 0.414 1.00 94.44 329 SER A C 1
ATOM 2448 O O . SER A 1 329 ? 18.030 -1.796 1.498 1.00 94.44 329 SER A O 1
ATOM 2450 N N . ASP A 1 330 ? 18.043 -1.305 -0.684 1.00 92.25 330 ASP A N 1
ATOM 2451 C CA . ASP A 1 330 ? 19.388 -0.736 -0.746 1.00 92.25 330 ASP A CA 1
ATOM 2452 C C . ASP A 1 330 ? 19.409 0.799 -0.634 1.00 92.25 330 ASP A C 1
ATOM 2454 O O . ASP A 1 330 ? 20.464 1.422 -0.798 1.00 92.25 330 ASP A O 1
ATOM 2458 N N . SER A 1 331 ? 18.269 1.432 -0.327 1.00 87.50 331 SER A N 1
ATOM 2459 C CA . SER A 1 331 ? 18.207 2.880 -0.130 1.00 87.50 331 SER A CA 1
ATOM 2460 C C . SER A 1 331 ? 19.096 3.312 1.043 1.00 87.50 331 SER A C 1
ATOM 2462 O O . SER A 1 331 ? 18.908 2.871 2.175 1.00 87.50 331 SER A O 1
ATOM 2464 N N . LEU A 1 332 ? 20.040 4.227 0.788 1.00 74.94 332 LEU A N 1
ATOM 2465 C CA . LEU A 1 332 ? 20.988 4.734 1.796 1.00 74.94 332 LEU A CA 1
ATOM 2466 C C . LEU A 1 332 ? 20.316 5.474 2.965 1.00 74.94 332 LEU A C 1
ATOM 2468 O O . LEU A 1 332 ? 20.891 5.581 4.046 1.00 74.94 332 LEU A O 1
ATOM 2472 N N . SER A 1 333 ? 19.122 6.013 2.735 1.00 79.25 333 SER A N 1
ATOM 2473 C CA . SER A 1 333 ? 18.286 6.685 3.722 1.00 79.25 333 SER A CA 1
ATOM 2474 C C . SER A 1 333 ? 16.980 5.909 3.808 1.00 79.25 333 SER A C 1
ATOM 2476 O O . SER A 1 333 ? 16.241 5.944 2.837 1.00 79.25 333 SER A O 1
ATOM 2478 N N . GLU A 1 334 ? 16.771 5.192 4.911 1.00 94.38 334 GLU A N 1
ATOM 2479 C CA . GLU A 1 334 ? 15.539 4.514 5.353 1.00 94.38 334 GLU A CA 1
ATOM 2480 C C . GLU A 1 334 ? 14.566 4.013 4.256 1.00 94.38 334 GLU A C 1
ATOM 2482 O O . GLU A 1 334 ? 13.944 4.812 3.557 1.00 94.38 334 GLU A O 1
ATOM 2487 N N . PRO A 1 335 ? 14.286 2.699 4.178 1.00 96.06 335 PRO A N 1
ATOM 2488 C CA . PRO A 1 335 ? 13.381 2.147 3.175 1.00 96.06 335 PRO A CA 1
ATOM 2489 C C . PRO A 1 335 ? 11.940 2.658 3.293 1.00 96.06 335 PRO A C 1
ATOM 2491 O O . PRO A 1 335 ? 11.160 2.440 2.374 1.00 96.06 335 PRO A O 1
ATOM 2494 N N . ILE A 1 336 ? 11.549 3.333 4.381 1.00 97.62 336 ILE A N 1
ATOM 2495 C CA . ILE A 1 336 ? 10.228 3.957 4.501 1.00 97.62 336 ILE A CA 1
ATOM 2496 C C . ILE A 1 336 ? 10.300 5.429 4.100 1.00 97.62 336 ILE A C 1
ATOM 2498 O O . ILE A 1 336 ? 10.822 6.257 4.842 1.00 97.62 336 ILE A O 1
ATOM 2502 N N . LEU A 1 337 ? 9.714 5.769 2.953 1.00 96.94 337 LEU A N 1
ATOM 2503 C CA . LEU A 1 337 ? 9.824 7.111 2.373 1.00 96.94 337 LEU A CA 1
ATOM 2504 C C . LEU A 1 337 ? 8.788 8.086 2.936 1.00 96.94 337 LEU A C 1
ATOM 2506 O O . LEU A 1 337 ? 9.083 9.263 3.144 1.00 96.94 337 LEU A O 1
ATOM 2510 N N . ALA A 1 338 ? 7.565 7.615 3.188 1.00 97.31 338 ALA A N 1
ATOM 2511 C CA . ALA A 1 338 ? 6.517 8.432 3.783 1.00 97.31 338 ALA A CA 1
ATOM 2512 C C . ALA A 1 338 ? 5.643 7.635 4.754 1.00 97.31 338 ALA A C 1
ATOM 2514 O O . ALA A 1 338 ? 5.297 6.476 4.530 1.00 97.31 338 ALA A O 1
ATOM 2515 N N . LYS A 1 339 ? 5.242 8.318 5.831 1.00 97.50 339 LYS A N 1
ATOM 2516 C CA . LYS A 1 339 ? 4.289 7.848 6.839 1.00 97.50 339 LYS A CA 1
ATOM 2517 C C . LYS A 1 339 ? 3.227 8.935 7.059 1.00 97.50 339 LYS A C 1
ATOM 2519 O O . LYS A 1 339 ? 3.555 10.083 7.376 1.00 97.50 339 LYS A O 1
ATOM 2524 N N . ARG A 1 340 ? 1.948 8.593 6.889 1.00 97.50 340 ARG A N 1
ATOM 2525 C CA . ARG A 1 340 ? 0.785 9.430 7.237 1.00 97.50 340 ARG A CA 1
ATOM 2526 C C . ARG A 1 340 ? -0.111 8.641 8.178 1.00 97.50 340 ARG A C 1
ATOM 2528 O O . ARG A 1 340 ? -0.603 7.577 7.819 1.00 97.50 340 ARG A O 1
ATOM 2535 N N . TYR A 1 341 ? -0.305 9.158 9.382 1.00 97.12 341 TYR A N 1
ATOM 2536 C CA . TYR A 1 341 ? -1.019 8.456 10.441 1.00 97.12 341 TYR A CA 1
ATOM 2537 C C . TYR A 1 341 ? -2.511 8.809 10.451 1.00 97.12 341 TYR A C 1
ATOM 2539 O O . TYR A 1 341 ? -2.839 9.982 10.563 1.00 97.12 341 TYR A O 1
ATOM 2547 N N . PHE A 1 342 ? -3.385 7.802 10.351 1.00 96.88 342 PHE A N 1
ATOM 2548 C CA . PHE A 1 342 ? -4.856 7.826 10.490 1.00 96.88 342 PHE A CA 1
ATOM 2549 C C . PHE A 1 342 ? -5.565 9.201 10.496 1.00 96.88 342 PHE A C 1
ATOM 2551 O O . PHE A 1 342 ? -6.228 9.594 11.463 1.00 96.88 342 PHE A O 1
ATOM 2558 N N . LEU A 1 343 ? -5.497 9.907 9.366 1.00 96.88 343 LEU A N 1
ATOM 2559 C CA . LEU A 1 343 ? -6.159 11.191 9.126 1.00 96.88 343 LEU A CA 1
ATOM 2560 C C . LEU A 1 343 ? -7.577 10.997 8.556 1.00 96.88 343 LEU A C 1
ATOM 2562 O O . LEU A 1 343 ? -7.933 9.901 8.105 1.00 96.88 343 LEU A O 1
ATOM 2566 N N . PRO A 1 344 ? -8.422 12.045 8.555 1.00 96.94 344 PRO A N 1
ATOM 2567 C CA . PRO A 1 344 ? -9.625 12.060 7.732 1.00 96.94 344 PRO A CA 1
ATOM 2568 C C . PRO A 1 344 ? -9.296 11.727 6.263 1.00 96.94 344 PRO A C 1
ATOM 2570 O O . PRO A 1 344 ? -8.335 12.275 5.718 1.00 96.94 344 PRO A O 1
ATOM 2573 N N . PRO A 1 345 ? -10.095 10.881 5.582 1.00 96.50 345 PRO A N 1
ATOM 2574 C CA . PRO A 1 345 ? -9.813 10.459 4.212 1.00 96.50 345 PRO A CA 1
ATOM 2575 C C . PRO A 1 345 ? -9.612 11.629 3.249 1.00 96.50 345 PRO A C 1
ATOM 2577 O O . PRO A 1 345 ? -8.740 11.566 2.398 1.00 96.50 345 PRO A O 1
ATOM 2580 N N . GLN A 1 346 ? -10.358 12.725 3.417 1.00 96.69 346 GLN A N 1
ATOM 2581 C CA . GLN A 1 346 ? -10.274 13.906 2.550 1.00 96.69 346 GLN A CA 1
ATOM 2582 C C . GLN A 1 346 ? -8.863 14.514 2.496 1.00 96.69 346 GLN A C 1
ATOM 2584 O O . GLN A 1 346 ? -8.430 14.963 1.434 1.00 96.69 346 GLN A O 1
ATOM 2589 N N . ASP A 1 347 ? -8.136 14.490 3.615 1.00 96.62 347 ASP A N 1
ATOM 2590 C CA . ASP A 1 347 ? -6.814 15.109 3.720 1.00 96.62 347 ASP A CA 1
ATOM 2591 C C . ASP A 1 347 ? -5.770 14.298 2.946 1.00 96.62 347 ASP A C 1
ATOM 2593 O O . ASP A 1 347 ? -5.044 14.842 2.113 1.00 96.62 347 ASP A O 1
ATOM 2597 N N . ILE A 1 348 ? -5.759 12.977 3.144 1.00 96.56 348 ILE A N 1
ATOM 2598 C CA . ILE A 1 348 ? -4.834 12.074 2.443 1.00 96.56 348 ILE A CA 1
ATOM 2599 C C . ILE A 1 348 ? -5.232 11.906 0.977 1.00 96.56 348 ILE A C 1
ATOM 2601 O O . ILE A 1 348 ? -4.365 11.899 0.110 1.00 96.56 348 ILE A O 1
ATOM 2605 N N . MET A 1 349 ? -6.527 11.829 0.662 1.00 96.88 349 MET A N 1
ATOM 2606 C CA . MET A 1 349 ? -7.006 11.703 -0.719 1.00 96.88 349 MET A CA 1
ATOM 2607 C C . MET A 1 349 ? -6.629 12.920 -1.567 1.00 96.88 349 MET A C 1
ATOM 2609 O O . MET A 1 349 ? -6.317 12.778 -2.750 1.00 96.88 349 MET A O 1
ATOM 2613 N N . LYS A 1 350 ? -6.614 14.120 -0.974 1.00 97.12 350 LYS A N 1
ATOM 2614 C CA . LYS A 1 350 ? -6.128 15.330 -1.645 1.00 97.12 350 LYS A CA 1
ATOM 2615 C C . LYS A 1 350 ? -4.634 15.236 -1.970 1.00 97.12 350 LYS A C 1
ATOM 2617 O O . LYS A 1 350 ? -4.234 15.647 -3.059 1.00 97.12 350 LYS A O 1
ATOM 2622 N N . GLU A 1 351 ? -3.831 14.706 -1.049 1.00 96.81 351 GLU A N 1
ATOM 2623 C CA . GLU A 1 351 ? -2.391 14.504 -1.250 1.00 96.81 351 GLU A CA 1
ATOM 2624 C C . GLU A 1 351 ? -2.132 13.419 -2.306 1.00 96.81 351 GLU A C 1
ATOM 2626 O O . GLU A 1 351 ? -1.446 13.689 -3.286 1.00 96.81 351 GLU A O 1
ATOM 2631 N N . LEU A 1 352 ? -2.792 12.261 -2.202 1.00 95.88 352 LEU A N 1
ATOM 2632 C CA . LEU A 1 352 ? -2.700 11.158 -3.167 1.00 95.88 352 LEU A CA 1
ATOM 2633 C C . LEU A 1 352 ? -3.106 11.549 -4.592 1.00 95.88 352 LEU A C 1
ATOM 2635 O O . LEU A 1 352 ? -2.525 11.053 -5.557 1.00 95.88 352 LEU A O 1
ATOM 2639 N N . LYS A 1 353 ? -4.105 12.427 -4.735 1.00 96.56 353 LYS A N 1
ATOM 2640 C CA . LYS A 1 353 ? -4.586 12.889 -6.043 1.00 96.56 353 LYS A CA 1
ATOM 2641 C C . LYS A 1 353 ? -3.689 13.957 -6.666 1.00 96.56 353 LYS A C 1
ATOM 2643 O O . LYS A 1 353 ? -3.577 14.010 -7.887 1.00 96.56 353 LYS A O 1
ATOM 2648 N N . GLY A 1 354 ? -3.161 14.867 -5.848 1.00 93.38 354 GLY A N 1
ATOM 2649 C CA . GLY A 1 354 ? -2.493 16.078 -6.328 1.00 93.38 354 GLY A CA 1
ATOM 2650 C C . GLY A 1 354 ? -0.971 16.023 -6.307 1.00 93.38 354 GLY A C 1
ATOM 2651 O O . GLY A 1 354 ? -0.357 16.679 -7.138 1.00 93.38 354 GLY A O 1
ATOM 2652 N N . HIS A 1 355 ? -0.390 15.289 -5.356 1.00 96.06 355 HIS A N 1
ATOM 2653 C CA . HIS A 1 355 ? 1.043 15.299 -5.062 1.00 96.06 355 HIS A CA 1
ATOM 2654 C C . HIS A 1 355 ? 1.510 13.922 -4.561 1.00 96.06 355 HIS A C 1
ATOM 2656 O O . HIS A 1 355 ? 2.072 13.798 -3.469 1.00 96.06 355 HIS A O 1
ATOM 2662 N N . ALA A 1 356 ? 1.234 12.866 -5.329 1.00 96.81 356 ALA A N 1
ATOM 2663 C CA . ALA A 1 356 ? 1.620 11.496 -4.982 1.00 96.81 356 ALA A CA 1
ATOM 2664 C C . ALA A 1 356 ? 3.142 11.358 -4.767 1.00 96.81 356 ALA A C 1
ATOM 2666 O O . ALA A 1 356 ? 3.595 10.579 -3.927 1.00 96.81 356 ALA A O 1
ATOM 2667 N N . GLU A 1 357 ? 3.928 12.184 -5.453 1.00 96.75 357 GLU A N 1
ATOM 2668 C CA . GLU A 1 357 ? 5.373 12.284 -5.303 1.00 96.75 357 GLU A CA 1
ATOM 2669 C C . GLU A 1 357 ? 5.799 12.729 -3.899 1.00 96.75 357 GLU A C 1
ATOM 2671 O O . GLU A 1 357 ? 6.812 12.249 -3.403 1.00 96.75 357 GLU A O 1
ATOM 2676 N N . ASN A 1 358 ? 5.020 13.564 -3.198 1.00 96.88 358 ASN A N 1
ATOM 2677 C CA . ASN A 1 358 ? 5.319 13.950 -1.808 1.00 96.88 358 ASN A CA 1
ATOM 2678 C C . ASN A 1 358 ? 5.127 12.787 -0.826 1.00 96.88 358 ASN A C 1
ATOM 2680 O O . ASN A 1 358 ? 5.610 12.833 0.307 1.00 96.88 358 ASN A O 1
ATOM 2684 N N . LEU A 1 359 ? 4.424 11.746 -1.269 1.00 97.25 359 LEU A N 1
ATOM 2685 C CA . LEU A 1 359 ? 4.214 10.503 -0.545 1.00 97.25 359 LEU A CA 1
ATOM 2686 C C . LEU A 1 359 ? 5.206 9.422 -0.974 1.00 97.25 359 LEU A C 1
ATOM 2688 O O . LEU A 1 359 ? 5.011 8.265 -0.629 1.00 97.25 359 LEU A O 1
ATOM 2692 N N . GLY A 1 360 ? 6.260 9.761 -1.719 1.00 96.75 360 GLY A N 1
ATOM 2693 C CA . GLY A 1 360 ? 7.281 8.808 -2.152 1.00 96.75 360 GLY A CA 1
ATOM 2694 C C . GLY A 1 360 ? 6.915 8.008 -3.404 1.00 96.75 360 GLY A C 1
ATOM 2695 O O . GLY A 1 360 ? 7.771 7.305 -3.926 1.00 96.75 360 GLY A O 1
ATOM 2696 N N . ILE A 1 361 ? 5.692 8.112 -3.930 1.00 97.81 361 ILE A N 1
ATOM 2697 C CA . ILE A 1 361 ? 5.265 7.340 -5.107 1.00 97.81 361 ILE A CA 1
ATOM 2698 C C . ILE A 1 361 ? 6.022 7.842 -6.343 1.00 97.81 361 ILE A C 1
ATOM 2700 O O . ILE A 1 361 ? 6.006 9.034 -6.647 1.00 97.81 361 ILE A O 1
ATOM 2704 N N . GLY A 1 362 ? 6.698 6.935 -7.051 1.00 97.06 362 GLY A N 1
ATOM 2705 C CA . GLY A 1 362 ? 7.497 7.260 -8.236 1.00 97.06 362 GLY A CA 1
ATOM 2706 C C . GLY A 1 362 ? 8.852 7.899 -7.947 1.00 97.06 362 GLY A C 1
ATOM 2707 O O . GLY A 1 362 ? 9.482 8.417 -8.867 1.00 97.06 362 GLY A O 1
ATOM 2708 N N . GLN A 1 363 ? 9.314 7.887 -6.694 1.00 96.56 363 GLN A N 1
ATOM 2709 C CA . GLN A 1 363 ? 10.636 8.413 -6.345 1.00 96.56 363 GLN A CA 1
ATOM 2710 C C . GLN A 1 363 ? 11.767 7.400 -6.553 1.00 96.56 363 GLN A C 1
ATOM 2712 O O . GLN A 1 363 ? 12.937 7.785 -6.536 1.00 96.56 363 GLN A O 1
ATOM 2717 N N . THR A 1 364 ? 11.450 6.117 -6.743 1.00 96.56 364 THR A N 1
ATOM 2718 C CA . THR A 1 364 ? 12.455 5.052 -6.814 1.00 96.56 364 THR A CA 1
ATOM 2719 C C . THR A 1 364 ? 12.253 4.149 -8.031 1.00 96.56 364 THR A C 1
ATOM 2721 O O . THR A 1 364 ? 11.189 4.103 -8.648 1.00 96.56 364 THR A O 1
ATOM 2724 N N . GLY A 1 365 ? 13.308 3.431 -8.422 1.00 95.25 365 GLY A N 1
ATOM 2725 C CA . GLY A 1 365 ? 13.180 2.341 -9.392 1.00 95.25 365 GLY A CA 1
ATOM 2726 C C . GLY A 1 365 ? 12.501 1.114 -8.773 1.00 95.25 365 GLY A C 1
ATOM 2727 O O . GLY A 1 365 ? 12.163 1.099 -7.597 1.00 95.25 365 GLY A O 1
ATOM 2728 N N . SER A 1 366 ? 12.352 0.038 -9.543 1.00 94.56 366 SER A N 1
ATOM 2729 C CA . SER A 1 366 ? 11.725 -1.218 -9.089 1.00 94.56 366 SER A CA 1
ATOM 2730 C C . SER A 1 366 ? 12.641 -2.084 -8.201 1.00 94.56 366 SER A C 1
ATOM 2732 O O . SER A 1 366 ? 12.642 -3.304 -8.328 1.00 94.56 366 SER A O 1
ATOM 2734 N N . GLY A 1 367 ? 13.490 -1.471 -7.369 1.00 90.94 367 GLY A N 1
ATOM 2735 C CA . GLY A 1 367 ? 14.401 -2.182 -6.457 1.00 90.94 367 GLY A CA 1
ATOM 2736 C C . GLY A 1 367 ? 15.619 -2.858 -7.105 1.00 90.94 367 GLY A C 1
ATOM 2737 O O . GLY A 1 367 ? 16.419 -3.490 -6.417 1.00 90.94 367 GLY A O 1
ATOM 2738 N N . GLY A 1 368 ? 15.789 -2.741 -8.425 1.00 92.12 368 GLY A N 1
ATOM 2739 C CA . GLY A 1 368 ? 16.938 -3.301 -9.139 1.00 92.12 368 GLY A CA 1
ATOM 2740 C C . GLY A 1 368 ? 17.108 -4.804 -8.894 1.00 92.12 368 GLY A C 1
ATOM 2741 O O . GLY A 1 368 ? 16.157 -5.569 -9.010 1.00 92.12 368 GLY A O 1
ATOM 2742 N N . GLY A 1 369 ? 18.331 -5.230 -8.567 1.00 93.62 369 GLY A N 1
ATOM 2743 C CA . GLY A 1 369 ? 18.627 -6.631 -8.247 1.00 93.62 369 GLY A CA 1
ATOM 2744 C C . GLY A 1 369 ? 18.269 -7.053 -6.818 1.00 93.62 369 GLY A C 1
ATOM 2745 O O . GLY A 1 369 ? 18.311 -8.244 -6.530 1.00 93.62 369 GLY A O 1
ATOM 2746 N N . MET A 1 370 ? 17.947 -6.103 -5.934 1.00 94.94 370 MET A N 1
ATOM 2747 C CA . MET A 1 370 ? 17.688 -6.372 -4.516 1.00 94.94 370 MET A CA 1
ATOM 2748 C C . MET A 1 370 ? 16.195 -6.479 -4.196 1.00 94.94 370 MET A C 1
ATOM 2750 O O . MET A 1 370 ? 15.835 -7.229 -3.295 1.00 94.94 370 MET A O 1
ATOM 2754 N N . GLY A 1 371 ? 15.338 -5.797 -4.961 1.00 96.75 371 GLY A N 1
ATOM 2755 C CA . GLY A 1 371 ? 13.893 -5.737 -4.738 1.00 96.75 371 GLY A CA 1
ATOM 2756 C C . GLY A 1 371 ? 13.471 -4.579 -3.828 1.00 96.75 371 GLY A C 1
ATOM 2757 O O . GLY A 1 371 ? 14.284 -3.754 -3.400 1.00 96.75 371 GLY A O 1
ATOM 2758 N N . MET A 1 372 ? 12.166 -4.473 -3.586 1.00 97.81 372 MET A N 1
ATOM 2759 C CA . MET A 1 372 ? 11.584 -3.448 -2.716 1.00 97.81 372 MET A CA 1
ATOM 2760 C C . MET A 1 372 ? 11.456 -3.958 -1.281 1.00 97.81 372 MET A C 1
ATOM 2762 O O . MET A 1 372 ? 11.020 -5.087 -1.072 1.00 97.81 372 MET A O 1
ATOM 2766 N N . ALA A 1 373 ? 11.736 -3.113 -0.292 1.00 97.69 373 ALA A N 1
ATOM 2767 C CA . ALA A 1 373 ? 11.686 -3.428 1.138 1.00 97.69 373 ALA A CA 1
ATOM 2768 C C . ALA A 1 373 ? 10.247 -3.556 1.677 1.00 97.69 373 ALA A C 1
ATOM 2770 O O . ALA A 1 373 ? 9.818 -2.848 2.590 1.00 97.69 373 ALA A O 1
ATOM 2771 N N . ALA A 1 374 ? 9.460 -4.445 1.081 1.00 98.00 374 ALA A N 1
ATOM 2772 C CA . ALA A 1 374 ? 8.043 -4.587 1.371 1.00 98.00 374 ALA A CA 1
ATOM 2773 C C . ALA A 1 374 ? 7.799 -5.024 2.821 1.00 98.00 374 ALA A C 1
ATOM 2775 O O . ALA A 1 374 ? 6.869 -4.523 3.452 1.00 98.00 374 ALA A O 1
ATOM 2776 N N . LEU A 1 375 ? 8.657 -5.888 3.380 1.00 97.50 375 LEU A N 1
ATOM 2777 C CA . LEU A 1 375 ? 8.529 -6.348 4.765 1.00 97.50 375 LEU A CA 1
ATOM 2778 C C . LEU A 1 375 ? 8.677 -5.200 5.782 1.00 97.50 375 LEU A C 1
ATOM 2780 O O . LEU A 1 375 ? 7.952 -5.168 6.776 1.00 97.50 375 LEU A O 1
ATOM 2784 N N . GLU A 1 376 ? 9.536 -4.215 5.497 1.00 97.75 376 GLU A N 1
ATOM 2785 C CA . GLU A 1 376 ? 9.656 -2.978 6.288 1.00 97.75 376 GLU A CA 1
ATOM 2786 C C . GLU A 1 376 ? 8.354 -2.172 6.231 1.00 97.75 376 GLU A C 1
ATOM 2788 O O . GLU A 1 376 ? 7.855 -1.680 7.246 1.00 97.75 376 GLU A O 1
ATOM 2793 N N . GLY A 1 377 ? 7.766 -2.077 5.035 1.00 97.94 377 GLY A N 1
ATOM 2794 C CA . GLY A 1 377 ? 6.468 -1.448 4.818 1.00 97.94 377 GLY A CA 1
ATOM 2795 C C . GLY A 1 377 ? 5.352 -2.095 5.648 1.00 97.94 377 GLY A C 1
ATOM 2796 O O . GLY A 1 377 ? 4.571 -1.391 6.293 1.00 97.94 377 GLY A O 1
ATOM 2797 N N . TYR A 1 378 ? 5.315 -3.430 5.698 1.00 98.19 378 TYR A N 1
ATOM 2798 C CA . TYR A 1 378 ? 4.384 -4.184 6.544 1.00 98.19 378 TYR A CA 1
ATOM 2799 C C . TYR A 1 378 ? 4.604 -3.934 8.032 1.00 98.19 378 TYR A C 1
ATOM 2801 O O . TYR A 1 3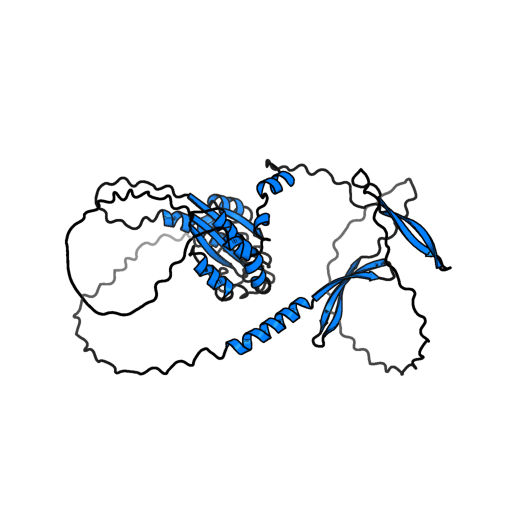78 ? 3.630 -3.686 8.746 1.00 98.19 378 TYR A O 1
ATOM 2809 N N . ALA A 1 379 ? 5.855 -3.966 8.498 1.00 97.69 379 ALA A N 1
ATOM 2810 C CA . ALA A 1 379 ? 6.178 -3.677 9.891 1.00 97.69 379 ALA A CA 1
ATOM 2811 C C . ALA A 1 379 ? 5.670 -2.280 10.282 1.00 97.69 379 ALA A C 1
ATOM 2813 O O . ALA A 1 379 ? 4.906 -2.145 11.237 1.00 97.69 379 ALA A O 1
ATOM 2814 N N . ALA A 1 380 ? 5.977 -1.259 9.476 1.00 97.75 380 ALA A N 1
ATOM 2815 C CA . ALA A 1 380 ? 5.507 0.106 9.701 1.00 97.75 380 ALA A CA 1
ATOM 2816 C C . ALA A 1 380 ? 3.970 0.226 9.703 1.00 97.75 380 ALA A C 1
ATOM 2818 O O . ALA A 1 380 ? 3.411 0.969 10.514 1.00 97.75 380 ALA A O 1
ATOM 2819 N N . ALA A 1 381 ? 3.269 -0.496 8.824 1.00 97.81 381 ALA A N 1
ATOM 2820 C CA . ALA A 1 381 ? 1.807 -0.500 8.796 1.00 97.81 381 ALA A CA 1
ATOM 2821 C C . ALA A 1 381 ? 1.202 -1.157 10.051 1.00 97.81 381 ALA A C 1
ATOM 2823 O O . ALA A 1 381 ? 0.252 -0.621 10.627 1.00 97.81 381 ALA A O 1
ATOM 2824 N N . ILE A 1 382 ? 1.760 -2.286 10.506 1.00 97.25 382 ILE A N 1
ATOM 2825 C CA . ILE A 1 382 ? 1.331 -2.967 11.739 1.00 97.25 382 ILE A CA 1
ATOM 2826 C C . ILE A 1 382 ? 1.533 -2.048 12.948 1.00 97.25 382 ILE A C 1
ATOM 2828 O O . ILE A 1 382 ? 0.602 -1.880 13.735 1.00 97.25 382 ILE A O 1
ATOM 2832 N N . GLU A 1 383 ? 2.683 -1.378 13.050 1.00 96.44 383 GLU A N 1
ATOM 2833 C CA . GLU A 1 383 ? 2.941 -0.392 14.109 1.00 96.44 383 GLU A CA 1
ATOM 2834 C C . GLU A 1 383 ? 1.893 0.718 14.126 1.00 96.44 383 GLU A C 1
ATOM 2836 O O . GLU A 1 383 ? 1.387 1.071 15.190 1.00 96.44 383 GLU A O 1
ATOM 2841 N N . MET A 1 384 ? 1.520 1.250 12.957 1.00 96.50 384 MET A N 1
ATOM 2842 C CA . MET A 1 384 ? 0.466 2.261 12.882 1.00 96.50 384 MET A CA 1
ATOM 2843 C C . MET A 1 384 ? -0.871 1.733 13.405 1.00 96.50 384 MET A C 1
ATOM 2845 O O . MET A 1 384 ? -1.562 2.463 14.114 1.00 96.50 384 MET A O 1
ATOM 2849 N N . PHE A 1 385 ? -1.249 0.491 13.089 1.00 96.00 385 PHE A N 1
ATOM 2850 C CA . PHE A 1 385 ? -2.481 -0.105 13.618 1.00 96.00 385 PHE A CA 1
ATOM 2851 C C . PHE A 1 385 ? -2.427 -0.327 15.128 1.00 96.00 385 PHE A C 1
ATOM 2853 O O . PHE A 1 385 ? -3.437 -0.101 15.798 1.00 96.00 385 PHE A O 1
ATOM 2860 N N . GLU A 1 386 ? -1.288 -0.764 15.666 1.00 94.38 386 GLU A N 1
ATOM 2861 C CA . GLU A 1 386 ? -1.106 -0.928 17.111 1.00 94.38 386 GLU A CA 1
ATOM 2862 C C . GLU A 1 386 ? -1.196 0.421 17.829 1.00 94.38 386 GLU A C 1
ATOM 2864 O O . GLU A 1 386 ? -1.933 0.551 18.806 1.00 94.38 386 GLU A O 1
ATOM 2869 N N . LEU A 1 387 ? -0.510 1.444 17.312 1.00 93.19 387 LEU A N 1
ATOM 2870 C CA . LEU A 1 387 ? -0.600 2.809 17.827 1.00 93.19 387 LEU A CA 1
ATOM 2871 C C . LEU A 1 387 ? -2.034 3.334 17.751 1.00 93.19 387 LEU A C 1
ATOM 2873 O O . LEU A 1 387 ? -2.523 3.868 18.737 1.00 93.19 387 LEU A O 1
ATOM 2877 N N . PHE A 1 388 ? -2.750 3.102 16.649 1.00 93.06 388 PHE A N 1
ATOM 2878 C CA . PHE A 1 388 ? -4.130 3.566 16.501 1.00 93.06 388 PHE A CA 1
ATOM 2879 C C . PHE A 1 388 ? -5.085 2.903 17.491 1.00 93.06 388 PHE A C 1
ATOM 2881 O O . PHE A 1 388 ? -6.019 3.543 17.972 1.00 93.06 388 PHE A O 1
ATOM 2888 N N . GLN A 1 389 ? -4.855 1.633 17.818 1.00 91.12 389 GLN A N 1
ATOM 2889 C CA . GLN A 1 389 ? -5.627 0.921 18.835 1.00 91.12 389 GLN A CA 1
ATOM 2890 C C . GLN A 1 389 ? -5.284 1.405 20.248 1.00 91.12 389 GLN A C 1
ATOM 2892 O O . GLN A 1 389 ? -6.194 1.580 21.056 1.00 91.12 389 GLN A O 1
ATOM 2897 N N . ASN A 1 390 ? -4.006 1.680 20.525 1.00 89.12 390 ASN A N 1
ATOM 2898 C CA . ASN A 1 390 ? -3.530 2.130 21.835 1.00 89.12 390 ASN A CA 1
ATOM 2899 C C . ASN A 1 390 ? -3.820 3.618 22.110 1.00 89.12 390 ASN A C 1
ATOM 2901 O O . ASN A 1 390 ? -4.117 3.982 23.244 1.00 89.12 390 ASN A O 1
ATOM 2905 N N . ASP A 1 391 ? -3.787 4.493 21.101 1.00 82.81 391 ASP A N 1
ATOM 2906 C CA . ASP A 1 391 ? -4.124 5.921 21.229 1.00 82.81 39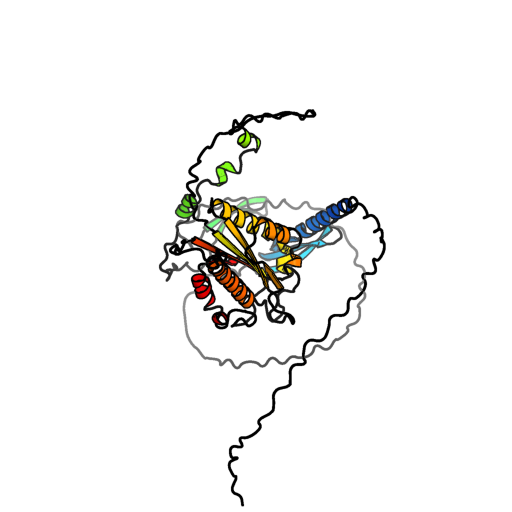1 ASP A CA 1
ATOM 2907 C C . ASP A 1 391 ? -5.572 6.118 21.691 1.00 82.81 391 ASP A C 1
ATOM 2909 O O . ASP A 1 391 ? -5.902 7.105 22.344 1.00 82.81 391 ASP A O 1
ATOM 2913 N N . GLN A 1 392 ? -6.453 5.160 21.400 1.00 64.19 392 GLN A N 1
ATOM 2914 C CA . GLN A 1 392 ? -7.823 5.174 21.913 1.00 64.19 392 GLN A CA 1
ATOM 2915 C C . GLN A 1 392 ? -7.880 4.957 23.432 1.00 64.19 392 GLN A C 1
ATOM 2917 O O . GLN A 1 392 ? -8.834 5.410 24.070 1.00 64.19 392 GLN A O 1
ATOM 2922 N N . ASP A 1 393 ? -6.862 4.320 24.017 1.00 60.41 393 ASP A N 1
ATOM 2923 C CA . ASP A 1 393 ? -6.725 4.166 25.466 1.00 60.41 393 ASP A CA 1
ATOM 2924 C C . ASP A 1 393 ? -6.114 5.410 26.127 1.00 60.41 393 ASP A C 1
ATOM 2926 O O . ASP A 1 393 ? -6.285 5.608 27.337 1.00 60.41 393 ASP A O 1
ATOM 2930 N N . LEU A 1 394 ? -5.472 6.297 25.352 1.00 56.06 394 LEU A N 1
ATOM 2931 C CA . LEU A 1 394 ? -5.018 7.606 25.820 1.00 56.06 394 LEU A CA 1
ATOM 2932 C C . LEU A 1 394 ? -6.229 8.536 25.989 1.00 56.06 394 LEU A C 1
ATOM 2934 O O . LEU A 1 394 ? -6.464 9.472 25.223 1.00 56.06 394 LEU A O 1
ATOM 2938 N N . LYS A 1 395 ? -7.025 8.284 27.037 1.00 61.09 395 LYS A N 1
ATOM 2939 C CA . LYS A 1 395 ? -8.039 9.233 27.506 1.00 61.09 395 LYS A CA 1
ATOM 2940 C C . LYS A 1 395 ? -7.341 10.587 27.724 1.00 61.09 395 LYS A C 1
ATOM 2942 O O . LYS A 1 395 ? -6.341 10.622 28.447 1.00 61.09 395 LYS A O 1
ATOM 2947 N N . PRO A 1 396 ? -7.856 11.698 27.152 1.00 58.62 396 PRO A N 1
ATOM 2948 C CA . PRO A 1 396 ? -7.379 13.035 27.484 1.00 58.62 396 PRO A CA 1
ATOM 2949 C C . PRO A 1 396 ? -7.340 13.142 29.000 1.00 58.62 396 PRO A C 1
ATOM 2951 O O . PRO A 1 396 ? -8.313 12.726 29.635 1.00 58.62 396 PRO A O 1
ATOM 2954 N N . LEU A 1 397 ? -6.227 13.628 29.557 1.00 54.75 397 LEU A N 1
ATOM 2955 C CA . LEU A 1 397 ? -6.027 13.772 30.998 1.00 54.75 397 LEU A CA 1
ATOM 2956 C C . LEU A 1 397 ? -7.170 14.618 31.570 1.00 54.75 397 LEU A C 1
ATOM 2958 O O . LEU A 1 397 ? -7.094 15.846 31.612 1.00 54.75 397 LEU A O 1
ATOM 2962 N N . ARG A 1 398 ? -8.278 13.971 31.945 1.00 65.19 398 ARG A N 1
ATOM 2963 C CA . ARG A 1 398 ? -9.393 14.652 32.584 1.00 65.19 398 ARG A CA 1
ATOM 2964 C C . ARG A 1 398 ? -8.873 15.102 33.946 1.00 65.19 398 ARG A C 1
ATOM 2966 O O . ARG A 1 398 ? -8.206 14.312 34.619 1.00 65.19 398 ARG A O 1
ATOM 2973 N N . PRO A 1 399 ? -9.125 16.363 34.337 1.00 63.38 399 PRO A N 1
ATOM 2974 C CA . PRO A 1 399 ? -8.715 16.853 35.641 1.00 63.38 399 PRO A CA 1
ATOM 2975 C C . PRO A 1 399 ? -9.246 15.901 36.713 1.00 63.38 399 PRO A C 1
ATOM 2977 O O . PRO A 1 399 ? -10.402 15.484 36.660 1.00 63.38 399 PRO A O 1
ATOM 2980 N N . LEU A 1 400 ? -8.352 15.528 37.628 1.00 63.19 400 LEU A N 1
ATOM 2981 C CA . LEU A 1 400 ? -8.490 14.488 38.647 1.00 63.19 400 LEU A CA 1
ATOM 2982 C C . LEU A 1 400 ? -9.515 14.880 39.730 1.00 63.19 400 LEU A C 1
ATOM 2984 O O . LEU A 1 400 ? -9.184 14.969 40.908 1.00 63.19 400 LEU A O 1
ATOM 2988 N N . ASN A 1 401 ? -10.755 15.164 39.347 1.00 63.78 401 ASN A N 1
ATOM 2989 C CA . ASN A 1 401 ? -11.805 15.566 40.270 1.00 63.78 401 ASN A CA 1
ATOM 2990 C C . ASN A 1 401 ? -12.730 14.378 40.539 1.00 63.78 401 ASN A C 1
ATOM 2992 O O . ASN A 1 401 ? -13.726 14.191 39.858 1.00 63.78 401 ASN A O 1
ATOM 2996 N N . GLY A 1 402 ? -12.372 13.608 41.571 1.00 58.91 402 GLY A N 1
ATOM 2997 C CA . GLY A 1 402 ? -13.300 12.819 42.386 1.00 58.91 402 GLY A CA 1
ATOM 2998 C C . GLY A 1 402 ? -13.826 11.512 41.788 1.00 58.91 402 GLY A C 1
ATOM 2999 O O . GLY A 1 402 ? -14.770 11.524 41.021 1.00 58.91 402 GLY A O 1
ATOM 3000 N N . ALA A 1 403 ? -13.263 10.387 42.246 1.00 64.44 403 ALA A N 1
ATOM 3001 C CA . ALA A 1 403 ? -13.898 9.073 42.471 1.00 64.44 403 ALA A CA 1
ATOM 3002 C C . ALA A 1 403 ? -14.865 8.457 41.426 1.00 64.44 403 ALA A C 1
ATOM 3004 O O . ALA A 1 403 ? -15.549 7.488 41.757 1.00 64.44 403 ALA A O 1
ATOM 3005 N N . GLU A 1 404 ? -14.922 8.931 40.184 1.00 60.69 404 GLU A N 1
ATOM 3006 C CA . GLU A 1 404 ? -15.751 8.304 39.155 1.00 60.69 404 GLU A CA 1
ATOM 3007 C C . GLU A 1 404 ? -15.058 7.068 38.575 1.00 60.69 404 GLU A C 1
ATOM 3009 O O . GLU A 1 404 ? -13.946 7.123 38.040 1.00 60.69 404 GLU A O 1
ATOM 3014 N N . GLN A 1 405 ? -15.736 5.927 38.725 1.00 64.75 405 GLN A N 1
ATOM 3015 C CA . GLN A 1 405 ? -15.354 4.647 38.147 1.00 64.75 405 GLN A CA 1
ATOM 3016 C C . GLN A 1 405 ? -15.120 4.824 36.649 1.00 64.75 405 GLN A C 1
ATOM 3018 O O . GLN A 1 405 ? -15.994 5.251 35.901 1.00 64.75 405 GLN A O 1
ATOM 3023 N N . GLN A 1 406 ? -13.903 4.508 36.219 1.00 64.19 406 GLN A N 1
ATOM 3024 C CA . GLN A 1 406 ? -13.470 4.631 34.840 1.00 64.19 406 GLN A CA 1
ATOM 3025 C C . GLN A 1 406 ? -14.212 3.591 33.991 1.00 64.19 406 GLN A C 1
ATOM 3027 O O . GLN A 1 406 ? -13.714 2.487 33.779 1.00 64.19 406 GLN A O 1
ATOM 3032 N N . GLU A 1 407 ? -15.402 3.936 33.495 1.00 70.06 407 GLU A N 1
ATOM 3033 C CA . GLU A 1 407 ? -16.104 3.106 32.522 1.00 70.06 407 GLU A CA 1
ATOM 3034 C C . GLU A 1 407 ? -15.207 2.943 31.287 1.00 70.06 407 GLU A C 1
ATOM 3036 O O . GLU A 1 407 ? -14.753 3.902 30.636 1.00 70.06 407 GLU A O 1
ATOM 3041 N N . LYS A 1 408 ? -14.847 1.685 31.035 1.00 71.75 408 LYS A N 1
ATOM 3042 C CA . LYS A 1 408 ? -14.069 1.259 29.881 1.00 71.75 408 LYS A CA 1
ATOM 3043 C C . LYS A 1 408 ? -15.027 1.214 28.695 1.00 71.75 408 LYS A C 1
ATOM 3045 O O . LYS A 1 408 ? -15.620 0.176 28.419 1.00 71.75 408 LYS A O 1
ATOM 3050 N N . SER A 1 409 ? -15.204 2.349 28.020 1.00 66.12 409 SER A N 1
ATOM 3051 C CA . SER A 1 409 ? -15.976 2.412 26.778 1.00 66.12 409 SER A CA 1
ATOM 3052 C C . SER A 1 409 ? -15.362 1.439 25.769 1.00 66.12 409 SER A C 1
ATOM 3054 O O . SER A 1 409 ? -14.234 1.634 25.313 1.00 66.12 409 SER A O 1
ATOM 3056 N N . THR A 1 410 ? -16.077 0.367 25.447 1.00 69.88 410 THR A N 1
ATOM 3057 C CA . THR A 1 410 ? -15.650 -0.628 24.462 1.00 69.88 410 THR A CA 1
ATOM 3058 C C . THR A 1 410 ? -15.907 -0.067 23.069 1.00 69.88 410 THR A C 1
ATOM 3060 O O . THR A 1 410 ? -17.005 -0.164 22.535 1.00 69.88 410 THR A O 1
ATOM 3063 N N . ARG A 1 411 ? -14.894 0.573 22.480 1.00 81.19 411 ARG A N 1
ATOM 3064 C CA . ARG A 1 411 ? -14.934 0.990 21.072 1.00 81.19 411 ARG A CA 1
ATOM 3065 C C . ARG A 1 411 ? -14.536 -0.182 20.185 1.00 81.19 411 ARG A C 1
ATOM 3067 O O . ARG A 1 411 ? -13.541 -0.856 20.453 1.00 81.19 411 ARG A O 1
ATOM 3074 N N . THR A 1 412 ? -15.293 -0.417 19.119 1.00 89.31 412 THR A N 1
ATOM 3075 C CA . THR A 1 412 ? -14.936 -1.401 18.093 1.00 89.31 412 THR A CA 1
ATOM 3076 C C . THR A 1 412 ? -14.250 -0.705 16.922 1.00 89.31 412 THR A C 1
ATOM 3078 O O . THR A 1 412 ? -14.789 0.250 16.362 1.00 89.31 412 THR A O 1
ATOM 3081 N N . VAL A 1 413 ? -13.059 -1.187 16.560 1.00 92.81 413 VAL A N 1
ATOM 3082 C CA . VAL A 1 413 ? -12.284 -0.715 15.406 1.00 92.81 413 VAL A CA 1
ATOM 3083 C C . VAL A 1 413 ? -12.205 -1.845 14.387 1.00 92.81 413 VAL A C 1
ATOM 3085 O O . VAL A 1 413 ? -11.802 -2.954 14.737 1.00 92.81 413 VAL A O 1
ATOM 3088 N N . SER A 1 414 ? -12.594 -1.564 13.143 1.00 94.50 414 SER A N 1
ATOM 3089 C CA . SER A 1 414 ? -12.372 -2.469 12.008 1.00 94.50 414 SER A CA 1
ATOM 3090 C C . SER A 1 414 ? -11.149 -1.997 11.227 1.00 94.50 414 SER A C 1
ATOM 3092 O O . SER A 1 414 ? -11.134 -0.846 10.796 1.00 94.50 414 SER A O 1
ATOM 3094 N N . SER A 1 415 ? -10.145 -2.856 11.043 1.00 95.88 415 SER A N 1
ATOM 3095 C CA . SER A 1 415 ? -8.874 -2.495 10.400 1.00 95.88 415 SER A CA 1
ATOM 3096 C C . SER A 1 415 ? -8.714 -3.172 9.037 1.00 95.88 415 SER A C 1
ATOM 3098 O O . SER A 1 415 ? -9.008 -4.359 8.894 1.00 95.88 415 SER A O 1
ATOM 3100 N N . TYR A 1 416 ? -8.213 -2.434 8.047 1.00 97.06 416 TYR A N 1
ATOM 3101 C CA . TYR A 1 416 ? -8.023 -2.875 6.664 1.00 97.06 416 TYR A CA 1
ATOM 3102 C C . TYR A 1 416 ? -6.656 -2.452 6.135 1.00 97.06 416 TYR A C 1
ATOM 3104 O O . TYR A 1 416 ? -6.318 -1.273 6.198 1.00 97.06 416 TYR A O 1
ATOM 3112 N N . LEU A 1 417 ? -5.899 -3.385 5.564 1.00 97.31 417 LEU A N 1
ATOM 3113 C CA . LEU A 1 417 ? -4.638 -3.104 4.879 1.00 97.31 417 LEU A CA 1
ATOM 3114 C C . LEU A 1 417 ? -4.805 -3.335 3.377 1.00 97.31 417 LEU A C 1
ATOM 3116 O O . LEU A 1 417 ? -5.165 -4.438 2.961 1.00 97.31 417 LEU A O 1
ATOM 3120 N N . LEU A 1 418 ? -4.539 -2.288 2.597 1.00 97.56 418 LEU A N 1
ATOM 3121 C CA . LEU A 1 418 ? -4.531 -2.299 1.138 1.00 97.56 418 LEU A CA 1
ATOM 3122 C C . LEU A 1 418 ? -3.085 -2.176 0.657 1.00 97.56 418 LEU A C 1
ATOM 3124 O O . LEU A 1 418 ? -2.485 -1.119 0.842 1.00 97.56 418 LEU A O 1
ATOM 3128 N N . HIS A 1 419 ? -2.536 -3.228 0.053 1.00 98.25 419 HIS A N 1
ATOM 3129 C CA . HIS A 1 419 ? -1.180 -3.209 -0.503 1.00 98.25 419 HIS A CA 1
ATOM 3130 C C . HIS A 1 419 ? -1.216 -3.030 -2.023 1.00 98.25 419 HIS A C 1
ATOM 3132 O O . HIS A 1 419 ? -1.862 -3.817 -2.711 1.00 98.25 419 HIS A O 1
ATOM 3138 N N . LEU A 1 420 ? -0.548 -1.983 -2.517 1.00 98.00 420 LEU A N 1
ATOM 3139 C CA . LEU A 1 420 ? -0.387 -1.656 -3.934 1.00 98.00 420 LEU A CA 1
ATOM 3140 C C . LEU A 1 420 ? 1.100 -1.720 -4.295 1.00 98.00 420 LEU A C 1
ATOM 3142 O O . LEU A 1 420 ? 1.892 -0.903 -3.812 1.00 98.00 420 LEU A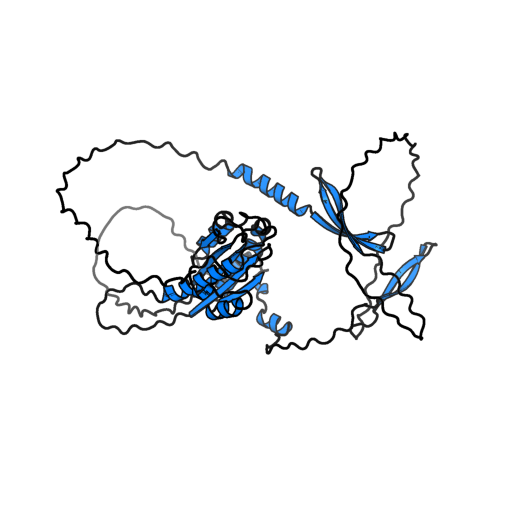 O 1
ATOM 3146 N N . ALA A 1 421 ? 1.480 -2.673 -5.141 1.00 97.81 421 ALA A N 1
ATOM 3147 C CA . ALA A 1 421 ? 2.861 -2.838 -5.578 1.00 97.81 421 ALA A CA 1
ATOM 3148 C C . ALA A 1 421 ? 2.938 -3.229 -7.056 1.00 97.81 421 ALA A C 1
ATOM 3150 O O . ALA A 1 421 ? 2.102 -3.968 -7.565 1.00 97.81 421 ALA A O 1
ATOM 3151 N N . ALA A 1 422 ? 3.968 -2.742 -7.740 1.00 97.19 422 ALA A N 1
ATOM 3152 C CA . ALA A 1 422 ? 4.308 -3.119 -9.110 1.00 97.19 422 ALA A CA 1
ATOM 3153 C C . ALA A 1 422 ? 5.702 -3.760 -9.211 1.00 97.19 422 ALA A C 1
ATOM 3155 O O . ALA A 1 422 ? 6.034 -4.360 -10.235 1.00 97.19 422 ALA A O 1
ATOM 3156 N N . ALA A 1 423 ? 6.530 -3.627 -8.173 1.00 97.00 423 ALA A N 1
ATOM 3157 C CA . ALA A 1 423 ? 7.872 -4.188 -8.117 1.00 97.00 423 ALA A CA 1
ATOM 3158 C C . ALA A 1 423 ? 7.953 -5.386 -7.148 1.00 97.00 423 ALA A C 1
ATOM 3160 O O . ALA A 1 423 ? 7.225 -5.432 -6.152 1.00 97.00 423 ALA A O 1
ATOM 3161 N N . PRO A 1 424 ? 8.837 -6.367 -7.420 1.00 97.06 424 PRO A N 1
ATOM 3162 C CA . PRO A 1 424 ? 8.989 -7.530 -6.558 1.00 97.06 424 PRO A CA 1
ATOM 3163 C C . PRO A 1 424 ? 9.542 -7.131 -5.178 1.00 97.06 424 PRO A C 1
ATOM 3165 O O . PRO A 1 424 ? 10.356 -6.203 -5.087 1.00 97.06 424 PRO A O 1
ATOM 3168 N N . PRO A 1 425 ? 9.133 -7.831 -4.105 1.00 97.62 425 PRO A N 1
ATOM 3169 C CA . PRO A 1 425 ? 9.724 -7.637 -2.790 1.00 97.62 425 PRO A CA 1
ATOM 3170 C C . PRO A 1 425 ? 11.183 -8.109 -2.773 1.00 97.62 425 PRO A C 1
ATOM 3172 O O . PRO A 1 425 ? 11.609 -8.911 -3.608 1.00 97.62 425 PRO A O 1
ATOM 3175 N N . ASP A 1 426 ? 11.942 -7.608 -1.810 1.00 96.56 426 ASP A N 1
ATOM 3176 C CA . ASP A 1 426 ? 13.300 -8.042 -1.534 1.00 96.56 426 ASP A CA 1
ATOM 3177 C C . ASP A 1 426 ? 13.356 -9.430 -0.874 1.00 96.56 426 ASP A C 1
ATOM 3179 O O . ASP A 1 426 ? 12.356 -10.009 -0.445 1.00 96.56 426 ASP A O 1
ATOM 3183 N N . ALA A 1 427 ? 14.564 -9.992 -0.800 1.00 96.19 427 ALA A N 1
ATOM 3184 C CA . ALA A 1 427 ? 14.812 -11.279 -0.145 1.00 96.19 427 ALA A CA 1
ATOM 3185 C C . ALA A 1 427 ? 14.964 -11.156 1.385 1.00 96.19 427 ALA A C 1
ATOM 3187 O O . ALA A 1 427 ? 15.418 -12.095 2.046 1.00 96.19 427 ALA A O 1
ATOM 3188 N N . THR A 1 428 ? 14.635 -9.997 1.954 1.00 95.50 428 THR A N 1
ATOM 3189 C CA . THR A 1 428 ? 14.819 -9.729 3.375 1.00 95.50 428 THR A CA 1
ATOM 3190 C C . THR A 1 428 ? 13.849 -10.575 4.190 1.00 95.50 428 THR A C 1
ATOM 3192 O O . THR A 1 428 ? 12.642 -10.605 3.953 1.00 95.50 428 THR A O 1
ATOM 3195 N N . THR A 1 429 ? 14.389 -11.294 5.172 1.00 96.06 429 THR A N 1
ATOM 3196 C CA . THR A 1 429 ? 13.600 -12.190 6.026 1.00 96.06 429 THR A CA 1
ATOM 3197 C C . THR A 1 429 ? 13.055 -11.507 7.274 1.00 96.06 429 THR A C 1
ATOM 3199 O O . THR A 1 429 ? 12.212 -12.099 7.944 1.00 96.06 429 THR A O 1
ATOM 3202 N N . ARG A 1 430 ? 13.590 -10.331 7.628 1.00 96.88 430 ARG A N 1
ATOM 3203 C CA . ARG A 1 430 ? 13.297 -9.600 8.868 1.00 96.88 430 ARG A CA 1
ATOM 3204 C C . ARG A 1 430 ? 13.367 -8.092 8.647 1.00 96.88 430 ARG A C 1
ATOM 3206 O O . ARG A 1 430 ? 14.336 -7.660 8.026 1.00 96.88 430 ARG A O 1
ATOM 3213 N N . PRO A 1 431 ? 12.415 -7.302 9.167 1.00 96.75 431 PRO A N 1
ATOM 3214 C CA . PRO A 1 431 ? 12.539 -5.859 9.137 1.00 96.75 431 PRO A CA 1
ATOM 3215 C C . PRO A 1 431 ? 13.700 -5.406 10.031 1.00 96.75 431 PRO A C 1
ATOM 3217 O O . PRO A 1 431 ? 14.081 -6.065 11.000 1.00 96.75 431 PRO A O 1
ATOM 3220 N N . SER A 1 432 ? 14.266 -4.273 9.665 1.00 94.88 432 SER A N 1
ATOM 3221 C CA . SER A 1 432 ? 15.391 -3.598 10.301 1.00 94.88 432 SER A CA 1
ATOM 3222 C C . SER A 1 432 ? 15.087 -2.121 10.578 1.00 94.88 432 SER A C 1
ATOM 3224 O O . SER A 1 432 ? 15.820 -1.482 11.334 1.00 94.88 432 SER A O 1
ATOM 3226 N N . TYR A 1 433 ? 13.994 -1.586 10.019 1.00 93.25 433 TYR A N 1
ATOM 3227 C CA . TYR A 1 433 ? 13.559 -0.192 10.136 1.00 93.25 433 TYR A CA 1
ATOM 3228 C C . TYR A 1 433 ? 12.173 -0.074 10.788 1.00 93.25 433 TYR A C 1
ATOM 3230 O O . TYR A 1 433 ? 11.279 0.640 10.318 1.00 93.25 433 TYR A O 1
ATOM 3238 N N . ASN A 1 434 ? 12.008 -0.752 11.919 1.00 92.88 434 ASN A N 1
ATOM 3239 C CA . ASN A 1 434 ? 10.823 -0.712 12.767 1.00 92.88 434 ASN A CA 1
ATOM 3240 C C . ASN A 1 434 ? 11.144 -0.067 14.133 1.00 92.88 434 ASN A C 1
ATOM 3242 O O . ASN A 1 434 ? 12.278 -0.070 14.607 1.00 92.88 434 ASN A O 1
ATOM 3246 N N . SER A 1 435 ? 10.142 0.551 14.759 1.00 92.44 435 SER A N 1
ATOM 3247 C CA . SER A 1 435 ? 10.250 1.174 16.091 1.00 92.44 435 SER A CA 1
ATOM 3248 C C . SER A 1 435 ? 9.804 0.245 17.224 1.00 92.44 435 SER A C 1
ATOM 3250 O O . SER A 1 435 ? 10.081 0.521 18.392 1.00 92.44 435 SER A O 1
ATOM 3252 N N . CYS A 1 436 ? 9.086 -0.833 16.906 1.00 92.75 436 CYS A N 1
ATOM 3253 C CA . CYS A 1 436 ? 8.554 -1.799 17.856 1.00 92.75 436 CYS A CA 1
ATOM 3254 C C . CYS A 1 436 ? 9.404 -3.081 17.849 1.00 92.75 436 CYS A C 1
ATOM 3256 O O . CYS A 1 436 ? 9.235 -3.886 16.934 1.00 92.75 436 CYS A O 1
ATOM 3258 N N . PRO A 1 437 ? 10.220 -3.355 18.893 1.00 94.81 437 PRO A N 1
ATOM 3259 C CA . PRO A 1 437 ? 11.088 -4.541 18.946 1.00 94.81 437 PRO A CA 1
ATOM 3260 C C . PRO A 1 437 ? 10.356 -5.885 18.827 1.00 94.81 437 PRO A C 1
ATOM 3262 O O . PRO A 1 437 ? 10.952 -6.920 18.560 1.00 94.81 437 PRO A O 1
ATOM 3265 N N . LYS A 1 438 ? 9.035 -5.898 19.043 1.00 95.12 438 LYS A N 1
ATOM 3266 C CA . LYS A 1 438 ? 8.206 -7.101 18.873 1.00 95.12 438 LYS A CA 1
ATOM 3267 C C . LYS A 1 438 ? 8.095 -7.536 17.411 1.00 95.12 438 LYS A C 1
ATOM 3269 O O . LYS A 1 438 ? 7.735 -8.681 17.159 1.00 95.12 438 LYS A O 1
ATOM 3274 N N . LEU A 1 439 ? 8.359 -6.625 16.476 1.00 96.44 439 LEU A N 1
ATOM 3275 C CA . LEU A 1 439 ? 8.303 -6.875 15.041 1.00 96.44 439 LEU A CA 1
ATOM 3276 C C . LEU A 1 439 ? 9.680 -7.210 14.447 1.00 96.44 439 LEU A C 1
ATOM 3278 O O . LEU A 1 439 ? 9.738 -7.532 13.270 1.00 96.44 439 LEU A O 1
ATOM 3282 N N . ASP A 1 440 ? 10.759 -7.244 15.239 1.00 96.12 440 ASP A N 1
ATOM 3283 C CA . ASP A 1 440 ? 12.106 -7.646 14.776 1.00 96.12 440 ASP A CA 1
ATOM 3284 C C . ASP A 1 440 ? 12.145 -9.119 14.301 1.00 96.12 440 ASP A C 1
ATOM 3286 O O . ASP A 1 440 ? 13.014 -9.543 13.532 1.00 96.12 440 ASP A O 1
ATOM 3290 N N . ASP A 1 441 ? 11.192 -9.924 14.783 1.00 96.75 441 ASP A N 1
ATOM 3291 C CA . ASP A 1 441 ? 10.959 -11.317 14.388 1.00 96.75 441 ASP A CA 1
ATOM 3292 C C . ASP A 1 441 ? 9.894 -11.466 13.281 1.00 96.75 441 ASP A C 1
ATOM 3294 O O . ASP A 1 441 ? 9.536 -12.592 12.915 1.00 96.75 441 ASP A O 1
ATOM 3298 N N . LEU A 1 442 ? 9.368 -10.359 12.741 1.00 97.25 442 LEU A N 1
ATOM 3299 C CA . LEU A 1 442 ? 8.425 -10.394 11.625 1.00 97.25 442 LEU A CA 1
ATOM 3300 C C . LEU A 1 442 ? 9.118 -10.982 10.392 1.00 97.25 442 LEU A C 1
ATOM 3302 O O . LEU A 1 442 ? 10.196 -10.550 9.999 1.00 97.25 442 LEU A O 1
ATOM 3306 N N . SER A 1 443 ? 8.476 -11.956 9.765 1.00 97.50 443 SER A N 1
ATOM 3307 C CA . SER A 1 443 ? 8.908 -12.576 8.518 1.00 97.50 443 SER A CA 1
ATOM 3308 C C . SER A 1 443 ? 7.701 -12.780 7.611 1.00 97.50 443 SER A C 1
ATOM 3310 O O . SER A 1 443 ? 6.555 -12.655 8.048 1.00 97.50 443 SER A O 1
ATOM 3312 N N . TRP A 1 444 ? 7.934 -13.148 6.352 1.00 96.25 444 TRP A N 1
ATOM 3313 C CA . TRP A 1 444 ? 6.854 -13.491 5.422 1.00 96.25 444 TRP A CA 1
ATOM 3314 C C . TRP A 1 444 ? 5.937 -14.606 5.954 1.00 96.25 444 TRP A C 1
ATOM 3316 O O . TRP A 1 444 ? 4.723 -14.543 5.767 1.00 96.25 444 TRP A O 1
ATOM 3326 N N . ASP A 1 445 ? 6.495 -15.568 6.696 1.00 97.12 445 ASP A N 1
ATOM 3327 C CA . ASP A 1 445 ? 5.743 -16.676 7.297 1.00 97.12 445 ASP A CA 1
ATOM 3328 C C . ASP A 1 445 ? 4.898 -16.236 8.504 1.00 97.12 445 ASP A C 1
ATOM 3330 O O . ASP A 1 445 ? 3.799 -16.754 8.726 1.00 97.12 445 ASP A O 1
ATOM 3334 N N . THR A 1 446 ? 5.387 -15.278 9.300 1.00 96.38 446 THR A N 1
ATOM 3335 C CA . THR A 1 446 ? 4.682 -14.786 10.499 1.00 96.38 446 THR A CA 1
ATOM 3336 C C . THR A 1 446 ? 3.762 -13.601 10.208 1.00 96.38 446 THR A C 1
ATOM 3338 O O . THR A 1 446 ? 2.858 -13.323 10.999 1.00 96.38 446 THR A O 1
ATOM 3341 N N . MET A 1 447 ? 3.902 -12.960 9.044 1.00 95.69 447 MET A N 1
ATOM 3342 C CA . MET A 1 447 ? 3.155 -11.766 8.641 1.00 95.69 447 MET A CA 1
ATOM 3343 C C . MET A 1 447 ? 1.639 -11.923 8.793 1.00 95.69 447 MET A C 1
ATOM 3345 O O . MET A 1 447 ? 0.979 -11.074 9.391 1.00 95.69 447 MET A O 1
ATOM 3349 N N . ALA A 1 448 ? 1.066 -13.027 8.307 1.00 93.44 448 ALA A N 1
ATOM 3350 C CA . ALA A 1 448 ? -0.377 -13.258 8.398 1.00 93.44 448 ALA A CA 1
ATOM 3351 C C . ALA A 1 448 ? -0.868 -13.399 9.853 1.00 93.44 448 ALA A C 1
ATOM 3353 O O . ALA A 1 448 ? -2.004 -13.036 10.172 1.00 93.44 448 ALA A O 1
ATOM 3354 N N . VAL A 1 449 ? -0.023 -13.928 10.745 1.00 95.69 449 VAL A N 1
ATOM 3355 C CA . VAL A 1 449 ? -0.327 -14.055 12.176 1.00 95.69 449 VAL A CA 1
ATOM 3356 C C . VAL A 1 449 ? -0.271 -12.686 12.851 1.00 95.69 449 VAL A C 1
ATOM 3358 O O . VAL A 1 449 ? -1.190 -12.355 13.603 1.00 95.69 449 VAL A O 1
ATOM 3361 N N . GLU A 1 450 ? 0.745 -11.877 12.550 1.00 95.44 450 GLU A N 1
ATOM 3362 C CA . GLU A 1 450 ? 0.882 -10.526 13.106 1.00 95.44 450 GLU A CA 1
ATOM 3363 C C . GLU A 1 450 ? -0.233 -9.583 12.623 1.00 95.44 450 GLU A C 1
ATOM 3365 O O . GLU A 1 450 ? -0.862 -8.907 13.440 1.00 95.44 450 GLU A O 1
ATOM 3370 N N . LEU A 1 451 ? -0.611 -9.627 11.339 1.00 93.94 451 LEU A N 1
ATOM 3371 C CA . LEU A 1 451 ? -1.761 -8.867 10.822 1.00 93.94 451 LEU A CA 1
ATOM 3372 C C . LEU A 1 451 ? -3.074 -9.246 11.524 1.00 93.94 451 LEU A C 1
ATOM 3374 O O . LEU A 1 451 ? -3.899 -8.381 11.831 1.00 93.94 451 LEU A O 1
ATOM 3378 N N . ARG A 1 452 ? -3.263 -10.533 11.846 1.00 92.25 452 ARG A N 1
ATOM 3379 C CA . ARG A 1 452 ? -4.445 -10.997 12.586 1.00 92.25 452 ARG A CA 1
ATOM 3380 C C . ARG A 1 452 ? -4.437 -10.517 14.036 1.00 92.25 452 ARG A C 1
ATOM 3382 O O . ARG A 1 452 ? -5.496 -10.152 14.547 1.00 92.25 452 ARG A O 1
ATOM 3389 N N . LYS A 1 453 ? -3.274 -10.495 14.696 1.00 92.75 453 LYS A N 1
ATOM 3390 C CA . LYS A 1 453 ? -3.128 -9.932 16.052 1.00 92.75 453 LYS A CA 1
ATOM 3391 C C . LYS A 1 453 ? -3.475 -8.444 16.071 1.00 92.75 453 LYS A C 1
ATOM 3393 O O . LYS A 1 453 ? -4.197 -8.015 16.968 1.00 92.75 453 LYS A O 1
ATOM 3398 N N . ALA A 1 454 ? -3.078 -7.708 15.033 1.00 86.88 454 ALA A N 1
ATOM 3399 C CA . ALA A 1 454 ? -3.460 -6.314 14.820 1.00 86.88 454 ALA A CA 1
ATOM 3400 C C . ALA A 1 454 ? -4.942 -6.119 14.422 1.00 86.88 454 ALA A C 1
ATOM 3402 O O . ALA A 1 454 ? -5.374 -4.984 14.228 1.00 86.88 454 ALA A O 1
ATOM 3403 N N . ARG A 1 455 ? -5.743 -7.198 14.341 1.00 86.00 455 ARG A N 1
ATOM 3404 C CA . ARG A 1 455 ? -7.163 -7.203 13.930 1.00 86.00 455 ARG A CA 1
ATOM 3405 C C . ARG A 1 455 ? -7.395 -6.640 12.526 1.00 86.00 455 ARG A C 1
ATOM 3407 O O . ARG A 1 455 ? -8.453 -6.076 12.247 1.00 86.00 455 ARG A O 1
ATOM 3414 N N . THR A 1 456 ? -6.420 -6.813 11.644 1.00 77.56 456 THR A N 1
ATOM 3415 C CA . THR A 1 456 ? -6.428 -6.242 10.300 1.00 77.56 456 THR A CA 1
ATOM 3416 C C . THR A 1 456 ? -6.877 -7.272 9.269 1.00 77.56 456 THR A C 1
ATOM 3418 O O . THR A 1 456 ? -6.346 -8.380 9.201 1.00 77.56 456 THR A O 1
ATOM 3421 N N . SER A 1 457 ? -7.859 -6.899 8.448 1.00 78.44 457 SER A N 1
ATOM 3422 C CA . SER A 1 457 ? -8.222 -7.622 7.226 1.00 78.44 457 SER A CA 1
ATOM 3423 C C . SER A 1 457 ? -7.279 -7.205 6.099 1.00 78.44 457 SER A C 1
ATOM 3425 O O . SER A 1 457 ? -7.030 -6.016 5.915 1.00 78.44 457 SER A O 1
ATOM 3427 N N . TYR A 1 458 ? -6.746 -8.169 5.352 1.00 74.38 458 TYR A N 1
ATOM 3428 C CA . TYR A 1 458 ? -5.699 -7.936 4.355 1.00 74.38 458 TYR A CA 1
ATOM 3429 C C . TYR A 1 458 ? -6.208 -8.171 2.929 1.00 74.38 458 TYR A C 1
ATOM 3431 O O . TYR A 1 458 ? -6.844 -9.195 2.667 1.00 74.38 458 TYR A O 1
ATOM 3439 N N . GLN A 1 459 ? -5.912 -7.237 2.021 1.00 71.31 459 GLN A N 1
ATOM 3440 C CA . GLN A 1 459 ? -6.110 -7.381 0.576 1.00 71.31 459 GLN A CA 1
ATOM 3441 C C . GLN A 1 459 ? -4.852 -6.916 -0.177 1.00 71.31 459 GLN A C 1
ATOM 3443 O O . GLN A 1 459 ? -4.326 -5.834 0.092 1.00 71.31 459 GLN A O 1
ATOM 3448 N N . CYS A 1 460 ? -4.395 -7.732 -1.129 1.00 63.03 460 CYS A N 1
ATOM 3449 C CA . CYS A 1 460 ? -3.266 -7.445 -2.016 1.00 63.03 460 CYS A CA 1
ATOM 3450 C C . CYS A 1 460 ? -3.778 -7.283 -3.444 1.00 63.03 460 CYS A C 1
ATOM 3452 O O . CYS A 1 460 ? -4.607 -8.099 -3.865 1.00 63.03 460 CYS A O 1
ATOM 3454 N N . PHE A 1 461 ? -3.272 -6.284 -4.164 1.00 51.53 461 PHE A N 1
ATOM 3455 C CA . PHE A 1 461 ? -3.584 -6.056 -5.574 1.00 51.53 461 PHE A CA 1
ATOM 3456 C C . PHE A 1 461 ? -2.320 -5.957 -6.411 1.00 51.53 461 PHE A C 1
ATOM 3458 O O . PHE A 1 461 ? -1.339 -5.359 -5.911 1.00 51.53 461 PHE A O 1
#

Radius of gyration: 37.95 Å; chains: 1; bounding box: 101×104×106 Å

pLDDT: mean 71.49, std 23.06, range [30.45, 98.44]

Secondary structure (DSSP, 8-state):
--PPPPPPP-------PPPPPPP---PPPPP-PPP--PPPPPPPTTSTHHHHHHHHHHHHHHHTTEEEEEEE-TTSPEEEEEEEE-TTS-EEEEEEEEEPPPP------------------PPPP----PPPP---PPPPPPPPPP-PPPPPPPP-------PPPPPPSSTT--EEEEEEEE-TTS-EEEEEEEE---PPP-PPP---S------HHHHHHHTTTTTTTTTS-HHHHGGG-----PPPPP---------------------------EEEEEEEEE-BHHHHHHHHHHIIIIIHHHHHHHHHHTTTSEEEEEEEEE-BTT-SS-SEEEEEEEE-HHHHHHHHHH-GGGGTTTSB-S-TTT-B-HHHHHHHHHHHHHHHHHHTT--------S----------EEEEEEEE-SSPBPS-SS-SS-S-GGGTT--HHHHHHHHHHTTEEEEE-